Protein AF-R5YF12-F1 (afdb_monomer_lite)

Radius of gyration: 25.52 Å; chains: 1; bounding box: 56×47×80 Å

Sequence (443 aa):
MNNEETITTGADTLIKLTDNKDNSGLYTITHPKDTTLQIGADKDITEYRYRGASPKNYVSFNGETWRIIGVFPTDDGTGNIENRIKIIRNESIGGKYWDEKATNDWVKPATLNTELNTTYLNNLSPTAQSMIGNTKYYLGGYSKSTIQKDVMYQYERKINGSTYYYGSNPNNWVGKLGLMYASDYGYAASDECTQTLSNYKDTTCKNNNWLLKRKEEWLLPQNAGTSNYAFIVRSDGEVNSIYVKNTDVVRPVLYLTSSVEIIGGNGTSTEPYVLDMNSKDTSGASAPVLASNMIPVYYDDSKNVWKCADKDNKDIVTRWYHYDYKMWANAVTINYSDSSIKNRYFNSDGTLKIKPGEEVLMDDITTMWVWIPRFNTTTPSNYNGGTQTQPNAIDVTFVKQNEVALDAFTFGNKELSGFWYGKFEVRNKSKTKCNRCNICKTK

Foldseek 3Di:
DDPPPPDQAAQNVQVVCCVVCVQQQKHKDKDAQDCQFPPSVPGIWIWIARAWQFHLFWAQALNAIKGWGTWGQFDLVPRDTDTWTKIWGLDWPFWDFQAPVLFLQCVVPGPVNCCCQPVVLVPRDLQRNQQFTWTKFFAWAAQWQQAALVVRVRRSGGCDDLRTAADPRDGIDIGGKDAAALSSQRRRYDPVPPGGLQVCLPPNNQNTHNPQPLWWEFHRYANSVDGAWGWTQHSSGHIGIDGSRGTTTYIIMGITPSQKHFPFFRSHPVTRTYIDGDLDAPLLFDDDDDDLQKFWWDADPVVRFIWGADSVSNDPSRGQDHVVVPRWTKIFGFPCVDPVLVVVAADPVSHGPGDRPHTDDQVGTQFMKTKFFFWAFDDPDPCPAADPVGRDDTDIRHHHPPDDTDPVQDDPNDGHRTDIDTPDDDDDPPDDPPSGDPPPDPD

pLDDT: mean 88.23, std 15.12, range [25.5, 98.88]

Structure (mmCIF, N/CA/C/O backbone):
data_AF-R5YF12-F1
#
_entry.id   AF-R5YF12-F1
#
loop_
_atom_site.group_PDB
_atom_site.id
_atom_site.type_symbol
_atom_site.label_atom_id
_atom_site.label_alt_id
_atom_site.label_comp_id
_atom_site.label_asym_id
_atom_site.label_entity_id
_atom_site.label_seq_id
_atom_site.pdbx_PDB_ins_code
_atom_site.Cartn_x
_atom_site.Cartn_y
_atom_site.Cartn_z
_atom_site.occupancy
_atom_site.B_iso_or_equiv
_atom_site.auth_seq_id
_atom_site.auth_comp_id
_atom_site.auth_asym_id
_atom_site.auth_atom_id
_atom_site.pdbx_PDB_model_num
ATOM 1 N N . MET A 1 1 ? -24.832 -23.712 18.773 1.00 32.38 1 MET A N 1
ATOM 2 C CA . MET A 1 1 ? -23.957 -23.755 17.585 1.00 32.38 1 MET A CA 1
ATOM 3 C C . MET A 1 1 ? -23.392 -22.362 17.415 1.00 32.38 1 MET A C 1
ATOM 5 O O . MET A 1 1 ? -24.148 -21.462 17.079 1.00 32.38 1 MET A O 1
ATOM 9 N N . ASN A 1 2 ? -22.121 -22.166 17.763 1.00 31.09 2 ASN A N 1
ATOM 10 C CA . ASN A 1 2 ? -21.420 -20.923 17.461 1.00 31.09 2 ASN A CA 1
ATOM 11 C C . ASN A 1 2 ? -21.021 -21.006 15.988 1.00 31.09 2 ASN A C 1
ATOM 13 O O . ASN A 1 2 ? -20.101 -21.746 15.656 1.00 31.09 2 ASN A O 1
ATOM 17 N N . ASN A 1 3 ? -21.746 -20.312 15.113 1.00 33.12 3 ASN A N 1
ATOM 18 C CA . ASN A 1 3 ? -21.210 -19.997 13.796 1.00 33.12 3 ASN A CA 1
ATOM 19 C C . ASN A 1 3 ? -20.105 -18.966 14.035 1.00 33.12 3 ASN A C 1
ATOM 21 O O . ASN A 1 3 ? -20.401 -17.789 14.231 1.00 33.12 3 ASN A O 1
ATOM 25 N N . GLU A 1 4 ? -18.851 -19.413 14.106 1.00 40.62 4 GLU A N 1
ATOM 26 C CA . GLU A 1 4 ? -17.713 -18.514 13.930 1.00 40.62 4 GLU A CA 1
ATOM 27 C C . GLU A 1 4 ? -17.800 -17.970 12.503 1.00 40.62 4 GLU A C 1
ATOM 29 O O . GLU A 1 4 ? -17.511 -18.659 11.527 1.00 40.62 4 GLU A O 1
ATOM 34 N N . GLU A 1 5 ? -18.322 -16.753 12.386 1.00 42.88 5 GLU A N 1
ATOM 35 C CA . GLU A 1 5 ? -18.398 -16.013 11.136 1.00 42.88 5 GLU A CA 1
ATOM 36 C C . GLU A 1 5 ? -16.955 -15.779 10.665 1.00 42.88 5 GLU A C 1
ATOM 38 O O . GLU A 1 5 ? -16.198 -15.031 11.283 1.00 42.88 5 GLU A O 1
ATOM 43 N N . THR A 1 6 ? -16.524 -16.511 9.634 1.00 49.91 6 THR A N 1
ATOM 44 C CA . THR A 1 6 ? -15.168 -16.386 9.092 1.00 49.91 6 THR A CA 1
ATOM 45 C C . THR A 1 6 ? -15.059 -15.044 8.382 1.00 49.91 6 THR A C 1
ATOM 47 O O . THR A 1 6 ? -15.604 -14.855 7.293 1.00 49.91 6 THR A O 1
ATOM 50 N N . ILE A 1 7 ? -14.370 -14.102 9.017 1.00 59.19 7 ILE A N 1
ATOM 51 C CA . ILE A 1 7 ? -14.086 -12.790 8.446 1.00 59.19 7 ILE A CA 1
ATOM 52 C C . ILE A 1 7 ? -13.271 -12.978 7.171 1.00 59.19 7 ILE A C 1
ATOM 54 O O . ILE A 1 7 ? -12.224 -13.622 7.177 1.00 59.19 7 ILE A O 1
ATOM 58 N N . THR A 1 8 ? -13.778 -12.440 6.065 1.00 78.19 8 THR A N 1
ATOM 59 C CA . THR A 1 8 ? -13.116 -12.512 4.764 1.00 78.19 8 THR A CA 1
ATOM 60 C C . THR A 1 8 ? -12.447 -11.172 4.506 1.00 78.19 8 THR A C 1
ATOM 62 O O . THR A 1 8 ? -13.132 -10.180 4.272 1.00 78.19 8 THR A O 1
ATOM 65 N N . THR A 1 9 ? -11.113 -11.136 4.522 1.00 89.56 9 THR A N 1
ATOM 66 C CA . THR A 1 9 ? -10.383 -9.898 4.223 1.00 89.56 9 THR A CA 1
ATOM 67 C C . THR A 1 9 ? -10.580 -9.484 2.762 1.00 89.56 9 THR A C 1
ATOM 69 O O . THR A 1 9 ? -10.994 -10.268 1.895 1.00 89.56 9 THR A O 1
ATOM 72 N N . GLY A 1 10 ? -10.232 -8.240 2.440 1.00 92.12 10 GLY A N 1
ATOM 73 C CA . GLY A 1 10 ? -10.203 -7.771 1.060 1.00 92.12 10 GLY A CA 1
ATOM 74 C C . GLY A 1 10 ? -9.214 -8.583 0.223 1.00 92.12 10 GLY A C 1
ATOM 75 O O . GLY A 1 10 ? -9.502 -8.915 -0.926 1.00 92.12 10 GLY A O 1
ATOM 76 N N . ALA A 1 11 ? -8.067 -8.952 0.801 1.00 95.06 11 ALA A N 1
ATOM 77 C CA . ALA A 1 11 ? -7.088 -9.805 0.137 1.00 95.06 11 ALA A CA 1
ATOM 78 C C . ALA A 1 11 ? -7.691 -11.178 -0.208 1.00 95.06 11 ALA A C 1
ATOM 80 O O . ALA A 1 11 ? -7.608 -11.595 -1.363 1.00 95.06 11 ALA A O 1
ATOM 81 N N . ASP A 1 12 ? -8.373 -11.831 0.738 1.00 93.44 12 ASP A N 1
ATOM 82 C CA . ASP A 1 12 ? -9.033 -13.126 0.506 1.00 93.44 12 ASP A CA 1
ATOM 83 C C . ASP A 1 12 ? -10.131 -13.031 -0.556 1.00 93.44 12 ASP A C 1
ATOM 85 O O . ASP A 1 12 ? -10.290 -13.928 -1.386 1.00 93.44 12 ASP A O 1
ATOM 89 N N . THR A 1 13 ? -10.874 -11.921 -0.554 1.00 93.31 13 THR A N 1
ATOM 90 C CA . THR A 1 13 ? -11.890 -11.627 -1.570 1.00 93.31 13 THR A CA 1
ATOM 91 C C . THR A 1 13 ? -11.275 -11.580 -2.964 1.00 93.31 13 THR A C 1
ATOM 93 O O . THR A 1 13 ? -11.793 -12.214 -3.882 1.00 93.31 13 THR A O 1
ATOM 96 N N . LEU A 1 14 ? -10.150 -10.880 -3.130 1.00 96.12 14 LEU A N 1
ATOM 97 C CA . LEU A 1 14 ? -9.476 -10.783 -4.423 1.00 96.12 14 LEU A CA 1
ATOM 98 C C . LEU A 1 14 ? -8.844 -12.108 -4.854 1.00 96.12 14 LEU A C 1
ATOM 100 O O . LEU A 1 14 ? -8.972 -12.476 -6.016 1.00 96.12 14 LEU A O 1
ATOM 104 N N . ILE A 1 15 ? -8.200 -12.845 -3.947 1.00 94.75 15 ILE A N 1
ATOM 105 C CA . ILE A 1 15 ? -7.539 -14.123 -4.267 1.00 94.75 15 ILE A CA 1
ATOM 106 C C . ILE A 1 15 ? -8.524 -15.120 -4.895 1.00 94.75 15 ILE A C 1
ATOM 108 O O . ILE A 1 15 ? -8.183 -15.796 -5.867 1.00 94.75 15 ILE A O 1
ATOM 112 N N . LYS A 1 16 ? -9.777 -15.146 -4.426 1.00 91.06 16 LYS A N 1
ATOM 113 C CA . LYS A 1 16 ? -10.850 -15.986 -4.990 1.00 91.06 16 LYS A CA 1
ATOM 114 C C . LYS A 1 16 ? -11.219 -15.641 -6.443 1.00 91.06 16 LYS A C 1
ATOM 116 O O . LYS A 1 16 ? -11.833 -16.456 -7.121 1.00 91.06 16 LYS A O 1
ATOM 121 N N . LEU A 1 17 ? -10.860 -14.457 -6.950 1.00 89.06 17 LEU A N 1
ATOM 122 C CA . LEU A 1 17 ? -11.159 -14.034 -8.328 1.00 89.06 17 LEU A CA 1
ATOM 123 C C . LEU A 1 17 ? -10.176 -14.580 -9.371 1.00 89.06 17 LEU A C 1
ATOM 125 O O . LEU A 1 17 ? -10.385 -14.373 -10.570 1.00 89.06 17 LEU A O 1
ATOM 129 N N . THR A 1 18 ? -9.104 -15.241 -8.934 1.00 81.94 18 THR A N 1
ATOM 130 C CA . THR A 1 18 ? -8.040 -15.759 -9.809 1.00 81.94 18 THR A CA 1
ATOM 131 C C . THR A 1 18 ? -8.516 -16.903 -10.701 1.00 81.94 18 THR A C 1
ATOM 133 O O . THR A 1 18 ? -8.103 -16.992 -11.857 1.00 81.94 18 THR A O 1
ATOM 136 N N . ASP A 1 19 ? -9.485 -17.690 -10.228 1.00 78.81 19 ASP A N 1
ATOM 137 C CA . ASP A 1 19 ? -10.156 -18.734 -11.011 1.00 78.81 19 ASP A CA 1
ATOM 138 C C . ASP A 1 19 ? -11.015 -18.164 -12.158 1.00 78.81 19 ASP A C 1
ATOM 140 O O . ASP A 1 19 ? -11.427 -18.893 -13.057 1.00 78.81 19 ASP A O 1
ATOM 144 N N . ASN A 1 20 ? -11.269 -16.849 -12.162 1.00 80.75 20 ASN A N 1
ATOM 145 C CA . ASN A 1 20 ? -12.022 -16.138 -13.197 1.00 80.75 20 ASN A CA 1
ATOM 146 C C . ASN A 1 20 ? -11.188 -15.026 -13.858 1.00 80.75 20 ASN A C 1
ATOM 148 O O . ASN A 1 20 ? -11.696 -13.940 -14.162 1.00 80.75 20 ASN A O 1
ATOM 152 N N . LYS A 1 21 ? -9.888 -15.281 -14.049 1.00 77.62 21 LYS A N 1
ATOM 153 C CA . LYS A 1 21 ? -8.920 -14.307 -14.579 1.00 77.62 21 LYS A CA 1
ATOM 154 C C . LYS A 1 21 ? -9.334 -13.666 -15.909 1.00 77.62 21 LYS A C 1
ATOM 156 O O . LYS A 1 21 ? -9.065 -12.487 -16.102 1.00 77.62 21 LYS A O 1
ATOM 161 N N . ASP A 1 22 ? -10.029 -14.386 -16.790 1.00 81.75 22 ASP A N 1
ATOM 162 C CA . ASP A 1 22 ? -10.431 -13.863 -18.106 1.00 81.75 22 ASP A CA 1
ATOM 163 C C . ASP A 1 22 ? -11.522 -12.781 -17.992 1.00 81.75 22 ASP A C 1
ATOM 165 O O . ASP A 1 22 ? -11.676 -11.942 -18.875 1.00 81.75 22 ASP A O 1
ATOM 169 N N . ASN A 1 23 ? -12.253 -12.758 -16.873 1.00 86.94 23 ASN A N 1
ATOM 170 C CA . ASN A 1 23 ? -13.285 -11.765 -16.579 1.00 86.94 23 ASN A CA 1
ATOM 171 C C . ASN A 1 23 ? -12.815 -10.689 -15.585 1.00 86.94 23 ASN A C 1
ATOM 173 O O . ASN A 1 23 ? -13.222 -9.532 -15.691 1.00 86.94 23 ASN A O 1
ATOM 177 N N . SER A 1 24 ? -12.013 -11.059 -14.580 1.00 90.06 24 SER A N 1
ATOM 178 C CA . SER A 1 24 ? -11.503 -10.123 -13.565 1.00 90.06 24 SER A CA 1
ATOM 179 C C . SER A 1 24 ? -10.249 -9.379 -14.037 1.00 90.06 24 SER A C 1
ATOM 181 O O . SER A 1 24 ? -10.050 -8.210 -13.705 1.00 90.06 24 SER A O 1
ATOM 183 N N . GLY A 1 25 ? -9.408 -10.046 -14.826 1.00 93.75 25 GLY A N 1
ATOM 184 C CA . GLY A 1 25 ? -8.061 -9.612 -15.174 1.00 93.75 25 GLY A CA 1
ATOM 185 C C . GLY A 1 25 ? -7.024 -9.868 -14.076 1.00 93.75 25 GLY A C 1
ATOM 186 O O . GLY A 1 25 ? -5.928 -9.323 -14.180 1.00 93.75 25 GLY A O 1
ATOM 187 N N . LEU A 1 26 ? -7.342 -10.633 -13.021 1.00 96.31 26 LEU A N 1
ATOM 188 C CA . LEU A 1 26 ? -6.428 -10.950 -11.914 1.00 96.31 26 LEU A CA 1
ATOM 189 C C . LEU A 1 26 ? -5.741 -12.303 -12.136 1.00 96.31 26 LEU A C 1
ATOM 191 O O . LEU A 1 26 ? -6.403 -13.332 -12.230 1.00 96.31 26 LEU A O 1
ATOM 195 N N . TYR A 1 27 ? -4.411 -12.303 -12.183 1.00 95.88 27 TYR A N 1
ATOM 196 C CA . TYR A 1 27 ? -3.593 -13.474 -12.499 1.00 95.88 27 TYR A CA 1
ATOM 197 C C . TYR A 1 27 ? -2.748 -13.896 -11.303 1.00 95.88 27 TYR A C 1
ATOM 199 O O . TYR A 1 27 ? -2.154 -13.050 -10.634 1.00 95.88 27 TYR A O 1
ATOM 207 N N . THR A 1 28 ? -2.632 -15.205 -11.096 1.00 96.50 28 THR A N 1
ATOM 208 C CA . THR A 1 28 ? -1.718 -15.802 -10.115 1.00 96.50 28 THR A CA 1
ATOM 209 C C . THR A 1 28 ? -0.317 -15.935 -10.701 1.00 96.50 28 THR A C 1
ATOM 211 O O . THR A 1 28 ? -0.145 -16.351 -11.847 1.00 96.50 28 THR A O 1
ATOM 214 N N . ILE A 1 29 ? 0.691 -15.590 -9.907 1.00 94.94 29 ILE A N 1
ATOM 215 C CA . ILE A 1 29 ? 2.106 -15.695 -10.256 1.00 94.94 29 ILE A CA 1
ATOM 216 C C . ILE A 1 29 ? 2.817 -16.374 -9.100 1.00 94.94 29 ILE A C 1
ATOM 218 O O . ILE A 1 29 ? 2.672 -15.943 -7.959 1.00 94.94 29 ILE A O 1
ATOM 222 N N . THR A 1 30 ? 3.625 -17.385 -9.398 1.00 96.75 30 THR A N 1
ATOM 223 C CA . THR A 1 30 ? 4.477 -18.033 -8.402 1.00 96.75 30 THR A CA 1
ATOM 224 C C . THR A 1 30 ? 5.935 -17.774 -8.741 1.00 96.75 30 THR A C 1
ATOM 226 O O . THR A 1 30 ? 6.412 -18.113 -9.824 1.00 96.75 30 THR A O 1
ATOM 229 N N . HIS A 1 31 ? 6.638 -17.158 -7.800 1.00 96.19 31 HIS A N 1
ATOM 230 C CA . HIS A 1 31 ? 8.079 -16.986 -7.822 1.00 96.19 31 HIS A CA 1
ATOM 231 C C . HIS A 1 31 ? 8.715 -18.128 -7.029 1.00 96.19 31 HIS A C 1
ATOM 233 O O . HIS A 1 31 ? 8.413 -18.261 -5.839 1.00 96.19 31 HIS A O 1
ATOM 239 N N . PRO A 1 32 ? 9.582 -18.944 -7.654 1.00 97.12 32 PRO A N 1
ATOM 240 C CA . PRO A 1 32 ? 10.332 -19.958 -6.933 1.00 97.12 32 PRO A CA 1
ATOM 241 C C . PRO A 1 32 ? 11.172 -19.335 -5.821 1.00 97.12 32 PRO A C 1
ATOM 243 O O . PRO A 1 32 ? 11.669 -18.214 -5.966 1.00 97.12 32 PRO A O 1
ATOM 246 N N . LYS A 1 33 ? 11.373 -20.092 -4.745 1.00 97.12 33 LYS A N 1
ATOM 247 C CA . LYS A 1 33 ? 12.323 -19.764 -3.684 1.00 97.12 33 LYS A CA 1
ATOM 248 C C . LYS A 1 33 ? 13.684 -19.351 -4.263 1.00 97.12 33 LYS A C 1
ATOM 250 O O . LYS A 1 33 ? 14.307 -20.115 -5.000 1.00 97.12 33 LYS A O 1
ATOM 255 N N . ASP A 1 34 ? 14.192 -18.199 -3.835 1.00 96.56 34 ASP A N 1
ATOM 256 C CA . ASP A 1 34 ? 15.536 -17.711 -4.159 1.00 96.56 34 ASP A CA 1
ATOM 257 C C . ASP A 1 34 ? 16.176 -17.111 -2.901 1.00 96.56 34 ASP A C 1
ATOM 259 O O . ASP A 1 34 ? 15.805 -16.035 -2.430 1.00 96.56 34 ASP A O 1
ATOM 263 N N . THR A 1 35 ? 17.191 -17.801 -2.374 1.00 96.38 35 THR A N 1
ATOM 264 C CA . THR A 1 35 ? 17.905 -17.442 -1.136 1.00 96.38 35 THR A CA 1
ATOM 265 C C . THR A 1 35 ? 18.666 -16.118 -1.219 1.00 96.38 35 THR A C 1
ATOM 267 O O . THR A 1 35 ? 19.207 -15.659 -0.215 1.00 96.38 35 THR A O 1
ATOM 270 N N . THR A 1 36 ? 18.745 -15.502 -2.399 1.00 95.75 36 THR A N 1
ATOM 271 C CA . THR A 1 36 ? 19.399 -14.206 -2.611 1.00 95.75 36 THR A CA 1
ATOM 272 C C . THR A 1 36 ? 18.438 -13.013 -2.525 1.00 95.75 36 THR A C 1
ATOM 274 O O . THR A 1 36 ? 18.885 -11.866 -2.649 1.00 95.75 36 THR A O 1
ATOM 277 N N . LEU A 1 37 ? 17.138 -13.256 -2.315 1.00 96.25 37 LEU A N 1
ATOM 278 C CA . LEU A 1 37 ? 16.094 -12.233 -2.231 1.00 96.25 37 LEU A CA 1
ATOM 279 C C . LEU A 1 37 ? 15.719 -11.885 -0.787 1.00 96.25 37 LEU A C 1
ATOM 281 O O . LEU A 1 37 ? 15.757 -12.716 0.112 1.00 96.25 37 LEU A O 1
ATOM 285 N N . GLN A 1 38 ? 15.296 -10.642 -0.573 1.00 95.75 38 GLN A N 1
ATOM 286 C CA . GLN A 1 38 ? 14.813 -10.128 0.712 1.00 95.75 38 GLN A CA 1
ATOM 287 C C . GLN A 1 38 ? 13.456 -10.718 1.133 1.00 95.75 38 GLN A C 1
ATOM 289 O O . GLN A 1 38 ? 13.078 -10.610 2.296 1.00 95.75 38 GLN A O 1
ATOM 294 N N . ILE A 1 39 ? 12.723 -11.320 0.196 1.00 96.06 39 ILE A N 1
ATOM 295 C CA . ILE A 1 39 ? 11.473 -12.054 0.412 1.00 96.06 39 ILE A CA 1
ATOM 296 C C . ILE A 1 39 ? 11.457 -13.271 -0.516 1.00 96.06 39 ILE A C 1
ATOM 298 O O . ILE A 1 39 ? 11.969 -13.193 -1.632 1.00 96.06 39 ILE A O 1
ATOM 302 N N . GLY A 1 40 ? 10.904 -14.397 -0.055 1.00 95.06 40 GLY A N 1
ATOM 303 C CA . GLY A 1 40 ? 10.951 -15.664 -0.797 1.00 95.06 40 GLY A CA 1
ATOM 304 C C . GLY A 1 40 ? 12.289 -16.399 -0.699 1.00 95.06 40 GLY A C 1
ATOM 305 O O . GLY A 1 40 ? 12.616 -17.217 -1.554 1.00 95.06 40 GLY A O 1
ATOM 306 N N . ALA A 1 41 ? 13.080 -16.110 0.337 1.00 95.06 41 ALA A N 1
ATOM 307 C CA . ALA A 1 41 ? 14.371 -16.758 0.562 1.00 95.06 41 ALA A CA 1
ATOM 308 C C . ALA A 1 41 ? 14.248 -18.207 1.052 1.00 95.06 41 ALA A C 1
ATOM 310 O O . ALA A 1 41 ? 15.161 -19.007 0.859 1.00 95.06 41 ALA A O 1
ATOM 311 N N . ASP A 1 42 ? 13.141 -18.551 1.708 1.00 95.06 42 ASP A N 1
ATOM 312 C CA . ASP A 1 42 ? 12.902 -19.820 2.397 1.00 95.06 42 ASP A CA 1
ATOM 313 C C . ASP A 1 42 ? 11.853 -20.702 1.701 1.00 95.06 42 ASP A C 1
ATOM 315 O O . ASP A 1 42 ? 11.965 -21.931 1.781 1.00 95.06 42 ASP A O 1
ATOM 319 N N . LYS A 1 43 ? 10.911 -20.090 0.974 1.00 95.38 43 LYS A N 1
ATOM 320 C CA . LYS A 1 43 ? 9.789 -20.727 0.265 1.00 95.38 43 LYS A CA 1
ATOM 321 C C . LYS A 1 43 ? 9.374 -19.937 -0.979 1.00 95.38 43 LYS A C 1
ATOM 323 O O . LYS A 1 43 ? 9.730 -18.769 -1.124 1.00 95.38 43 LYS A O 1
ATOM 328 N N . ASP A 1 44 ? 8.586 -20.580 -1.833 1.00 97.31 44 ASP A N 1
ATOM 329 C CA . ASP A 1 44 ? 7.965 -19.934 -2.987 1.00 97.31 44 ASP A CA 1
ATOM 330 C C . ASP A 1 44 ? 7.030 -18.800 -2.544 1.00 97.31 44 ASP A C 1
ATOM 332 O O . ASP A 1 44 ? 6.358 -18.881 -1.511 1.00 97.31 44 ASP A O 1
ATOM 336 N N . ILE A 1 45 ? 6.968 -17.745 -3.351 1.00 96.81 45 ILE A N 1
ATOM 337 C CA . ILE A 1 45 ? 6.088 -16.596 -3.133 1.00 96.81 45 ILE A CA 1
ATOM 338 C C . ILE A 1 45 ? 5.012 -16.602 -4.205 1.00 96.81 45 ILE A C 1
ATOM 340 O O . ILE A 1 45 ? 5.311 -16.628 -5.395 1.00 96.81 45 ILE A O 1
ATOM 344 N N . THR A 1 46 ? 3.754 -16.560 -3.774 1.00 97.62 46 THR A N 1
ATOM 345 C CA . THR A 1 46 ? 2.611 -16.421 -4.678 1.00 97.62 46 THR A CA 1
ATOM 346 C C . THR A 1 46 ? 2.054 -15.010 -4.582 1.00 97.62 46 THR A C 1
ATOM 348 O O . THR A 1 46 ? 1.751 -14.533 -3.492 1.00 97.62 46 THR A O 1
ATOM 351 N N . GLU A 1 47 ? 1.922 -14.352 -5.726 1.00 97.56 47 GLU A N 1
ATOM 352 C CA . GLU A 1 47 ? 1.349 -13.019 -5.874 1.00 97.56 47 GLU A CA 1
ATOM 353 C C . GLU A 1 47 ? 0.154 -13.064 -6.821 1.00 97.56 47 GLU A C 1
ATOM 355 O O . GLU A 1 47 ? 0.050 -13.933 -7.689 1.00 97.56 47 GLU A O 1
ATOM 360 N N . TYR A 1 48 ? -0.721 -12.072 -6.697 1.00 98.00 48 TYR A N 1
ATOM 361 C CA . TYR A 1 48 ? -1.920 -11.961 -7.516 1.00 98.00 48 TYR A CA 1
ATOM 362 C C . TYR A 1 48 ? -1.944 -10.583 -8.149 1.00 98.00 48 TYR A C 1
ATOM 364 O O . TYR A 1 48 ? -2.086 -9.592 -7.440 1.00 98.00 48 TYR A O 1
ATOM 372 N N . ARG A 1 49 ? -1.762 -10.484 -9.466 1.00 97.88 49 ARG A N 1
ATOM 373 C CA . ARG A 1 49 ? -1.557 -9.202 -10.157 1.00 97.88 49 ARG A CA 1
ATOM 374 C C . ARG A 1 49 ? -2.607 -8.968 -11.227 1.00 97.88 49 ARG A C 1
ATOM 376 O O . ARG A 1 49 ? -2.906 -9.870 -12.006 1.00 97.88 49 ARG A O 1
ATOM 383 N N . TYR A 1 50 ? -3.137 -7.750 -11.291 1.00 98.06 50 TYR A N 1
ATOM 384 C CA . TYR A 1 50 ? -4.025 -7.353 -12.378 1.00 98.06 50 TYR A CA 1
ATOM 385 C C . TYR A 1 50 ? -3.231 -7.087 -13.658 1.00 98.06 50 TYR A C 1
ATOM 387 O O . TYR A 1 50 ? -2.214 -6.389 -13.621 1.00 98.06 50 TYR A O 1
ATOM 395 N N . ARG A 1 51 ? -3.705 -7.613 -14.791 1.00 96.19 51 ARG A N 1
ATOM 396 C CA . ARG A 1 51 ? -3.022 -7.551 -16.092 1.00 96.19 51 ARG A CA 1
ATOM 397 C C . ARG A 1 51 ? -3.970 -7.181 -17.232 1.00 96.19 51 ARG A C 1
ATOM 399 O O . ARG A 1 51 ? -5.185 -7.328 -17.114 1.00 96.19 51 ARG A O 1
ATOM 406 N N . GLY A 1 52 ? -3.401 -6.757 -18.357 1.00 95.62 52 GLY A N 1
ATOM 407 C CA . GLY A 1 52 ? -4.129 -6.512 -19.601 1.00 95.62 52 GLY A CA 1
ATOM 408 C C . GLY A 1 52 ? -4.625 -5.077 -19.757 1.00 95.62 52 GLY A C 1
ATOM 409 O O . GLY A 1 52 ? -4.302 -4.194 -18.964 1.00 95.62 52 GLY A O 1
ATOM 410 N N . ALA A 1 53 ? -5.411 -4.834 -20.809 1.00 93.38 53 ALA A N 1
ATOM 411 C CA . ALA A 1 53 ? -5.875 -3.494 -21.174 1.00 93.38 53 ALA A CA 1
ATOM 412 C C . ALA A 1 53 ? -6.926 -2.922 -20.204 1.00 93.38 53 ALA A C 1
ATOM 414 O O . ALA A 1 53 ? -6.914 -1.728 -19.902 1.00 93.38 53 ALA A O 1
ATOM 415 N N . SER A 1 54 ? -7.859 -3.760 -19.736 1.00 94.69 54 SER A N 1
ATOM 416 C CA . SER A 1 54 ? -9.034 -3.312 -18.974 1.00 94.69 54 SER A CA 1
ATOM 417 C C . SER A 1 54 ? -9.431 -4.280 -17.844 1.00 94.69 54 SER A C 1
ATOM 419 O O . SER A 1 54 ? -10.527 -4.840 -17.862 1.00 94.69 54 SER A O 1
ATOM 421 N N . PRO A 1 55 ? -8.550 -4.518 -16.855 1.00 97.06 55 PRO A N 1
ATOM 422 C CA . PRO A 1 55 ? -8.905 -5.314 -15.685 1.00 97.06 55 PRO A CA 1
ATOM 423 C C . PRO A 1 55 ? -9.936 -4.605 -14.793 1.00 97.06 55 PRO A C 1
ATOM 425 O O . PRO A 1 55 ? -10.003 -3.371 -14.741 1.00 97.06 55 PRO A O 1
ATOM 428 N N . LYS A 1 56 ? -10.687 -5.394 -14.017 1.00 97.44 56 LYS A N 1
ATOM 429 C CA . LYS A 1 56 ? -11.653 -4.922 -13.012 1.00 97.44 56 LYS A CA 1
ATOM 430 C C . LYS A 1 56 ? -10.963 -4.626 -11.682 1.00 97.44 56 LYS A C 1
ATOM 432 O O . LYS A 1 56 ? -11.142 -5.328 -10.692 1.00 97.44 56 LYS A O 1
ATOM 437 N N . ASN A 1 57 ? -10.136 -3.587 -11.674 1.00 98.31 57 ASN A N 1
ATOM 438 C CA . ASN A 1 57 ? -9.291 -3.232 -10.536 1.00 98.31 57 ASN A CA 1
ATOM 439 C C . ASN A 1 57 ? -9.473 -1.789 -10.049 1.00 98.31 57 ASN A C 1
ATOM 441 O O . ASN A 1 57 ? -8.544 -1.211 -9.489 1.00 98.31 57 ASN A O 1
ATOM 445 N N . TYR A 1 58 ? -10.628 -1.176 -10.283 1.00 98.56 58 TYR A N 1
ATOM 446 C CA . TYR A 1 58 ? -10.957 0.142 -9.744 1.00 98.56 58 TYR A CA 1
ATOM 447 C C . TYR A 1 58 ? -11.350 0.031 -8.272 1.00 98.56 58 TYR A C 1
ATOM 449 O O . TYR A 1 58 ? -12.060 -0.892 -7.884 1.00 98.56 58 TYR A O 1
ATOM 457 N N . VAL A 1 59 ? -10.902 0.981 -7.455 1.00 98.62 59 VAL A N 1
ATOM 458 C CA . VAL A 1 59 ? -11.209 1.036 -6.021 1.00 98.62 59 VAL A CA 1
ATOM 459 C C . VAL A 1 59 ? -11.403 2.483 -5.578 1.00 98.62 59 VAL A C 1
ATOM 461 O O . VAL A 1 59 ? -10.692 3.378 -6.041 1.00 98.62 59 VAL A O 1
ATOM 464 N N . SER A 1 60 ? -12.388 2.724 -4.715 1.00 94.88 60 SER A N 1
ATOM 465 C CA . SER A 1 60 ? -12.600 4.028 -4.088 1.00 94.88 60 SER A CA 1
ATOM 466 C C . SER A 1 60 ? -11.714 4.149 -2.853 1.00 94.88 60 SER A C 1
ATOM 468 O O . SER A 1 60 ? -11.796 3.324 -1.943 1.00 94.88 60 SER A O 1
ATOM 470 N N . PHE A 1 61 ? -10.853 5.163 -2.817 1.00 96.88 61 PHE A N 1
ATOM 471 C CA . PHE A 1 61 ? -9.964 5.413 -1.687 1.00 96.88 61 PHE A CA 1
ATOM 472 C C . PHE A 1 61 ? -9.746 6.915 -1.510 1.00 96.88 61 PHE A C 1
ATOM 474 O O . PHE A 1 61 ? -9.468 7.631 -2.469 1.00 96.88 61 PHE A O 1
ATOM 481 N N . ASN A 1 62 ? -9.881 7.401 -0.272 1.00 92.19 62 ASN A N 1
ATOM 482 C CA . ASN A 1 62 ? -9.782 8.827 0.060 1.00 92.19 62 ASN A CA 1
ATOM 483 C C . ASN A 1 62 ? -10.729 9.736 -0.761 1.00 92.19 62 ASN A C 1
ATOM 485 O O . ASN A 1 62 ? -10.368 10.852 -1.119 1.00 92.19 62 ASN A O 1
ATOM 489 N N . GLY A 1 63 ? -11.927 9.247 -1.103 1.00 88.06 63 GLY A N 1
ATOM 490 C CA . GLY A 1 63 ? -12.884 9.984 -1.941 1.00 88.06 63 GLY A CA 1
ATOM 491 C C . GLY A 1 63 ? -12.463 10.138 -3.409 1.00 88.06 63 GLY A C 1
ATOM 492 O O . GLY A 1 63 ? -13.107 10.871 -4.153 1.00 88.06 63 GLY A O 1
ATOM 493 N N . GLU A 1 64 ? -11.402 9.451 -3.837 1.00 95.50 64 GLU A N 1
ATOM 494 C CA . GLU A 1 64 ? -10.879 9.478 -5.200 1.00 95.50 64 GLU A CA 1
ATOM 495 C C . GLU A 1 64 ? -10.841 8.069 -5.808 1.00 95.50 64 GLU A C 1
ATOM 497 O O . GLU A 1 64 ? -10.891 7.049 -5.117 1.00 95.50 64 GLU A O 1
ATOM 502 N N . THR A 1 65 ? -10.690 8.001 -7.132 1.00 96.38 65 THR A N 1
ATOM 503 C CA . THR A 1 65 ? -10.455 6.736 -7.831 1.00 96.38 65 THR A CA 1
ATOM 504 C C . THR A 1 65 ? -8.991 6.318 -7.730 1.00 96.38 65 THR A C 1
ATOM 506 O O . THR A 1 65 ? -8.077 7.034 -8.146 1.00 96.38 65 THR A O 1
ATOM 509 N N . TRP A 1 66 ? -8.779 5.103 -7.243 1.00 98.69 66 TRP A N 1
ATOM 510 C CA . TRP A 1 66 ? -7.503 4.400 -7.218 1.00 98.69 66 TRP A CA 1
ATOM 511 C C . TRP A 1 66 ? -7.620 3.098 -8.014 1.00 98.69 66 TRP A C 1
ATOM 513 O O . TRP A 1 66 ? -8.704 2.701 -8.454 1.00 98.69 66 TRP A O 1
ATOM 523 N N . ARG A 1 67 ? -6.484 2.445 -8.253 1.00 98.62 67 ARG A N 1
ATOM 524 C CA . ARG A 1 67 ? -6.415 1.153 -8.933 1.00 98.62 67 ARG A CA 1
ATOM 525 C C . ARG A 1 67 ? -5.650 0.152 -8.082 1.00 98.62 67 ARG A C 1
ATOM 527 O O . ARG A 1 67 ? -4.621 0.491 -7.505 1.00 98.62 67 ARG A O 1
ATOM 534 N N . ILE A 1 68 ? -6.131 -1.082 -8.027 1.00 98.81 68 ILE A N 1
ATOM 535 C CA . ILE A 1 68 ? -5.453 -2.186 -7.349 1.00 98.81 68 ILE A CA 1
ATOM 536 C C . ILE A 1 68 ? -4.393 -2.755 -8.293 1.00 98.81 68 ILE A C 1
ATOM 538 O O . ILE A 1 68 ? -4.707 -3.165 -9.410 1.00 98.81 68 ILE A O 1
ATOM 542 N N . ILE A 1 69 ? -3.135 -2.786 -7.853 1.00 98.75 69 ILE A N 1
ATOM 543 C CA . ILE A 1 69 ? -2.056 -3.470 -8.580 1.00 98.75 69 ILE A CA 1
ATOM 544 C C . ILE A 1 69 ? -2.197 -4.981 -8.384 1.00 98.75 69 ILE A C 1
ATOM 546 O O . ILE A 1 69 ? -2.084 -5.752 -9.338 1.00 98.75 69 ILE A O 1
ATOM 550 N N . GLY A 1 70 ? -2.463 -5.402 -7.149 1.00 98.44 70 GLY A N 1
ATOM 551 C CA . GLY A 1 70 ? -2.539 -6.810 -6.800 1.00 98.44 70 GLY A CA 1
ATOM 552 C C . GLY A 1 70 ? -2.541 -7.074 -5.299 1.00 98.44 70 GLY A C 1
A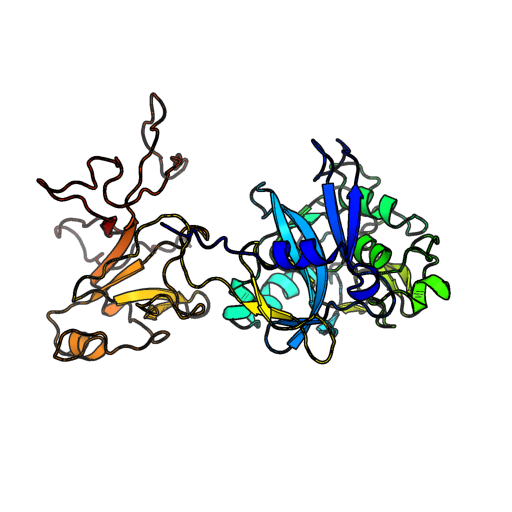TOM 553 O O . GLY A 1 70 ? -2.582 -6.139 -4.497 1.00 98.44 70 GLY A O 1
ATOM 554 N N . VAL A 1 71 ? -2.462 -8.355 -4.947 1.00 98.69 71 VAL A N 1
ATOM 555 C CA . VAL A 1 71 ? -2.256 -8.857 -3.587 1.00 98.69 71 VAL A CA 1
ATOM 556 C C . VAL A 1 71 ? -0.866 -9.477 -3.489 1.00 98.69 71 VAL A C 1
ATOM 558 O O . VAL A 1 71 ? -0.478 -10.286 -4.336 1.00 98.69 71 VAL A O 1
ATOM 561 N N . PHE A 1 72 ? -0.128 -9.085 -2.454 1.00 98.38 72 PHE A N 1
ATOM 562 C CA . PHE A 1 72 ? 1.288 -9.397 -2.285 1.00 98.38 72 PHE A CA 1
ATOM 563 C C . PHE A 1 72 ? 1.580 -9.900 -0.873 1.00 98.38 72 PHE A C 1
ATOM 565 O O . PHE A 1 72 ? 1.199 -9.212 0.081 1.00 98.38 72 PHE A O 1
ATOM 572 N N . PRO A 1 73 ? 2.327 -11.005 -0.710 1.00 97.75 73 PRO A N 1
ATOM 573 C CA . PRO A 1 73 ? 3.032 -11.283 0.533 1.00 97.75 73 PRO A CA 1
ATOM 574 C C . PRO A 1 73 ? 3.989 -10.127 0.819 1.00 97.75 73 PRO A C 1
ATOM 576 O O . PRO A 1 73 ? 4.845 -9.798 -0.001 1.00 97.75 73 PRO A O 1
ATOM 579 N N . THR A 1 74 ? 3.796 -9.467 1.953 1.00 97.25 74 THR A N 1
ATOM 580 C CA . THR A 1 74 ? 4.406 -8.171 2.246 1.00 97.25 74 THR A CA 1
ATOM 581 C C . THR A 1 74 ? 4.914 -8.148 3.678 1.00 97.25 74 THR A C 1
ATOM 583 O O . THR A 1 74 ? 4.184 -8.512 4.594 1.00 97.25 74 THR A O 1
ATOM 586 N N . ASP A 1 75 ? 6.151 -7.690 3.865 1.00 96.69 75 ASP A N 1
ATOM 587 C CA . ASP A 1 75 ? 6.713 -7.400 5.185 1.00 96.69 75 ASP A CA 1
ATOM 588 C C . ASP A 1 75 ? 6.163 -6.063 5.699 1.00 96.69 75 ASP A C 1
ATOM 590 O O . ASP A 1 75 ? 6.340 -5.019 5.060 1.00 96.69 75 ASP A O 1
ATOM 594 N N . ASP A 1 76 ? 5.503 -6.093 6.855 1.00 89.62 76 ASP A N 1
ATOM 595 C CA . ASP A 1 76 ? 4.892 -4.926 7.503 1.00 89.62 76 ASP A CA 1
ATOM 596 C C . ASP A 1 76 ? 5.892 -3.924 8.113 1.00 89.62 76 ASP A C 1
ATOM 598 O O . ASP A 1 76 ? 5.512 -2.937 8.749 1.00 89.62 76 ASP A O 1
ATOM 602 N N . GLY A 1 77 ? 7.186 -4.158 7.904 1.00 90.56 77 GLY A N 1
ATOM 603 C CA . GLY A 1 77 ? 8.280 -3.369 8.448 1.00 90.56 77 GLY A CA 1
ATOM 604 C C . GLY A 1 77 ? 8.830 -3.915 9.761 1.00 90.56 77 GLY A C 1
ATOM 605 O O . GLY A 1 77 ? 9.858 -3.420 10.222 1.00 90.56 77 GLY A O 1
ATOM 606 N N . THR A 1 78 ? 8.196 -4.936 10.343 1.00 85.12 78 THR A N 1
ATOM 607 C CA . THR A 1 78 ? 8.652 -5.613 11.566 1.00 85.12 78 THR A CA 1
ATOM 608 C C . THR A 1 78 ? 9.238 -7.001 11.298 1.00 85.12 78 THR A C 1
ATOM 610 O O . THR A 1 78 ? 9.756 -7.634 12.217 1.00 85.12 78 THR A O 1
ATOM 613 N N . GLY A 1 79 ? 9.210 -7.467 10.043 1.00 88.06 79 GLY A N 1
ATOM 614 C CA . GLY A 1 79 ? 9.582 -8.829 9.656 1.00 88.06 79 GLY 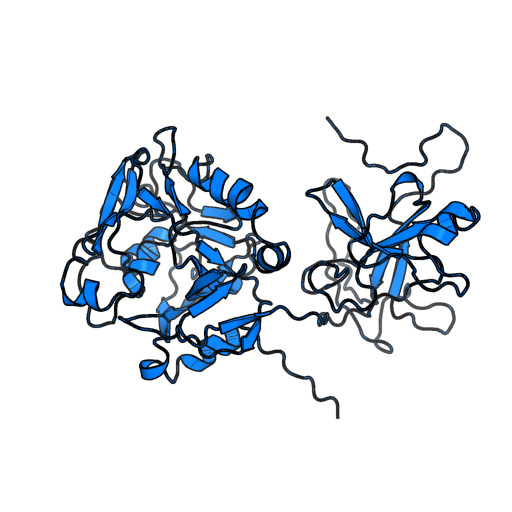A CA 1
ATOM 615 C C . GLY A 1 79 ? 8.398 -9.797 9.598 1.00 88.06 79 GLY A C 1
ATOM 616 O O . GLY A 1 79 ? 8.579 -10.946 9.195 1.00 88.06 79 GLY A O 1
ATOM 617 N N . ASN A 1 80 ? 7.193 -9.355 9.963 1.00 88.00 80 ASN A N 1
ATOM 618 C CA . ASN A 1 80 ? 5.974 -10.138 9.813 1.00 88.00 80 ASN A CA 1
ATOM 619 C C . ASN A 1 80 ? 5.460 -10.048 8.365 1.00 88.00 80 ASN A C 1
ATOM 621 O O . ASN A 1 80 ? 5.289 -8.955 7.824 1.00 88.00 80 ASN A O 1
ATOM 625 N N . ILE A 1 81 ? 5.242 -11.210 7.740 1.00 92.69 81 ILE A N 1
ATOM 626 C CA . ILE A 1 81 ? 4.800 -11.327 6.345 1.00 92.69 81 ILE A CA 1
ATOM 627 C C . ILE A 1 81 ? 3.308 -11.638 6.297 1.00 92.69 81 ILE A C 1
ATOM 629 O O . ILE A 1 81 ? 2.873 -12.683 6.778 1.00 92.69 81 ILE A O 1
ATOM 633 N N . GLU A 1 82 ? 2.546 -10.787 5.620 1.00 93.81 82 GLU A N 1
ATOM 634 C CA . GLU A 1 82 ? 1.106 -10.959 5.421 1.00 93.81 82 GLU A CA 1
ATOM 635 C C . GLU A 1 82 ? 0.668 -10.554 4.009 1.00 93.81 82 GLU A C 1
ATOM 637 O O . GLU A 1 82 ? 1.355 -9.804 3.313 1.00 93.81 82 GLU A O 1
ATOM 642 N N . ASN A 1 83 ? -0.483 -11.060 3.564 1.00 96.25 83 ASN A N 1
ATOM 643 C CA . ASN A 1 83 ? -1.048 -10.673 2.275 1.00 96.25 83 ASN A CA 1
ATOM 644 C C . ASN A 1 83 ? -1.654 -9.273 2.368 1.00 96.25 83 ASN A C 1
ATOM 646 O O . ASN A 1 83 ? -2.549 -9.026 3.175 1.00 96.25 83 ASN A O 1
ATOM 650 N N . ARG A 1 84 ? -1.195 -8.366 1.505 1.00 97.88 84 ARG A N 1
ATOM 651 C CA . ARG A 1 84 ? -1.686 -6.987 1.442 1.00 97.88 84 ARG A CA 1
ATOM 652 C C . ARG A 1 84 ? -2.103 -6.598 0.043 1.00 97.88 84 ARG A C 1
ATOM 654 O O . ARG A 1 84 ? -1.441 -6.940 -0.937 1.00 97.88 84 ARG A O 1
ATOM 661 N N . ILE A 1 85 ? -3.182 -5.826 -0.036 1.00 98.69 85 ILE A N 1
ATOM 662 C CA . ILE A 1 85 ? -3.611 -5.190 -1.277 1.00 98.69 85 ILE A CA 1
ATOM 663 C C . ILE A 1 85 ? -2.710 -3.980 -1.525 1.00 98.69 85 ILE A C 1
ATOM 665 O O . ILE A 1 85 ? -2.640 -3.064 -0.705 1.00 98.69 85 ILE A O 1
ATOM 669 N N . LYS A 1 86 ? -2.054 -3.947 -2.682 1.00 98.88 86 LYS A N 1
ATOM 670 C CA . LYS A 1 86 ? -1.295 -2.786 -3.147 1.00 98.88 86 LYS A CA 1
ATOM 671 C C . LYS A 1 86 ? -2.143 -1.956 -4.094 1.00 98.88 86 LYS A C 1
ATOM 673 O O . LYS A 1 86 ? -2.667 -2.485 -5.079 1.00 98.88 86 LYS A O 1
ATOM 678 N N . ILE A 1 87 ? -2.228 -0.655 -3.843 1.00 98.88 87 ILE A N 1
ATOM 679 C CA . ILE A 1 87 ? -2.994 0.279 -4.671 1.00 98.88 87 ILE A CA 1
ATOM 680 C C . ILE A 1 87 ? -2.125 1.432 -5.172 1.00 98.88 87 ILE A C 1
ATOM 682 O O . ILE A 1 87 ? -1.134 1.811 -4.549 1.00 98.88 87 ILE A O 1
ATOM 686 N N . ILE A 1 88 ? -2.516 1.990 -6.313 1.00 98.81 88 ILE A N 1
ATOM 687 C CA . ILE A 1 88 ? -1.916 3.165 -6.944 1.00 98.81 88 ILE A CA 1
ATOM 688 C C . ILE A 1 88 ? -3.001 4.196 -7.229 1.00 98.81 88 ILE A C 1
ATOM 690 O O . ILE A 1 88 ? -4.100 3.847 -7.675 1.00 98.81 88 ILE A O 1
ATOM 694 N N . ARG A 1 89 ? -2.709 5.475 -6.990 1.00 98.38 89 ARG A N 1
ATOM 695 C CA . ARG A 1 89 ? -3.640 6.551 -7.349 1.00 98.38 89 ARG A CA 1
ATOM 696 C C . ARG A 1 89 ? -3.899 6.514 -8.852 1.00 98.38 89 ARG A C 1
ATOM 698 O O . ARG A 1 89 ? -2.968 6.322 -9.627 1.00 98.38 89 ARG A O 1
ATOM 705 N N . ASN A 1 90 ? -5.147 6.674 -9.298 1.00 97.44 90 ASN A N 1
ATOM 706 C CA . ASN A 1 90 ? -5.431 6.589 -10.734 1.00 97.44 90 ASN A CA 1
ATOM 707 C C . ASN A 1 90 ? -4.828 7.779 -11.500 1.00 97.44 90 ASN A C 1
ATOM 709 O O . ASN A 1 90 ? -4.274 7.592 -12.583 1.00 97.44 90 ASN A O 1
ATOM 713 N N . GLU A 1 91 ? -4.898 8.977 -10.920 1.00 96.88 91 GLU A N 1
ATOM 714 C CA . GLU A 1 91 ? -4.382 10.212 -11.509 1.00 96.88 91 GLU A CA 1
ATOM 715 C C . GLU A 1 91 ? -3.100 10.696 -10.822 1.00 96.88 91 GLU A C 1
ATOM 717 O O . GLU A 1 91 ? -2.843 10.423 -9.646 1.00 96.88 91 GLU A O 1
ATOM 722 N N . SER A 1 92 ? -2.283 11.438 -11.569 1.00 97.31 92 SER A N 1
ATOM 723 C CA . SER A 1 92 ? -1.021 12.007 -11.084 1.00 97.31 92 SER A CA 1
ATOM 724 C C . SER A 1 92 ? -1.243 13.165 -10.102 1.00 97.31 92 SER A C 1
ATOM 726 O O . SER A 1 92 ? -2.221 13.907 -10.207 1.00 97.31 92 SER A O 1
ATOM 728 N N . ILE A 1 93 ? -0.312 13.334 -9.158 1.00 97.75 93 ILE A N 1
ATOM 729 C CA . ILE A 1 93 ? -0.237 14.484 -8.235 1.00 97.75 93 ILE A CA 1
ATOM 730 C C . ILE A 1 93 ? 0.649 15.623 -8.777 1.00 97.75 93 ILE A C 1
ATOM 732 O O . ILE A 1 93 ? 1.199 16.418 -8.017 1.00 97.75 93 ILE A O 1
ATOM 736 N N . GLY A 1 94 ? 0.810 15.692 -10.099 1.00 97.75 94 GLY A N 1
ATOM 737 C CA . GLY A 1 94 ? 1.677 16.648 -10.785 1.00 97.75 94 GLY A CA 1
ATOM 738 C C . GLY A 1 94 ? 3.094 16.131 -11.039 1.00 97.75 94 GLY A C 1
ATOM 739 O O . GLY A 1 94 ? 3.438 14.996 -10.696 1.00 97.75 94 GLY A O 1
ATOM 740 N N . GLY A 1 95 ? 3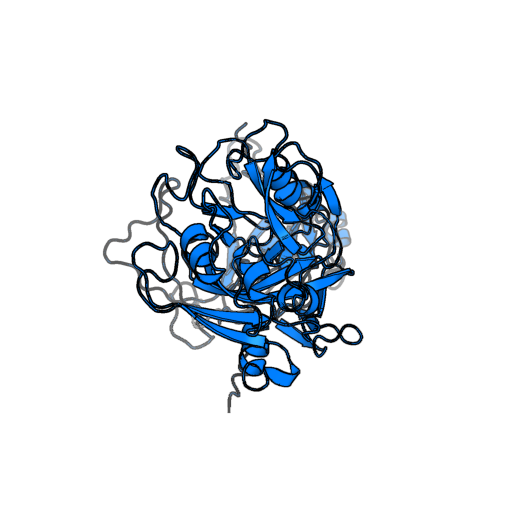.882 16.981 -11.701 1.00 97.81 95 GLY A N 1
ATOM 741 C CA . GLY A 1 95 ? 5.293 16.749 -11.986 1.00 97.81 95 GLY A CA 1
ATOM 742 C C . GLY A 1 95 ? 6.163 17.101 -10.783 1.00 97.81 95 GLY A C 1
ATOM 743 O O . GLY A 1 95 ? 5.988 18.166 -10.188 1.00 97.81 95 GLY A O 1
ATOM 744 N N . LYS A 1 96 ? 7.081 16.208 -10.415 1.00 98.00 96 LYS A N 1
ATOM 745 C CA . LYS A 1 96 ? 7.964 16.360 -9.251 1.00 98.00 96 LYS A CA 1
ATOM 746 C C . LYS A 1 96 ? 9.372 15.892 -9.580 1.00 98.00 96 LYS A C 1
ATOM 748 O O . LYS A 1 96 ? 9.558 15.039 -10.446 1.00 98.00 96 LYS A O 1
ATOM 753 N N . TYR A 1 97 ? 10.350 16.439 -8.867 1.00 97.38 97 TYR A N 1
ATOM 754 C CA . TYR A 1 97 ? 11.684 15.852 -8.812 1.00 97.38 97 TYR A CA 1
ATOM 755 C C . TYR A 1 97 ? 11.635 14.569 -7.996 1.00 97.38 97 TYR A C 1
ATOM 757 O O . TYR A 1 97 ? 10.890 14.494 -7.021 1.00 97.38 97 TYR A O 1
ATOM 765 N N . TRP A 1 98 ? 12.460 13.593 -8.356 1.00 97.50 98 TRP A N 1
ATOM 766 C CA . TRP A 1 98 ? 12.686 12.438 -7.497 1.00 97.50 98 TRP A CA 1
ATOM 767 C C . TRP A 1 98 ? 13.513 12.864 -6.270 1.00 97.50 98 TRP A C 1
ATOM 769 O O . TRP A 1 98 ? 13.111 12.624 -5.131 1.00 97.50 98 TRP A O 1
ATOM 779 N N . ASP A 1 99 ? 14.604 13.609 -6.494 1.00 97.56 99 ASP A N 1
ATOM 780 C CA . ASP A 1 99 ? 15.422 14.218 -5.437 1.00 97.56 99 ASP A CA 1
ATOM 781 C C . ASP A 1 99 ? 16.124 15.506 -5.906 1.00 97.56 99 ASP A C 1
ATOM 783 O O . ASP A 1 99 ? 16.827 15.527 -6.918 1.00 97.56 99 ASP A O 1
ATOM 787 N N . GLU A 1 100 ? 15.995 16.591 -5.140 1.00 96.06 100 GLU A N 1
ATOM 788 C CA . GLU A 1 100 ? 16.600 17.892 -5.467 1.00 96.06 100 GLU A CA 1
ATOM 789 C C . GLU A 1 100 ? 18.127 17.907 -5.317 1.00 96.06 100 GLU A C 1
ATOM 791 O O . GLU A 1 100 ? 18.807 18.713 -5.974 1.00 96.06 100 GLU A O 1
ATOM 796 N N . LYS A 1 101 ? 18.670 17.010 -4.479 1.00 95.50 101 LYS A N 1
ATOM 797 C CA . LYS A 1 101 ? 20.112 16.873 -4.211 1.00 95.50 101 LYS A CA 1
ATOM 798 C C . LYS A 1 101 ? 20.849 16.068 -5.282 1.00 95.50 101 LYS A C 1
ATOM 800 O O . LYS A 1 101 ? 22.052 15.860 -5.145 1.00 95.50 101 LYS A O 1
ATOM 805 N N . ALA A 1 102 ? 20.160 15.676 -6.357 1.00 95.50 102 ALA A N 1
ATOM 806 C CA . ALA A 1 102 ? 20.722 14.899 -7.457 1.00 95.50 102 ALA A CA 1
ATOM 807 C C . ALA A 1 102 ? 21.244 13.514 -7.038 1.00 95.50 102 ALA A C 1
ATOM 809 O O . ALA A 1 102 ? 22.208 13.025 -7.625 1.00 95.50 102 ALA A O 1
ATOM 810 N N . THR A 1 103 ? 20.624 12.883 -6.039 1.00 95.69 103 THR A N 1
ATOM 811 C CA . THR A 1 103 ? 20.970 11.524 -5.612 1.00 95.69 103 THR A CA 1
ATOM 812 C C . THR A 1 103 ? 19.823 10.558 -5.887 1.00 95.69 103 THR A C 1
ATOM 814 O O . THR A 1 103 ? 18.660 10.931 -5.811 1.00 95.69 103 THR A O 1
ATOM 817 N N . ASN A 1 104 ? 20.134 9.309 -6.217 1.00 95.44 104 ASN A N 1
ATOM 818 C CA . ASN A 1 104 ? 19.151 8.236 -6.369 1.00 95.44 104 ASN A CA 1
ATOM 819 C C . ASN A 1 104 ? 19.038 7.353 -5.115 1.00 95.44 104 ASN A C 1
ATOM 821 O O . ASN A 1 104 ? 18.646 6.189 -5.198 1.00 95.44 104 ASN A O 1
ATOM 825 N N . ASP A 1 105 ? 19.375 7.911 -3.951 1.00 95.69 105 ASP A N 1
ATOM 826 C CA . ASP A 1 105 ? 19.190 7.271 -2.652 1.00 95.69 105 ASP A CA 1
ATOM 827 C C . ASP A 1 105 ? 17.823 7.663 -2.073 1.00 95.69 105 ASP A C 1
ATOM 829 O O . ASP A 1 105 ? 17.604 8.796 -1.642 1.00 95.69 105 ASP A O 1
ATOM 833 N N . TRP A 1 106 ? 16.889 6.709 -2.052 1.00 96.81 106 TRP A N 1
ATOM 834 C CA . TRP A 1 106 ? 15.515 6.955 -1.605 1.00 96.81 106 TRP A CA 1
ATOM 835 C C . TRP A 1 106 ? 15.450 7.273 -0.105 1.00 96.81 106 TRP A C 1
ATOM 837 O O . TRP A 1 106 ? 14.582 8.029 0.339 1.00 96.81 106 TRP A O 1
ATOM 847 N N . VAL A 1 107 ? 16.372 6.709 0.683 1.00 92.69 107 VAL A N 1
ATOM 848 C CA . VAL A 1 107 ? 16.327 6.688 2.156 1.00 92.69 107 VAL A CA 1
ATOM 849 C C . VAL A 1 107 ? 17.040 7.884 2.769 1.00 92.69 107 VAL A C 1
ATOM 851 O O . VAL A 1 107 ? 16.725 8.274 3.893 1.00 92.69 107 VAL A O 1
ATOM 854 N N . LYS A 1 108 ? 17.971 8.505 2.038 1.00 87.31 108 LYS A N 1
ATOM 855 C CA . LYS A 1 108 ? 18.697 9.694 2.498 1.00 87.31 108 LYS A CA 1
ATOM 856 C C . LYS A 1 108 ? 17.911 10.992 2.278 1.00 87.31 108 LYS A C 1
ATOM 858 O O . LYS A 1 108 ? 18.363 11.914 1.596 1.00 87.31 108 LYS A O 1
ATOM 863 N N . PRO A 1 109 ? 16.766 11.098 2.954 1.00 80.25 109 PRO A N 1
ATOM 864 C CA . PRO A 1 109 ? 15.484 10.942 2.291 1.00 80.25 109 PRO A CA 1
ATOM 865 C C . PRO A 1 109 ? 15.429 11.791 1.021 1.00 80.25 109 PRO A C 1
ATOM 867 O O . PRO A 1 109 ? 15.623 13.010 1.068 1.00 80.25 109 PRO A O 1
ATOM 870 N N . ALA A 1 110 ? 15.146 11.133 -0.101 1.00 95.81 110 ALA A N 1
ATOM 871 C CA . ALA A 1 110 ? 14.844 11.819 -1.347 1.00 95.81 110 ALA A CA 1
ATOM 872 C C . ALA A 1 110 ? 13.724 12.851 -1.119 1.00 95.81 110 ALA A C 1
ATOM 874 O O . ALA A 1 110 ? 12.804 12.611 -0.320 1.00 95.81 110 ALA A O 1
ATOM 875 N N . THR A 1 111 ? 13.778 13.991 -1.817 1.00 97.56 111 THR A N 1
ATOM 876 C CA . THR A 1 111 ? 12.739 15.034 -1.710 1.00 97.56 111 THR A CA 1
ATOM 877 C C . THR A 1 111 ? 11.339 14.442 -1.896 1.00 97.56 111 THR A C 1
ATOM 879 O O . THR A 1 111 ? 10.443 14.715 -1.095 1.00 97.56 111 THR A O 1
ATOM 882 N N . LEU A 1 112 ? 11.165 13.559 -2.886 1.00 98.31 112 LEU A N 1
ATOM 883 C CA . LEU A 1 112 ? 9.878 12.931 -3.165 1.00 98.31 112 LEU A CA 1
ATOM 884 C C . LEU A 1 112 ? 9.425 11.962 -2.067 1.00 98.31 112 LEU A C 1
ATOM 886 O O . LEU A 1 112 ? 8.248 11.953 -1.713 1.00 98.31 112 LEU A O 1
ATOM 890 N N . ASN A 1 113 ? 10.345 11.176 -1.498 1.00 98.25 113 ASN A N 1
ATOM 891 C CA . ASN A 1 113 ? 10.029 10.285 -0.379 1.00 98.25 113 ASN A CA 1
ATOM 892 C C . ASN A 1 113 ? 9.478 11.085 0.811 1.00 98.25 113 ASN A C 1
ATOM 894 O O . ASN A 1 113 ? 8.427 10.751 1.366 1.00 98.25 113 ASN A O 1
ATOM 898 N N . THR A 1 114 ? 10.163 12.183 1.147 1.00 97.81 114 THR A N 1
ATOM 899 C CA . THR A 1 114 ? 9.744 13.090 2.220 1.00 97.81 114 THR A CA 1
ATOM 900 C C . THR A 1 114 ? 8.357 13.646 1.937 1.00 97.81 114 THR A C 1
ATOM 902 O O . THR A 1 114 ? 7.490 13.567 2.801 1.00 97.81 114 THR A O 1
ATOM 905 N N . GLU A 1 115 ? 8.111 14.162 0.732 1.00 98.06 115 GLU A N 1
ATOM 906 C CA . GLU A 1 115 ? 6.812 14.733 0.371 1.00 98.06 115 GLU A CA 1
ATOM 907 C C . GLU A 1 115 ? 5.673 13.703 0.477 1.00 98.06 115 GLU A C 1
ATOM 909 O O . GLU A 1 115 ? 4.631 13.995 1.072 1.00 98.06 115 GLU A O 1
ATOM 914 N N . LEU A 1 116 ? 5.878 12.486 -0.044 1.00 98.50 116 LEU A N 1
ATOM 915 C CA . LEU A 1 116 ? 4.875 11.420 -0.016 1.00 98.50 116 LEU A CA 1
ATOM 916 C C . LEU A 1 116 ? 4.536 10.988 1.416 1.00 98.50 116 LEU A C 1
ATOM 918 O O . LEU A 1 116 ? 3.361 10.868 1.758 1.00 98.50 116 LEU A O 1
ATOM 922 N N . ASN A 1 117 ? 5.547 10.781 2.261 1.00 97.56 117 ASN A N 1
ATOM 923 C CA . ASN A 1 117 ? 5.370 10.243 3.615 1.00 97.56 117 ASN A CA 1
ATOM 924 C C . ASN A 1 117 ? 5.144 11.313 4.689 1.00 97.56 117 ASN A C 1
ATOM 926 O O . ASN A 1 117 ? 4.977 10.970 5.857 1.00 97.56 117 ASN A O 1
ATOM 930 N N . THR A 1 118 ? 5.119 12.593 4.313 1.00 95.06 118 THR A N 1
ATOM 931 C CA . THR A 1 118 ? 4.778 13.697 5.216 1.00 95.06 118 THR A CA 1
ATOM 932 C C . THR A 1 118 ? 3.586 14.477 4.672 1.00 95.06 118 THR A C 1
ATOM 934 O O . THR A 1 118 ? 2.449 14.152 4.997 1.00 95.06 118 THR A O 1
ATOM 937 N N . THR A 1 119 ? 3.808 15.473 3.814 1.00 95.44 119 THR A N 1
ATOM 938 C CA . THR A 1 119 ? 2.780 16.384 3.304 1.00 95.44 119 THR A CA 1
ATOM 939 C C . THR A 1 119 ? 1.619 15.651 2.644 1.00 95.44 119 THR A C 1
ATOM 941 O O . THR A 1 119 ? 0.469 15.924 2.973 1.00 95.44 119 THR A O 1
ATOM 944 N N . TYR A 1 120 ? 1.893 14.713 1.735 1.00 97.88 120 TYR A N 1
ATOM 945 C CA . TYR A 1 120 ? 0.831 13.991 1.039 1.00 97.88 120 TYR A CA 1
ATOM 946 C C . TYR A 1 120 ? 0.055 13.071 1.990 1.00 97.88 120 TYR A C 1
ATOM 948 O O . TYR A 1 120 ? -1.169 13.161 2.047 1.00 97.88 120 TYR A O 1
ATOM 956 N N . LEU A 1 121 ? 0.754 12.240 2.776 1.00 96.06 121 LEU A N 1
ATOM 957 C CA . LEU A 1 121 ? 0.140 11.350 3.768 1.00 96.06 121 LEU A CA 1
ATOM 958 C C . LEU A 1 121 ? -0.755 12.110 4.760 1.00 96.06 121 LEU A C 1
ATOM 960 O O . LEU A 1 121 ? -1.889 11.697 4.992 1.00 96.06 121 LEU A O 1
ATOM 964 N N . ASN A 1 122 ? -0.269 13.228 5.306 1.00 88.75 122 ASN A N 1
ATOM 965 C CA . ASN A 1 122 ? -0.989 14.025 6.303 1.00 88.75 122 ASN A CA 1
ATOM 966 C C . ASN A 1 122 ? -2.240 14.712 5.734 1.00 88.75 122 ASN A C 1
ATOM 968 O O . ASN A 1 122 ? -3.144 15.053 6.492 1.00 88.75 122 ASN A O 1
ATOM 972 N N . ASN A 1 123 ? -2.301 14.899 4.413 1.00 91.62 123 ASN A N 1
ATOM 973 C CA . ASN A 1 123 ? -3.457 15.471 3.723 1.00 91.62 123 ASN A CA 1
ATOM 974 C C . ASN A 1 123 ? -4.523 14.424 3.353 1.00 91.62 123 ASN A C 1
ATOM 976 O O . ASN A 1 123 ? -5.603 14.797 2.893 1.00 91.62 123 ASN A O 1
ATOM 980 N N . LEU A 1 124 ? -4.254 13.126 3.534 1.00 89.44 124 LEU A N 1
ATOM 981 C CA . LEU A 1 124 ? -5.278 12.093 3.378 1.00 89.44 124 LEU A CA 1
ATOM 982 C C . LEU A 1 124 ? -6.290 12.172 4.529 1.00 89.44 124 LEU A C 1
ATOM 984 O O . LEU A 1 124 ? -5.953 12.560 5.648 1.00 89.44 124 LEU A O 1
ATOM 988 N N . SER A 1 125 ? -7.532 11.761 4.282 1.00 83.19 125 SER A N 1
ATOM 989 C CA . SER A 1 125 ? -8.541 11.641 5.339 1.00 83.19 125 SER A CA 1
ATOM 990 C C . SER A 1 125 ? -8.083 10.666 6.438 1.00 83.19 125 SER A C 1
ATOM 992 O O . SER A 1 125 ? -7.412 9.677 6.129 1.00 83.19 125 SER A O 1
ATOM 994 N N . PRO A 1 126 ? -8.472 10.874 7.712 1.00 76.75 126 PRO A N 1
ATOM 995 C CA . PRO A 1 126 ? -8.128 9.953 8.799 1.00 76.75 126 PRO A CA 1
ATOM 996 C C . PRO A 1 126 ? -8.525 8.496 8.513 1.00 76.75 126 PRO A C 1
ATOM 998 O O . PRO A 1 126 ? -7.754 7.580 8.793 1.00 76.75 126 PRO A O 1
ATOM 1001 N N . THR A 1 127 ? -9.682 8.279 7.875 1.00 78.06 127 THR A N 1
ATOM 1002 C CA . THR A 1 127 ? -10.128 6.953 7.423 1.00 78.06 127 THR A CA 1
ATOM 1003 C C . THR A 1 127 ? -9.122 6.325 6.464 1.00 78.06 127 THR A C 1
ATOM 1005 O O . THR A 1 127 ? -8.653 5.217 6.715 1.00 78.06 127 THR A O 1
ATOM 1008 N N . ALA A 1 128 ? -8.721 7.046 5.412 1.00 87.75 128 ALA A N 1
ATOM 1009 C CA . ALA A 1 128 ? -7.720 6.565 4.465 1.00 87.75 128 ALA A CA 1
ATOM 1010 C C . ALA A 1 128 ? -6.377 6.296 5.157 1.00 87.75 128 ALA A C 1
ATOM 1012 O O . ALA A 1 128 ? -5.795 5.239 4.949 1.00 87.75 128 ALA A O 1
ATOM 1013 N N . GLN A 1 129 ? -5.910 7.197 6.029 1.00 87.19 129 GLN A N 1
ATOM 1014 C CA . GLN A 1 129 ? -4.661 7.009 6.775 1.00 87.19 129 GLN A CA 1
ATOM 1015 C C . GLN A 1 129 ? -4.668 5.740 7.637 1.00 87.19 129 GLN A C 1
ATOM 1017 O O . GLN A 1 129 ? -3.641 5.064 7.729 1.00 87.19 129 GLN A O 1
ATOM 1022 N N . SER A 1 130 ? -5.814 5.407 8.241 1.00 81.88 130 SER A N 1
ATOM 1023 C CA . SER A 1 130 ? -5.968 4.218 9.088 1.00 81.88 130 SER A CA 1
ATOM 1024 C C . SER A 1 130 ? -5.894 2.898 8.315 1.00 81.88 130 SER A C 1
ATOM 1026 O O . SER A 1 130 ? -5.518 1.884 8.892 1.00 81.88 130 SER A O 1
ATOM 1028 N N . MET A 1 131 ? -6.191 2.925 7.013 1.00 92.75 131 MET A N 1
ATOM 1029 C CA . MET A 1 131 ? -6.097 1.770 6.118 1.00 92.75 131 MET A CA 1
ATOM 1030 C C . MET A 1 131 ? -4.679 1.545 5.576 1.00 92.75 131 MET A C 1
ATOM 1032 O O . MET A 1 131 ? -4.432 0.522 4.946 1.00 92.75 131 MET A O 1
ATOM 1036 N N . ILE A 1 132 ? -3.740 2.481 5.778 1.00 95.44 132 ILE A N 1
ATOM 1037 C CA . ILE A 1 132 ? -2.383 2.404 5.215 1.00 95.44 132 ILE A CA 1
ATOM 1038 C C . ILE A 1 132 ? -1.417 1.781 6.224 1.00 95.44 132 ILE A C 1
ATOM 1040 O O . ILE A 1 132 ? -1.128 2.366 7.275 1.00 95.44 132 ILE A O 1
ATOM 1044 N N . GLY A 1 133 ? -0.843 0.635 5.855 1.00 88.19 133 GLY A N 1
ATOM 1045 C CA . GLY A 1 133 ? 0.165 -0.056 6.654 1.00 88.19 133 GLY A CA 1
ATOM 1046 C C . GLY A 1 133 ? 1.588 0.443 6.389 1.00 88.19 133 GLY A C 1
ATOM 1047 O O . GLY A 1 133 ? 1.953 0.747 5.253 1.00 88.19 133 GLY A O 1
ATOM 1048 N N . ASN A 1 134 ? 2.430 0.461 7.429 1.00 94.19 134 ASN A N 1
ATOM 1049 C CA . ASN A 1 134 ? 3.884 0.501 7.229 1.00 94.19 134 ASN A CA 1
ATOM 1050 C C . ASN A 1 134 ? 4.314 -0.736 6.449 1.00 94.19 134 ASN A C 1
ATOM 1052 O O . ASN A 1 134 ? 3.814 -1.820 6.715 1.00 94.19 134 ASN A O 1
ATOM 1056 N N . THR A 1 135 ? 5.208 -0.578 5.482 1.00 97.06 135 THR A N 1
ATOM 1057 C CA . THR A 1 135 ? 5.618 -1.652 4.580 1.00 97.06 135 THR A CA 1
ATOM 1058 C C . THR A 1 135 ? 7.099 -1.534 4.270 1.00 97.06 135 THR A C 1
ATOM 1060 O O . THR A 1 135 ? 7.597 -0.431 4.037 1.00 97.06 135 THR A O 1
ATOM 1063 N N . LYS A 1 136 ? 7.801 -2.668 4.216 1.00 98.12 136 LYS A N 1
ATOM 1064 C CA . LYS A 1 136 ? 9.149 -2.736 3.654 1.00 98.12 136 LYS A CA 1
ATOM 1065 C C . LYS A 1 136 ? 9.077 -2.664 2.128 1.00 98.12 136 LYS A C 1
ATOM 1067 O O . LYS A 1 136 ? 8.671 -3.609 1.457 1.00 98.12 136 LYS A O 1
ATOM 1072 N N . TYR A 1 137 ? 9.512 -1.540 1.579 1.00 98.38 137 TYR A N 1
ATOM 1073 C CA . TYR A 1 137 ? 9.780 -1.375 0.159 1.00 98.38 137 TYR A CA 1
ATOM 1074 C C . TYR A 1 137 ? 11.206 -1.825 -0.148 1.00 98.38 137 TYR A C 1
ATOM 1076 O O . TYR A 1 137 ? 12.159 -1.413 0.512 1.00 98.38 137 TYR A O 1
ATOM 1084 N N . TYR A 1 138 ? 11.364 -2.633 -1.187 1.00 97.81 138 TYR A N 1
ATOM 1085 C CA . TYR A 1 138 ? 12.661 -3.002 -1.744 1.00 97.81 138 TYR A CA 1
ATOM 1086 C C . TYR A 1 138 ? 13.168 -1.893 -2.668 1.00 97.81 138 TYR A C 1
ATOM 1088 O O . TYR A 1 138 ? 12.376 -1.299 -3.397 1.00 97.81 138 TYR A O 1
ATOM 1096 N N . LEU A 1 139 ? 14.462 -1.590 -2.613 1.00 96.62 139 LEU A N 1
ATOM 1097 C CA . LEU A 1 139 ? 15.072 -0.437 -3.290 1.00 96.62 139 LEU A CA 1
ATOM 1098 C C . LEU A 1 139 ? 16.122 -0.841 -4.327 1.00 96.62 139 LEU A C 1
ATOM 1100 O O . LEU A 1 139 ? 16.922 -0.011 -4.760 1.00 96.62 139 LEU A O 1
ATOM 1104 N N . GLY A 1 140 ? 16.152 -2.119 -4.705 1.00 95.06 140 GLY A N 1
ATOM 1105 C CA . GLY A 1 140 ? 17.035 -2.591 -5.760 1.00 95.06 140 GLY A CA 1
ATOM 1106 C C . GLY A 1 140 ? 16.603 -2.093 -7.128 1.00 95.06 140 GLY A C 1
ATOM 1107 O O . GLY A 1 140 ? 15.477 -1.639 -7.336 1.00 95.06 140 GLY A O 1
ATOM 1108 N N . GLY A 1 141 ? 17.513 -2.220 -8.075 1.00 93.94 141 GLY A N 1
ATOM 1109 C CA . GLY A 1 141 ? 17.267 -1.971 -9.481 1.00 93.94 141 GLY A CA 1
ATOM 1110 C C . GLY A 1 141 ? 18.341 -2.642 -10.319 1.00 93.94 141 GLY A C 1
ATOM 1111 O O . GLY A 1 141 ? 18.864 -3.698 -9.970 1.00 93.94 141 GLY A O 1
ATOM 1112 N N . TYR A 1 142 ? 18.686 -2.026 -11.440 1.00 95.75 142 TYR A N 1
ATOM 1113 C CA . TYR A 1 142 ? 19.764 -2.493 -12.304 1.00 95.75 142 TYR A CA 1
ATOM 1114 C C . TYR A 1 142 ? 20.354 -1.318 -13.080 1.00 95.75 142 TYR A C 1
ATOM 1116 O O . TYR A 1 142 ? 19.844 -0.201 -13.017 1.00 95.75 142 TYR A O 1
ATOM 1124 N N . SER A 1 143 ? 21.434 -1.545 -13.823 1.00 94.12 143 SER A N 1
ATOM 1125 C CA . SER A 1 143 ? 22.033 -0.495 -14.658 1.00 94.12 143 SER A CA 1
ATOM 1126 C C . SER A 1 143 ? 21.279 -0.253 -15.973 1.00 94.12 143 SER A C 1
ATOM 1128 O O . SER A 1 143 ? 21.507 0.762 -16.631 1.00 94.12 143 SER A O 1
ATOM 1130 N N . LYS A 1 144 ? 20.393 -1.179 -16.375 1.00 93.94 144 LYS A N 1
ATOM 1131 C CA . LYS A 1 144 ? 19.685 -1.168 -17.669 1.00 93.94 144 LYS A CA 1
ATOM 1132 C C . LYS A 1 144 ? 18.240 -1.662 -17.539 1.00 93.94 144 LYS A C 1
ATOM 1134 O O . LYS A 1 144 ? 17.941 -2.486 -16.683 1.00 93.94 144 LYS A O 1
ATOM 1139 N N . SER A 1 145 ? 17.363 -1.226 -18.444 1.00 93.75 145 SER A N 1
ATOM 1140 C CA . SER A 1 145 ? 15.984 -1.732 -18.594 1.00 93.75 145 SER A CA 1
ATOM 1141 C C . SER A 1 145 ? 15.817 -2.771 -19.713 1.00 93.75 145 SER A C 1
ATOM 1143 O O . SER A 1 145 ? 14.711 -3.258 -19.944 1.00 93.75 145 SER A O 1
ATOM 1145 N N . THR A 1 146 ? 16.891 -3.153 -20.411 1.00 97.19 146 THR A N 1
ATOM 1146 C CA . THR A 1 146 ? 16.892 -4.212 -21.442 1.00 97.19 146 THR A CA 1
ATOM 1147 C C . THR A 1 146 ? 16.859 -5.607 -20.807 1.00 97.19 146 THR A C 1
ATOM 1149 O O . THR A 1 146 ? 17.695 -6.458 -21.104 1.00 97.19 146 THR A O 1
ATOM 1152 N N . ILE A 1 147 ? 15.933 -5.812 -19.874 1.00 97.25 147 ILE A N 1
ATOM 1153 C CA . ILE A 1 147 ? 15.717 -7.044 -19.115 1.00 97.25 147 ILE A CA 1
ATOM 1154 C C . ILE A 1 147 ? 14.221 -7.357 -19.059 1.00 97.25 147 ILE A C 1
ATOM 1156 O O . ILE A 1 147 ? 13.379 -6.488 -19.307 1.00 97.25 147 ILE A O 1
ATOM 1160 N N . GLN A 1 148 ? 13.892 -8.609 -18.761 1.00 97.75 148 GLN A N 1
ATOM 1161 C CA . GLN A 1 148 ? 12.510 -9.045 -18.587 1.00 97.75 148 GLN A CA 1
ATOM 1162 C C . GLN A 1 148 ? 11.943 -8.594 -17.233 1.00 97.75 148 GLN A C 1
ATOM 1164 O O . GLN A 1 148 ? 12.681 -8.299 -16.289 1.00 97.75 148 GLN A O 1
ATOM 1169 N N . LYS A 1 149 ? 10.611 -8.526 -17.150 1.00 97.06 149 LYS A N 1
ATOM 1170 C CA . LYS A 1 149 ? 9.873 -8.059 -15.964 1.00 97.06 149 LYS A CA 1
ATOM 1171 C C . LYS A 1 149 ? 10.130 -8.903 -14.709 1.00 97.06 149 LYS A C 1
ATOM 1173 O O . LYS A 1 149 ? 10.250 -8.355 -13.617 1.00 97.06 149 LYS A O 1
ATOM 1178 N N . ASP A 1 150 ? 10.256 -10.216 -14.866 1.00 96.50 150 ASP A N 1
ATOM 1179 C CA . ASP A 1 150 ? 10.556 -11.187 -13.810 1.00 96.50 150 ASP A CA 1
ATOM 1180 C C . ASP A 1 150 ? 12.008 -11.087 -13.326 1.00 96.50 150 ASP A C 1
ATOM 1182 O O . ASP A 1 150 ? 12.272 -11.177 -12.128 1.00 96.50 150 ASP A O 1
ATOM 1186 N N . VAL A 1 151 ? 12.944 -10.802 -14.234 1.00 97.31 151 VAL A N 1
ATOM 1187 C CA . VAL A 1 151 ? 14.343 -10.528 -13.880 1.00 97.31 151 VAL A CA 1
ATOM 1188 C C . VAL A 1 151 ? 14.446 -9.225 -13.083 1.00 97.31 151 VAL A C 1
ATOM 1190 O O . VAL A 1 151 ? 15.083 -9.191 -12.032 1.00 97.31 151 VAL A O 1
ATOM 1193 N N . MET A 1 152 ? 13.766 -8.162 -13.529 1.00 98.00 152 MET A N 1
ATOM 1194 C CA . MET A 1 152 ? 13.712 -6.898 -12.786 1.00 98.00 152 MET A CA 1
ATOM 1195 C C . MET A 1 152 ? 13.080 -7.082 -11.400 1.00 98.00 152 MET A C 1
ATOM 1197 O O . MET A 1 152 ? 13.613 -6.572 -10.419 1.00 98.00 152 MET A O 1
ATOM 1201 N N . TYR A 1 153 ? 11.997 -7.861 -11.296 1.00 97.81 153 TYR A N 1
ATOM 1202 C CA . TYR A 1 153 ? 11.360 -8.192 -10.017 1.00 97.81 153 TYR A CA 1
ATOM 1203 C C . TYR A 1 153 ? 12.355 -8.777 -9.002 1.00 97.81 153 TYR A C 1
ATOM 1205 O O . TYR A 1 153 ? 12.360 -8.371 -7.836 1.00 97.81 153 TYR A O 1
ATOM 1213 N N . GLN A 1 154 ? 13.213 -9.704 -9.443 1.00 97.12 154 GLN A N 1
ATOM 1214 C CA . GLN A 1 154 ? 14.253 -10.283 -8.592 1.00 97.12 154 GLN A CA 1
ATOM 1215 C C . GLN A 1 154 ? 15.292 -9.231 -8.189 1.00 97.12 154 GLN A C 1
ATOM 1217 O O . GLN A 1 154 ? 15.677 -9.160 -7.026 1.00 97.12 154 GLN A O 1
ATOM 1222 N N . TYR A 1 155 ? 15.741 -8.399 -9.130 1.00 97.62 155 TYR A N 1
ATOM 1223 C CA . TYR A 1 155 ? 16.769 -7.382 -8.885 1.00 97.62 155 TYR A CA 1
ATOM 1224 C C . TYR A 1 155 ? 16.319 -6.292 -7.912 1.00 97.62 155 TYR A C 1
ATOM 1226 O O . TYR A 1 155 ? 17.085 -5.910 -7.029 1.00 97.62 155 TYR A O 1
ATOM 1234 N N . GLU A 1 156 ? 15.055 -5.874 -7.990 1.00 97.75 156 GLU A N 1
ATOM 1235 C CA . GLU A 1 156 ? 14.432 -4.973 -7.014 1.00 97.75 156 GLU A CA 1
ATOM 1236 C C . GLU A 1 156 ? 14.574 -5.489 -5.573 1.00 97.75 156 GLU A C 1
ATOM 1238 O O . GLU A 1 156 ? 14.677 -4.691 -4.642 1.00 97.75 156 GLU A O 1
ATOM 1243 N N . ARG A 1 157 ? 14.629 -6.817 -5.398 1.00 97.38 157 ARG A N 1
ATOM 1244 C CA . ARG A 1 157 ? 14.551 -7.543 -4.123 1.00 97.38 157 ARG A CA 1
ATOM 1245 C C . ARG A 1 157 ? 15.853 -8.205 -3.680 1.00 97.38 157 ARG A C 1
ATOM 1247 O O . ARG A 1 157 ? 15.813 -8.939 -2.699 1.00 97.38 157 ARG A O 1
ATOM 1254 N N . LYS A 1 158 ? 16.998 -8.000 -4.337 1.00 96.31 158 LYS A N 1
ATOM 1255 C CA . LYS A 1 158 ? 18.259 -8.645 -3.908 1.00 96.31 158 LYS A CA 1
ATOM 1256 C C . LYS A 1 158 ? 18.658 -8.225 -2.483 1.00 96.31 158 LYS A C 1
ATOM 1258 O O . LYS A 1 158 ? 18.228 -7.199 -1.968 1.00 96.31 158 LYS A O 1
ATOM 1263 N N . ILE A 1 159 ? 19.439 -9.044 -1.783 1.00 92.50 159 ILE A N 1
ATOM 1264 C CA . ILE A 1 159 ? 19.903 -8.702 -0.423 1.00 92.50 159 ILE A CA 1
ATOM 1265 C C . ILE A 1 159 ? 21.145 -7.805 -0.480 1.00 92.50 159 ILE A C 1
ATOM 1267 O O . ILE A 1 159 ? 21.331 -6.944 0.375 1.00 92.50 159 ILE A O 1
ATOM 1271 N N . ASN A 1 160 ? 22.021 -7.991 -1.463 1.00 82.56 160 ASN A N 1
ATOM 1272 C CA . ASN A 1 160 ? 23.268 -7.241 -1.584 1.00 82.56 160 ASN A CA 1
ATOM 1273 C C . ASN A 1 160 ? 23.807 -7.282 -3.024 1.00 82.56 160 ASN A C 1
ATOM 1275 O O . ASN A 1 160 ? 23.248 -7.956 -3.890 1.00 82.56 160 ASN A O 1
ATOM 1279 N N . GLY A 1 161 ? 24.903 -6.557 -3.257 1.00 77.69 161 GLY A N 1
ATOM 1280 C CA . GLY A 1 161 ? 25.648 -6.548 -4.516 1.00 77.69 161 GLY A CA 1
ATOM 1281 C C . GLY A 1 161 ? 25.535 -5.218 -5.258 1.00 77.69 161 GLY A C 1
ATOM 1282 O O . GLY A 1 161 ? 24.440 -4.763 -5.578 1.00 77.69 161 GLY A O 1
ATOM 1283 N N . SER A 1 162 ? 26.680 -4.619 -5.599 1.00 79.88 162 SER A N 1
ATOM 1284 C CA . SER A 1 162 ? 26.776 -3.337 -6.327 1.00 79.88 162 SER A CA 1
ATOM 1285 C C . SER A 1 162 ? 26.186 -3.369 -7.743 1.00 79.88 162 SER A C 1
ATOM 1287 O O . SER A 1 162 ? 26.088 -2.351 -8.417 1.00 79.88 162 SER A O 1
ATOM 1289 N N . THR A 1 163 ? 25.779 -4.545 -8.213 1.00 89.81 163 THR A N 1
ATOM 1290 C CA . THR A 1 163 ? 25.034 -4.732 -9.459 1.00 89.81 163 THR A CA 1
ATOM 1291 C C . THR A 1 163 ? 23.591 -4.223 -9.371 1.00 89.81 163 THR A C 1
ATOM 1293 O O . THR A 1 163 ? 23.019 -3.854 -10.397 1.00 89.81 163 THR A O 1
ATOM 1296 N N . TYR A 1 164 ? 23.010 -4.199 -8.167 1.00 93.19 164 TYR A N 1
ATOM 1297 C CA . TYR A 1 164 ? 21.588 -3.906 -7.938 1.00 93.19 164 TYR A CA 1
ATOM 1298 C C . TYR A 1 164 ? 21.356 -2.617 -7.143 1.00 93.19 164 TYR A C 1
ATOM 1300 O O . TYR A 1 164 ? 20.235 -2.114 -7.099 1.00 93.19 164 TYR A O 1
ATOM 1308 N N . TYR A 1 165 ? 22.422 -2.067 -6.560 1.00 91.75 165 TYR A N 1
ATOM 1309 C CA . TYR A 1 165 ? 22.424 -0.845 -5.760 1.00 91.75 165 TYR A CA 1
ATOM 1310 C C . TYR A 1 165 ? 23.594 0.024 -6.186 1.00 91.75 165 TYR A C 1
ATOM 1312 O O . TYR A 1 165 ? 24.694 -0.491 -6.398 1.00 91.75 165 TYR A O 1
ATOM 1320 N N . TYR A 1 166 ? 23.385 1.335 -6.265 1.00 91.06 166 TYR A N 1
ATOM 1321 C CA . TYR A 1 166 ? 24.505 2.232 -6.484 1.00 91.06 166 TYR A CA 1
ATOM 1322 C C . TYR A 1 166 ? 25.315 2.395 -5.192 1.00 91.06 166 TYR A C 1
ATOM 1324 O O . TYR A 1 166 ? 24.799 2.851 -4.172 1.00 91.06 166 TYR A O 1
ATOM 1332 N N . GLY A 1 167 ? 26.603 2.047 -5.235 1.00 89.38 167 GLY A N 1
ATOM 1333 C CA . GLY A 1 167 ? 27.523 2.231 -4.112 1.00 89.38 167 GLY A CA 1
ATOM 1334 C C . GLY A 1 167 ? 27.025 1.567 -2.824 1.00 89.38 167 GLY A C 1
ATOM 1335 O O . GLY A 1 167 ? 26.924 0.345 -2.750 1.00 89.38 167 GLY A O 1
ATOM 1336 N N . SER A 1 168 ? 26.740 2.383 -1.808 1.00 89.31 168 SER A N 1
ATOM 1337 C CA . SER A 1 168 ? 26.244 1.955 -0.495 1.00 89.31 168 SER A CA 1
ATOM 1338 C C . SER A 1 168 ? 24.771 2.302 -0.261 1.00 89.31 168 SER A C 1
ATOM 1340 O O . SER A 1 168 ? 24.346 2.363 0.894 1.00 89.31 168 SER A O 1
ATOM 1342 N N . ASN A 1 169 ? 24.009 2.597 -1.319 1.00 93.56 169 ASN A N 1
ATOM 1343 C CA . ASN A 1 169 ? 22.589 2.903 -1.186 1.00 93.56 169 ASN A CA 1
ATOM 1344 C C . ASN A 1 169 ? 21.853 1.722 -0.520 1.00 93.56 169 ASN A C 1
ATOM 1346 O O . ASN A 1 169 ? 22.166 0.563 -0.819 1.00 93.56 169 ASN A O 1
ATOM 1350 N N . PRO A 1 170 ? 20.870 1.978 0.363 1.00 93.94 170 PRO A N 1
ATOM 1351 C CA . PRO A 1 170 ? 20.148 0.911 1.047 1.00 93.94 170 PRO A CA 1
ATOM 1352 C C . PRO A 1 170 ? 19.391 -0.012 0.090 1.00 93.94 170 PRO A C 1
ATOM 1354 O O . PRO A 1 170 ? 18.929 0.401 -0.974 1.00 93.94 170 PRO A O 1
ATOM 1357 N N . ASN A 1 171 ? 19.213 -1.266 0.507 1.00 94.56 171 ASN A N 1
ATOM 1358 C CA . ASN A 1 171 ? 18.476 -2.275 -0.256 1.00 94.56 171 ASN A CA 1
ATOM 1359 C C . ASN A 1 171 ? 16.967 -2.298 0.041 1.00 94.56 171 ASN A C 1
ATOM 1361 O O . ASN A 1 171 ? 16.202 -2.878 -0.735 1.00 94.56 171 ASN A O 1
ATOM 1365 N N . ASN A 1 172 ? 16.536 -1.671 1.138 1.00 96.31 172 ASN A N 1
ATOM 1366 C CA . ASN A 1 172 ? 15.141 -1.519 1.526 1.00 96.31 172 ASN A CA 1
ATOM 1367 C C . ASN A 1 172 ? 14.909 -0.282 2.391 1.00 96.31 172 ASN A C 1
ATOM 1369 O O . ASN A 1 172 ? 15.846 0.331 2.904 1.00 96.31 172 ASN A O 1
ATOM 1373 N N . TRP A 1 173 ? 13.634 0.046 2.557 1.00 97.06 173 TRP A N 1
ATOM 1374 C CA . TRP A 1 173 ? 13.150 1.092 3.439 1.00 97.06 173 TRP A CA 1
ATOM 1375 C C . TRP A 1 173 ? 11.740 0.767 3.926 1.00 97.06 173 TRP A C 1
ATOM 1377 O O . TRP A 1 173 ? 10.925 0.249 3.166 1.00 97.06 173 TRP A O 1
ATOM 1387 N N . VAL A 1 174 ? 11.450 1.084 5.187 1.00 97.50 174 VAL A N 1
ATOM 1388 C CA . VAL A 1 174 ? 10.116 0.920 5.771 1.00 97.50 174 VAL A CA 1
ATOM 1389 C C . VAL A 1 174 ? 9.393 2.262 5.776 1.00 97.50 174 VAL A C 1
ATOM 1391 O O . VAL A 1 174 ? 9.880 3.230 6.359 1.00 97.50 174 VAL A O 1
ATOM 1394 N N . GLY A 1 175 ? 8.210 2.301 5.168 1.00 96.75 175 GLY A N 1
ATOM 1395 C CA . GLY A 1 175 ? 7.327 3.464 5.202 1.00 96.75 175 GLY A CA 1
ATOM 1396 C C . GLY A 1 175 ? 5.941 3.168 4.647 1.00 96.75 175 GLY A C 1
ATOM 1397 O O . GLY A 1 175 ? 5.589 2.010 4.428 1.00 96.75 175 GLY A O 1
ATOM 1398 N N . LYS A 1 176 ? 5.129 4.207 4.446 1.00 97.75 176 LYS A N 1
ATOM 1399 C CA . LYS A 1 176 ? 3.714 4.056 4.070 1.00 97.75 176 LYS A CA 1
ATOM 1400 C C . LYS A 1 176 ? 3.491 4.211 2.571 1.00 97.75 176 LYS A C 1
ATOM 1402 O O . LYS A 1 176 ? 2.833 3.373 1.955 1.00 97.75 176 LYS A O 1
ATOM 1407 N N . LEU A 1 177 ? 4.071 5.252 1.977 1.00 98.38 177 LEU A N 1
ATOM 1408 C CA . LEU A 1 177 ? 3.922 5.556 0.557 1.00 98.38 177 LEU A CA 1
ATOM 1409 C C . LEU A 1 177 ? 5.241 5.436 -0.199 1.00 98.38 177 LEU A C 1
ATOM 1411 O O . LEU A 1 177 ? 6.292 5.862 0.272 1.00 98.38 177 LEU A O 1
ATOM 1415 N N . GLY A 1 178 ? 5.153 4.914 -1.413 1.00 98.12 178 GLY A N 1
ATOM 1416 C CA . GLY A 1 178 ? 6.245 4.851 -2.370 1.00 98.12 178 GLY A CA 1
ATOM 1417 C C . GLY A 1 178 ? 5.745 5.091 -3.789 1.00 98.12 178 GLY A C 1
ATOM 1418 O O . GLY A 1 178 ? 4.722 5.743 -4.015 1.00 98.12 178 GLY A O 1
ATOM 1419 N N . LEU A 1 179 ? 6.479 4.533 -4.744 1.00 98.62 179 LEU A N 1
ATOM 1420 C CA . LEU A 1 179 ? 6.152 4.549 -6.167 1.00 98.62 179 LEU A CA 1
ATOM 1421 C C . LEU A 1 179 ? 5.946 3.120 -6.670 1.00 98.62 179 LEU A C 1
ATOM 1423 O O . LEU A 1 179 ? 6.268 2.149 -5.978 1.00 98.62 179 LEU A O 1
ATOM 1427 N N . MET A 1 180 ? 5.411 2.980 -7.882 1.00 98.12 180 MET A N 1
ATOM 1428 C CA . MET A 1 180 ? 5.297 1.663 -8.504 1.00 98.12 180 MET A CA 1
ATOM 1429 C C . MET A 1 180 ? 6.681 1.118 -8.872 1.00 98.12 180 MET A C 1
ATOM 1431 O O . MET A 1 180 ? 7.612 1.866 -9.186 1.00 98.12 180 MET A O 1
ATOM 1435 N N . TYR A 1 181 ? 6.811 -0.202 -8.831 1.00 98.75 181 TYR A N 1
ATOM 1436 C CA . TYR A 1 181 ? 7.997 -0.898 -9.305 1.00 98.75 181 TYR A CA 1
ATOM 1437 C C . TYR A 1 181 ? 8.035 -0.962 -10.830 1.00 98.75 181 TYR A C 1
ATOM 1439 O O . TYR A 1 181 ? 6.999 -0.945 -11.498 1.00 98.75 181 TYR A O 1
ATOM 1447 N N . ALA A 1 182 ? 9.236 -1.124 -11.386 1.00 98.50 182 ALA A N 1
ATOM 1448 C CA . ALA A 1 182 ? 9.377 -1.427 -12.805 1.00 98.50 182 ALA A CA 1
ATOM 1449 C C . ALA A 1 182 ? 8.737 -2.790 -13.119 1.00 98.50 182 ALA A C 1
ATOM 1451 O O . ALA A 1 182 ? 8.099 -2.953 -14.160 1.00 98.50 182 ALA A O 1
ATOM 1452 N N . SER A 1 183 ? 8.834 -3.745 -12.188 1.00 98.31 183 SER A N 1
ATOM 1453 C CA . SER A 1 183 ? 8.127 -5.023 -12.286 1.00 98.31 183 SER A CA 1
ATOM 1454 C C . SER A 1 183 ? 6.603 -4.891 -12.178 1.00 98.31 183 SER A C 1
ATOM 1456 O O . SER A 1 183 ? 5.902 -5.606 -12.892 1.00 98.31 183 SER A O 1
ATOM 1458 N N . ASP A 1 184 ? 6.067 -3.963 -11.372 1.00 98.69 184 ASP A N 1
ATOM 1459 C CA . ASP A 1 184 ? 4.617 -3.707 -11.321 1.00 98.69 184 ASP A CA 1
ATOM 1460 C C . ASP A 1 184 ? 4.100 -3.273 -12.696 1.00 98.69 184 ASP A C 1
ATOM 1462 O O . ASP A 1 184 ? 3.122 -3.832 -13.191 1.00 98.69 184 ASP A O 1
ATOM 1466 N N . TYR A 1 185 ? 4.798 -2.328 -13.336 1.00 98.56 185 TYR A N 1
ATOM 1467 C CA . TYR A 1 185 ? 4.492 -1.893 -14.699 1.00 98.56 185 TYR A CA 1
ATOM 1468 C C . TYR A 1 185 ? 4.656 -3.023 -15.721 1.00 98.56 185 TYR A C 1
ATOM 1470 O O . TYR A 1 185 ? 3.800 -3.200 -16.589 1.00 98.56 185 TYR A O 1
ATOM 1478 N N . GLY A 1 186 ? 5.720 -3.820 -15.596 1.00 98.12 186 GLY A N 1
ATOM 1479 C CA . GLY A 1 186 ? 5.963 -4.985 -16.441 1.00 98.12 186 GLY A CA 1
ATOM 1480 C C . GLY A 1 186 ? 4.817 -5.997 -16.393 1.00 98.12 186 GLY A C 1
ATOM 1481 O O . GLY A 1 186 ? 4.308 -6.421 -17.427 1.00 98.12 186 GLY A O 1
ATOM 1482 N N . TYR A 1 187 ? 4.383 -6.369 -15.188 1.00 98.06 187 TYR A N 1
ATOM 1483 C CA . TYR A 1 187 ? 3.306 -7.338 -14.985 1.00 98.06 187 TYR A CA 1
ATOM 1484 C C . TYR A 1 187 ? 1.911 -6.804 -15.293 1.00 98.06 187 TYR A C 1
ATOM 1486 O O . TYR A 1 187 ? 1.012 -7.615 -15.470 1.00 98.06 187 TYR A O 1
ATOM 1494 N N . ALA A 1 188 ? 1.711 -5.488 -15.369 1.00 98.00 188 ALA A N 1
ATOM 1495 C CA . ALA A 1 188 ? 0.430 -4.919 -15.776 1.00 98.00 188 ALA A CA 1
ATOM 1496 C C . ALA A 1 188 ? 0.106 -5.176 -17.257 1.00 98.00 188 ALA A C 1
ATOM 1498 O O . ALA A 1 188 ? -1.069 -5.159 -17.632 1.00 98.00 188 ALA A O 1
ATOM 1499 N N . ALA A 1 189 ? 1.120 -5.444 -18.089 1.00 97.12 189 ALA A N 1
ATOM 1500 C CA . ALA A 1 189 ? 0.918 -5.933 -19.447 1.00 97.12 189 ALA A CA 1
ATOM 1501 C C . ALA A 1 189 ? 0.371 -7.372 -19.447 1.00 97.12 189 ALA A C 1
ATOM 1503 O O . ALA A 1 189 ? 0.651 -8.159 -18.541 1.00 97.12 189 ALA A O 1
ATOM 1504 N N . SER A 1 190 ? -0.401 -7.728 -20.472 1.00 93.06 190 SER A N 1
ATOM 1505 C CA . SER A 1 190 ? -0.862 -9.105 -20.674 1.00 93.06 190 SER A CA 1
ATOM 1506 C C . SER A 1 190 ? 0.282 -10.066 -21.045 1.00 93.06 190 SER A C 1
ATOM 1508 O O . SER A 1 190 ? 1.398 -9.640 -21.361 1.00 93.06 190 SER A O 1
ATOM 1510 N N . ASP A 1 191 ? 0.016 -11.375 -21.006 1.00 91.19 191 ASP A N 1
ATOM 1511 C CA . ASP A 1 191 ? 1.029 -12.409 -21.276 1.00 91.19 191 ASP A CA 1
ATOM 1512 C C . ASP A 1 191 ? 1.503 -12.437 -22.739 1.00 91.19 191 ASP A C 1
ATOM 1514 O O . ASP A 1 191 ? 2.590 -12.939 -23.025 1.00 91.19 191 ASP A O 1
ATOM 1518 N N . GLU A 1 192 ? 0.762 -11.818 -23.662 1.00 92.56 192 GLU A N 1
ATOM 1519 C CA . GLU A 1 192 ? 1.195 -11.608 -25.047 1.00 92.56 192 GLU A CA 1
ATOM 1520 C C . GLU A 1 192 ? 2.397 -10.651 -25.150 1.00 92.56 192 GLU A C 1
ATOM 1522 O O . GLU A 1 192 ? 3.114 -10.658 -26.153 1.00 92.56 192 GLU A O 1
ATOM 1527 N N . CYS A 1 193 ? 2.657 -9.833 -24.121 1.00 96.00 193 CYS A N 1
ATOM 1528 C CA . CYS A 1 193 ? 3.848 -8.994 -24.058 1.00 96.00 193 CYS A CA 1
ATOM 1529 C C . CYS A 1 193 ? 5.069 -9.791 -23.569 1.00 96.00 193 CYS A C 1
ATOM 1531 O O . CYS A 1 193 ? 5.294 -9.987 -22.368 1.00 96.00 193 CYS A O 1
ATOM 1533 N N . THR A 1 194 ? 5.907 -10.190 -24.525 1.00 95.69 194 THR A N 1
ATOM 1534 C CA . THR A 1 194 ? 7.146 -10.961 -24.302 1.00 95.69 194 THR A CA 1
ATOM 1535 C C . THR A 1 194 ? 8.425 -10.119 -24.400 1.00 95.69 194 THR A C 1
ATOM 1537 O O . THR A 1 194 ? 9.536 -10.641 -24.295 1.00 95.69 194 THR A O 1
ATOM 1540 N N . GLN A 1 195 ? 8.287 -8.807 -24.603 1.00 97.81 195 GLN A N 1
ATOM 1541 C CA . GLN A 1 195 ? 9.406 -7.882 -24.783 1.00 97.81 195 GLN A CA 1
ATOM 1542 C C . GLN A 1 195 ? 10.167 -7.621 -23.475 1.00 97.81 195 GLN A C 1
ATOM 1544 O O . GLN A 1 195 ? 9.645 -7.822 -22.382 1.00 97.81 195 GLN A O 1
ATOM 1549 N N . THR A 1 196 ? 11.396 -7.108 -23.574 1.00 98.19 196 THR A N 1
ATOM 1550 C CA . THR A 1 196 ? 12.097 -6.507 -22.425 1.00 98.19 196 THR A CA 1
ATOM 1551 C C . THR A 1 196 ? 11.457 -5.175 -22.044 1.00 98.19 196 THR A C 1
ATOM 1553 O O . THR A 1 196 ? 10.896 -4.508 -22.908 1.00 98.19 196 THR A O 1
ATOM 1556 N N . LEU A 1 197 ? 11.597 -4.729 -20.791 1.00 98.44 197 LEU A N 1
ATOM 1557 C CA . LEU A 1 197 ? 10.969 -3.494 -20.287 1.00 98.44 197 LEU A CA 1
ATOM 1558 C C . LEU A 1 197 ? 11.296 -2.244 -21.140 1.00 98.44 197 LEU A C 1
ATOM 1560 O O . LEU A 1 197 ? 10.432 -1.400 -21.372 1.00 98.44 197 LEU A O 1
ATOM 1564 N N . SER A 1 198 ? 12.512 -2.152 -21.687 1.00 97.75 198 SER A N 1
ATOM 1565 C CA . SER A 1 198 ? 12.925 -1.088 -22.623 1.00 97.75 198 SER A CA 1
ATOM 1566 C C . SER A 1 198 ? 12.188 -1.085 -23.974 1.00 97.75 198 SER A C 1
ATOM 1568 O O . SER A 1 198 ? 12.257 -0.122 -24.728 1.00 97.75 198 SER A O 1
ATOM 1570 N N . ASN A 1 199 ? 11.517 -2.180 -24.323 1.00 98.12 199 ASN A N 1
ATOM 1571 C CA . ASN A 1 199 ? 10.826 -2.374 -25.596 1.00 98.12 199 ASN A CA 1
ATOM 1572 C C . ASN A 1 199 ? 9.299 -2.416 -25.425 1.00 98.12 199 ASN A C 1
ATOM 1574 O O . ASN A 1 199 ? 8.586 -2.774 -26.356 1.00 98.12 199 ASN A O 1
ATOM 1578 N N . TYR A 1 200 ? 8.771 -1.990 -24.270 1.00 97.69 200 TYR A N 1
ATOM 1579 C CA . TYR A 1 200 ? 7.323 -1.956 -24.007 1.00 97.69 200 TYR A CA 1
ATOM 1580 C C . TYR A 1 200 ? 6.561 -0.916 -24.841 1.00 97.69 200 TYR A C 1
ATOM 1582 O O . TYR A 1 200 ? 5.334 -0.942 -24.860 1.00 97.69 200 TYR A O 1
ATOM 1590 N N . LYS A 1 201 ? 7.265 -0.063 -25.599 1.00 96.94 201 LYS A N 1
ATOM 1591 C CA . LYS A 1 201 ? 6.680 0.751 -26.681 1.00 96.94 201 LYS A CA 1
ATOM 1592 C C . LYS A 1 201 ? 6.133 -0.069 -27.853 1.00 96.94 201 LYS A C 1
ATOM 1594 O O . LYS A 1 201 ? 5.428 0.476 -28.717 1.00 96.94 201 LYS A O 1
ATOM 1599 N N . ASP A 1 202 ? 6.460 -1.362 -27.887 1.00 97.44 202 ASP A N 1
ATOM 1600 C CA . ASP A 1 202 ? 5.789 -2.347 -28.721 1.00 97.44 202 ASP A CA 1
ATOM 1601 C C . ASP A 1 202 ? 4.264 -2.217 -28.605 1.00 97.44 202 ASP A C 1
ATOM 1603 O O . ASP A 1 202 ? 3.706 -1.959 -27.537 1.00 97.44 202 ASP A O 1
ATOM 1607 N N . THR A 1 203 ? 3.582 -2.369 -29.737 1.00 95.94 203 THR A N 1
ATOM 1608 C CA . THR A 1 203 ? 2.146 -2.102 -29.830 1.00 95.94 203 THR A CA 1
ATOM 1609 C C . THR A 1 203 ? 1.321 -3.073 -28.992 1.00 95.94 203 THR A C 1
ATOM 1611 O O . THR A 1 203 ? 0.349 -2.645 -28.372 1.00 95.94 203 THR A O 1
ATOM 1614 N N . THR A 1 204 ? 1.724 -4.342 -28.916 1.00 95.94 204 THR A N 1
ATOM 1615 C CA . THR A 1 204 ? 1.037 -5.355 -28.108 1.00 95.94 204 THR A CA 1
ATOM 1616 C C . THR A 1 204 ? 1.210 -5.058 -26.626 1.00 95.94 204 THR A C 1
ATOM 1618 O O . THR A 1 204 ? 0.227 -5.054 -25.887 1.00 95.94 204 THR A O 1
ATOM 1621 N N . CYS A 1 205 ? 2.434 -4.734 -26.203 1.00 96.50 205 CYS A N 1
ATOM 1622 C CA . CYS A 1 205 ? 2.735 -4.390 -24.816 1.00 96.50 205 CYS A CA 1
ATOM 1623 C C . CYS A 1 205 ? 1.989 -3.135 -24.348 1.00 96.50 205 CYS A C 1
ATOM 1625 O O . CYS A 1 205 ? 1.288 -3.184 -23.338 1.00 96.50 205 CYS A O 1
ATOM 1627 N N . LYS A 1 206 ? 2.087 -2.019 -25.083 1.00 93.81 206 LYS A N 1
ATOM 1628 C CA . LYS A 1 206 ? 1.501 -0.742 -24.643 1.00 93.81 206 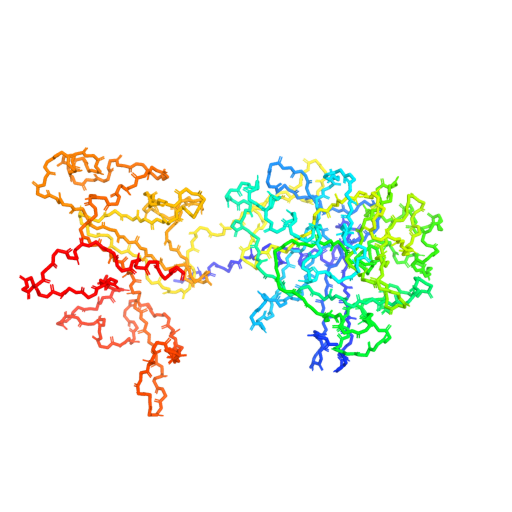LYS A CA 1
ATOM 1629 C C . LYS A 1 206 ? -0.025 -0.725 -24.676 1.00 93.81 206 LYS A C 1
ATOM 1631 O O . LYS A 1 206 ? -0.640 -0.101 -23.816 1.00 93.81 206 LYS A O 1
ATOM 1636 N N . ASN A 1 207 ? -0.648 -1.394 -25.651 1.00 94.25 207 ASN A N 1
ATOM 1637 C CA . ASN A 1 207 ? -2.110 -1.411 -25.764 1.00 94.25 207 ASN A CA 1
ATOM 1638 C C . ASN A 1 207 ? -2.759 -2.330 -24.723 1.00 94.25 207 ASN A C 1
ATOM 1640 O O . ASN A 1 207 ? -3.912 -2.110 -24.363 1.00 94.25 207 ASN A O 1
ATOM 1644 N N . ASN A 1 208 ? -2.018 -3.321 -24.218 1.00 94.69 208 ASN A N 1
ATOM 1645 C CA . ASN A 1 208 ? -2.497 -4.270 -23.217 1.00 94.69 208 ASN A CA 1
ATOM 1646 C C . ASN A 1 208 ? -1.908 -4.029 -21.822 1.00 94.69 208 ASN A C 1
ATOM 1648 O O . ASN A 1 208 ? -1.813 -4.970 -21.041 1.00 94.69 208 ASN A O 1
ATOM 1652 N N . ASN A 1 209 ? -1.521 -2.792 -21.496 1.00 97.44 209 ASN A N 1
ATOM 1653 C CA . ASN A 1 209 ? -0.990 -2.429 -20.183 1.00 97.44 209 ASN A CA 1
ATOM 1654 C C . ASN A 1 209 ? -1.834 -1.326 -19.530 1.00 97.44 209 ASN A C 1
ATOM 1656 O O . ASN A 1 209 ? -1.718 -0.148 -19.869 1.00 97.44 209 ASN A O 1
ATOM 1660 N N . TRP A 1 210 ? -2.665 -1.700 -18.556 1.00 97.31 210 TRP A N 1
ATOM 1661 C CA . TRP A 1 210 ? -3.565 -0.772 -17.864 1.00 97.31 210 TRP A CA 1
ATOM 1662 C C . TRP A 1 210 ? -2.856 0.290 -17.005 1.00 97.31 210 TRP A C 1
ATOM 1664 O O . TRP A 1 210 ? -3.489 1.280 -16.625 1.00 97.31 210 TRP A O 1
ATOM 1674 N N . LEU A 1 211 ? -1.570 0.106 -16.674 1.00 97.50 211 LEU A N 1
ATOM 1675 C CA . LEU A 1 211 ? -0.797 1.081 -15.899 1.00 97.50 211 LEU A CA 1
ATOM 1676 C C . LEU A 1 211 ? -0.229 2.216 -16.756 1.00 97.50 211 LEU A C 1
ATOM 1678 O O . LEU A 1 211 ? 0.138 3.246 -16.188 1.00 97.50 211 LEU A O 1
ATOM 1682 N N . LEU A 1 212 ? -0.187 2.083 -18.085 1.00 96.50 212 LEU A N 1
ATOM 1683 C CA . LEU A 1 212 ? 0.337 3.124 -18.968 1.00 96.50 212 LEU A CA 1
ATOM 1684 C C . LEU A 1 212 ? -0.576 4.364 -18.991 1.00 96.50 212 LEU A C 1
ATOM 1686 O O . LEU A 1 212 ? -1.730 4.301 -19.412 1.00 96.50 212 LEU A O 1
ATOM 1690 N N . LYS A 1 213 ? -0.036 5.529 -18.603 1.00 91.94 213 LYS A N 1
ATOM 1691 C CA . LYS A 1 213 ? -0.750 6.826 -18.592 1.00 91.94 213 LYS A CA 1
ATOM 1692 C C . LYS A 1 213 ? -0.312 7.815 -19.681 1.00 91.94 213 LYS A C 1
ATOM 1694 O O . LYS A 1 213 ? -0.781 8.951 -19.689 1.00 91.94 213 LYS A O 1
ATOM 1699 N N . ARG A 1 214 ? 0.553 7.390 -20.614 1.00 89.50 214 ARG A N 1
ATOM 1700 C CA . ARG A 1 214 ? 1.112 8.214 -21.711 1.00 89.50 214 ARG A CA 1
ATOM 1701 C C . ARG A 1 214 ? 1.766 9.524 -21.245 1.00 89.50 214 ARG A C 1
ATOM 1703 O O . ARG A 1 214 ? 1.680 10.547 -21.919 1.00 89.50 214 ARG A O 1
ATOM 1710 N N . LYS A 1 215 ? 2.413 9.480 -20.084 1.00 93.00 215 LYS A N 1
ATOM 1711 C CA . LYS A 1 215 ? 3.246 10.543 -19.513 1.00 93.00 215 LYS A CA 1
ATOM 1712 C C . LYS A 1 215 ? 4.482 9.900 -18.900 1.00 93.00 215 LYS A C 1
ATOM 1714 O O . LYS A 1 215 ? 4.404 8.749 -18.477 1.00 93.00 215 LYS A O 1
ATOM 1719 N N . GLU A 1 216 ? 5.578 10.639 -18.854 1.00 97.06 216 GLU A N 1
ATOM 1720 C CA . GLU A 1 216 ? 6.792 10.240 -18.155 1.00 97.06 216 GLU A CA 1
ATOM 1721 C C . GLU A 1 216 ? 6.505 10.160 -16.654 1.00 97.06 216 GLU A C 1
ATOM 1723 O O . GLU A 1 216 ? 6.144 11.162 -16.037 1.00 97.06 216 GLU A O 1
ATOM 1728 N N . GLU A 1 217 ? 6.609 8.964 -16.080 1.00 98.25 217 GLU A N 1
ATOM 1729 C CA . GLU A 1 217 ? 6.215 8.677 -14.701 1.00 98.25 217 GLU A CA 1
ATOM 1730 C C . GLU A 1 217 ? 7.354 8.033 -13.915 1.00 98.25 217 GLU A C 1
ATOM 1732 O O . GLU A 1 217 ? 7.954 7.058 -14.374 1.00 98.25 217 GLU A O 1
ATOM 1737 N N . TRP A 1 218 ? 7.608 8.543 -12.708 1.00 98.56 218 TRP A N 1
ATOM 1738 C CA . TRP A 1 218 ? 8.622 7.996 -11.811 1.00 98.56 218 TRP A CA 1
ATOM 1739 C C . TRP A 1 218 ? 8.305 6.577 -11.335 1.00 98.56 218 TRP A C 1
ATOM 1741 O O . TRP A 1 218 ? 7.190 6.265 -10.915 1.00 98.56 218 TRP A O 1
ATOM 1751 N N . LEU A 1 219 ? 9.340 5.739 -11.324 1.00 98.62 219 LEU A N 1
ATOM 1752 C CA . LEU A 1 219 ? 9.353 4.422 -10.699 1.00 98.62 219 LEU A CA 1
ATOM 1753 C C . LEU A 1 219 ? 10.218 4.454 -9.432 1.00 98.62 219 LEU A C 1
ATOM 1755 O O . LEU A 1 219 ? 11.101 5.299 -9.277 1.00 98.62 219 LEU A O 1
ATOM 1759 N N . LEU A 1 220 ? 9.976 3.513 -8.518 1.00 98.38 220 LEU A N 1
ATOM 1760 C CA . LEU A 1 220 ? 10.758 3.412 -7.282 1.00 98.38 220 LEU A CA 1
ATOM 1761 C C . LEU A 1 220 ? 12.232 3.001 -7.492 1.00 98.38 220 LEU A C 1
ATOM 1763 O O . LEU A 1 220 ? 13.085 3.562 -6.803 1.00 98.38 220 LEU A O 1
ATOM 1767 N N . PRO A 1 221 ? 12.566 2.043 -8.385 1.00 97.06 221 PRO A N 1
ATOM 1768 C CA . PRO A 1 221 ? 13.931 1.540 -8.511 1.00 97.06 221 PRO A CA 1
ATOM 1769 C C . PRO A 1 221 ? 14.953 2.621 -8.879 1.00 97.06 221 PRO A C 1
ATOM 1771 O O . PRO A 1 221 ? 14.746 3.434 -9.786 1.00 97.06 221 PRO A O 1
ATOM 1774 N N . GLN A 1 222 ? 16.108 2.562 -8.220 1.00 95.38 222 GLN A N 1
ATOM 1775 C CA . GLN A 1 222 ? 17.300 3.328 -8.584 1.00 95.38 222 GLN A CA 1
ATOM 1776 C C . GLN A 1 222 ? 18.013 2.696 -9.790 1.00 95.38 222 GLN A C 1
ATOM 1778 O O . GLN A 1 222 ? 17.969 1.479 -9.981 1.00 95.38 222 GLN A O 1
ATOM 1783 N N . ASN A 1 223 ? 18.734 3.494 -10.583 1.00 96.44 223 ASN A N 1
ATOM 1784 C CA . ASN A 1 223 ? 19.722 2.945 -11.511 1.00 96.44 223 ASN A CA 1
ATOM 1785 C C . ASN A 1 223 ? 20.995 2.567 -10.737 1.00 96.44 223 ASN A C 1
ATOM 1787 O O . ASN A 1 223 ? 21.650 3.428 -10.160 1.00 96.44 223 ASN A O 1
ATOM 1791 N N . ALA A 1 224 ? 21.379 1.292 -10.756 1.00 95.81 224 ALA A N 1
ATOM 1792 C CA . ALA A 1 224 ? 22.537 0.812 -9.997 1.00 95.81 224 ALA A CA 1
ATOM 1793 C C . ALA A 1 224 ? 23.900 1.255 -10.577 1.00 95.81 224 ALA A C 1
ATOM 1795 O O . ALA A 1 224 ? 24.918 1.188 -9.895 1.00 95.81 224 ALA A O 1
ATOM 1796 N N . GLY A 1 225 ? 23.942 1.697 -11.837 1.00 95.19 225 GLY A N 1
ATOM 1797 C CA . GLY A 1 225 ? 25.167 2.091 -12.539 1.00 95.19 225 GLY A CA 1
ATOM 1798 C C . GLY A 1 225 ? 25.587 3.551 -12.346 1.00 95.19 225 GLY A C 1
ATOM 1799 O O . GLY A 1 225 ? 26.687 3.913 -12.753 1.00 95.19 225 GLY A O 1
ATOM 1800 N N . THR A 1 226 ? 24.742 4.398 -11.753 1.00 95.31 226 THR A N 1
ATOM 1801 C CA . THR A 1 226 ? 25.042 5.822 -11.521 1.00 95.31 226 THR A CA 1
ATOM 1802 C C . THR A 1 226 ? 24.366 6.333 -10.251 1.00 95.31 226 THR A C 1
ATOM 1804 O O . THR A 1 226 ? 23.368 5.767 -9.827 1.00 95.31 226 THR A O 1
ATOM 1807 N N . SER A 1 227 ? 24.878 7.407 -9.646 1.00 94.69 227 SER A N 1
ATOM 1808 C CA . SER A 1 227 ? 24.404 7.944 -8.357 1.00 94.69 227 SER A CA 1
ATOM 1809 C C . SER A 1 227 ? 23.142 8.794 -8.432 1.00 94.69 227 SER A C 1
ATOM 1811 O O . SER A 1 227 ? 22.653 9.253 -7.405 1.00 94.69 227 SER A O 1
ATOM 1813 N N . ASN A 1 228 ? 22.675 9.116 -9.634 1.00 96.69 228 ASN A N 1
ATOM 1814 C CA . ASN A 1 228 ? 21.783 10.252 -9.853 1.00 96.69 228 ASN A CA 1
ATOM 1815 C C . ASN A 1 228 ? 20.651 9.963 -10.843 1.00 96.69 228 ASN A C 1
ATOM 1817 O O . ASN A 1 228 ? 20.022 10.902 -11.331 1.00 96.69 228 ASN A O 1
ATOM 1821 N N . TYR A 1 229 ? 20.420 8.693 -11.199 1.00 97.94 229 TYR A N 1
ATOM 1822 C CA . TYR A 1 229 ? 19.334 8.299 -12.102 1.00 97.94 229 TYR A CA 1
ATOM 1823 C C . TYR A 1 229 ? 18.378 7.340 -11.394 1.00 97.94 229 TYR A C 1
ATOM 1825 O O . TYR A 1 229 ? 18.813 6.416 -10.700 1.00 97.94 229 TYR A O 1
ATOM 1833 N N . ALA A 1 230 ? 17.084 7.536 -11.625 1.00 97.94 230 ALA A N 1
ATOM 1834 C CA . ALA A 1 230 ? 16.010 6.639 -11.209 1.00 97.94 230 ALA A CA 1
ATOM 1835 C C . ALA A 1 230 ? 15.222 6.177 -12.439 1.00 97.94 230 ALA A C 1
ATOM 1837 O O . ALA A 1 230 ? 15.287 6.803 -13.503 1.00 97.94 230 ALA A O 1
ATOM 1838 N N . PHE A 1 231 ? 14.525 5.049 -12.317 1.00 98.50 231 PHE A N 1
ATOM 1839 C CA . PHE A 1 231 ? 13.732 4.510 -13.415 1.00 98.50 231 PHE A CA 1
ATOM 1840 C C . PHE A 1 231 ? 12.432 5.300 -13.630 1.00 98.50 231 PHE A C 1
ATOM 1842 O O . PHE A 1 231 ? 11.857 5.856 -12.697 1.00 98.50 231 PHE A O 1
ATOM 1849 N N . ILE A 1 232 ? 11.964 5.313 -14.876 1.00 98.44 232 ILE A N 1
ATOM 1850 C CA . ILE A 1 232 ? 10.688 5.878 -15.312 1.00 98.44 232 ILE A CA 1
ATOM 1851 C C . ILE A 1 232 ? 9.990 4.955 -16.307 1.00 98.44 232 ILE A C 1
ATOM 1853 O O . ILE A 1 232 ? 10.638 4.157 -16.990 1.00 98.44 232 ILE A O 1
ATOM 1857 N N . VAL A 1 233 ? 8.682 5.140 -16.453 1.00 98.44 233 VAL A N 1
ATOM 1858 C CA . VAL A 1 233 ? 7.938 4.750 -17.656 1.00 98.44 233 VAL A CA 1
ATOM 1859 C C . VAL A 1 233 ? 7.825 5.978 -18.549 1.00 98.44 233 VAL A C 1
ATOM 1861 O O . VAL A 1 233 ? 7.356 7.017 -18.097 1.00 98.44 233 VAL A O 1
ATOM 1864 N N . ARG A 1 234 ? 8.255 5.884 -19.806 1.00 97.81 234 ARG A N 1
ATOM 1865 C CA . ARG A 1 234 ? 8.093 6.947 -20.805 1.00 97.81 234 ARG A CA 1
ATOM 1866 C C . ARG A 1 234 ? 6.673 6.980 -21.356 1.00 97.81 234 ARG A C 1
ATOM 1868 O O . ARG A 1 234 ? 5.943 5.991 -21.310 1.00 97.81 234 ARG A O 1
ATOM 1875 N N . SER A 1 235 ? 6.294 8.113 -21.940 1.00 96.06 235 SER A N 1
ATOM 1876 C CA . SER A 1 235 ? 4.970 8.307 -22.541 1.00 96.06 235 SER A CA 1
ATOM 1877 C C . SER A 1 235 ? 4.622 7.303 -23.654 1.00 96.06 235 SER A C 1
ATOM 1879 O O . SER A 1 235 ? 3.444 7.004 -23.858 1.00 96.06 235 SER A O 1
ATOM 1881 N N . ASP A 1 236 ? 5.617 6.735 -24.337 1.00 96.06 236 ASP A N 1
ATOM 1882 C CA . ASP A 1 236 ? 5.444 5.689 -25.353 1.00 96.06 236 ASP A CA 1
ATOM 1883 C C . ASP A 1 236 ? 5.355 4.262 -24.780 1.00 96.06 236 ASP A C 1
ATOM 1885 O O . ASP A 1 236 ? 5.018 3.335 -25.517 1.00 96.06 236 ASP A O 1
ATOM 1889 N N . GLY A 1 237 ? 5.598 4.096 -23.478 1.00 97.19 237 GLY A N 1
ATOM 1890 C CA . GLY A 1 237 ? 5.539 2.835 -22.746 1.00 97.19 237 GLY A CA 1
ATOM 1891 C C . GLY A 1 237 ? 6.895 2.193 -22.453 1.00 97.19 237 GLY A C 1
ATOM 1892 O O . GLY A 1 237 ? 6.929 1.199 -21.729 1.00 97.19 237 GLY A O 1
ATOM 1893 N N . GLU A 1 238 ? 8.004 2.730 -22.966 1.00 97.56 238 GLU A N 1
ATOM 1894 C CA . GLU A 1 238 ? 9.355 2.243 -22.667 1.00 97.56 238 GLU A CA 1
ATOM 1895 C C . GLU A 1 238 ? 9.743 2.498 -21.201 1.00 97.56 238 GLU A C 1
ATOM 1897 O O . GLU A 1 238 ? 9.608 3.611 -20.696 1.00 97.56 238 GLU A O 1
ATOM 1902 N N . VAL A 1 239 ? 10.313 1.494 -20.527 1.00 98.50 239 VAL A N 1
ATOM 1903 C CA . VAL A 1 239 ? 11.006 1.719 -19.250 1.00 98.50 239 VAL A CA 1
ATOM 1904 C C . VAL A 1 239 ? 12.436 2.171 -19.519 1.00 98.50 239 VAL A C 1
ATOM 1906 O O . VAL A 1 239 ? 13.182 1.517 -20.251 1.00 98.50 239 VAL A O 1
ATOM 1909 N N . ASN A 1 240 ? 12.851 3.257 -18.879 1.00 97.69 240 ASN A N 1
ATOM 1910 C CA . ASN A 1 240 ? 14.204 3.804 -18.978 1.00 97.69 240 ASN A CA 1
ATOM 1911 C C . ASN A 1 240 ? 14.621 4.392 -17.621 1.00 97.69 240 ASN A C 1
ATOM 1913 O O . ASN A 1 240 ? 13.834 4.378 -16.684 1.00 97.69 240 ASN A O 1
ATOM 1917 N N . SER A 1 241 ? 15.838 4.908 -17.490 1.00 97.62 241 SER A N 1
ATOM 1918 C CA . SER A 1 241 ? 16.268 5.679 -16.326 1.00 97.62 241 SER A CA 1
ATOM 1919 C C . SER A 1 241 ? 16.743 7.059 -16.743 1.00 97.62 241 SER A C 1
ATOM 1921 O O . SER A 1 241 ? 17.449 7.190 -17.744 1.00 97.62 241 SER A O 1
ATOM 1923 N N . ILE A 1 242 ? 16.388 8.073 -15.965 1.00 97.88 242 ILE A N 1
ATOM 1924 C CA . ILE A 1 242 ? 16.722 9.470 -16.242 1.00 97.88 242 ILE A CA 1
ATOM 1925 C C . ILE A 1 242 ? 17.189 10.175 -14.970 1.00 97.88 242 ILE A C 1
ATOM 1927 O O . ILE A 1 242 ? 17.063 9.647 -13.865 1.00 97.88 242 ILE A O 1
ATOM 1931 N N . TYR A 1 243 ? 17.749 11.368 -15.145 1.00 98.06 243 TYR A N 1
ATOM 1932 C CA . TYR A 1 243 ? 18.295 12.176 -14.064 1.00 98.06 243 TYR A CA 1
ATOM 1933 C C . TYR A 1 243 ? 17.221 12.564 -13.036 1.00 98.06 243 TYR A C 1
ATOM 1935 O O . TYR A 1 243 ? 16.188 13.114 -13.401 1.00 98.06 243 TYR A O 1
ATOM 1943 N N . VAL A 1 244 ? 17.480 12.332 -11.746 1.00 98.06 244 VAL A N 1
ATOM 1944 C CA . VAL A 1 244 ? 16.506 12.500 -10.640 1.00 98.06 244 VAL A CA 1
ATOM 1945 C C . VAL A 1 244 ? 16.009 13.937 -10.415 1.00 98.06 244 VAL A C 1
ATOM 1947 O O . VAL A 1 244 ? 15.013 14.135 -9.718 1.00 98.06 244 VAL A O 1
ATOM 1950 N N . LYS A 1 245 ? 16.677 14.941 -11.005 1.00 97.38 245 LYS A N 1
ATOM 1951 C CA . LYS A 1 245 ? 16.216 16.343 -11.016 1.00 97.38 245 LYS A CA 1
ATOM 1952 C C . LYS A 1 245 ? 15.353 16.689 -12.229 1.00 97.38 245 LYS A C 1
ATOM 1954 O O . LYS A 1 245 ? 15.049 17.862 -12.427 1.00 97.38 245 LYS A O 1
ATOM 1959 N N . ASN A 1 246 ? 14.971 15.719 -13.049 1.00 97.31 246 ASN A N 1
ATOM 1960 C CA . ASN A 1 246 ? 13.915 15.940 -14.024 1.00 97.31 246 ASN A CA 1
ATOM 1961 C C . ASN A 1 246 ? 12.562 16.034 -13.312 1.00 97.31 246 ASN A C 1
ATOM 1963 O O . ASN A 1 246 ? 12.398 15.580 -12.180 1.00 97.31 246 ASN A O 1
ATOM 1967 N N . THR A 1 247 ? 11.610 16.701 -13.954 1.00 97.12 247 THR A N 1
ATOM 1968 C CA . THR A 1 247 ? 10.255 16.848 -13.433 1.00 97.12 247 THR A CA 1
ATOM 1969 C C . THR A 1 247 ? 9.343 15.900 -14.189 1.00 97.12 247 THR A C 1
ATOM 1971 O O . THR A 1 247 ? 8.984 16.176 -15.329 1.00 97.12 247 THR A O 1
ATOM 1974 N N . ASP A 1 248 ? 8.933 14.824 -13.529 1.00 97.81 248 ASP A N 1
ATOM 1975 C CA . ASP A 1 248 ? 8.105 13.776 -14.125 1.00 97.81 248 ASP A CA 1
ATOM 1976 C C . ASP A 1 248 ? 6.915 13.472 -13.219 1.00 97.81 248 ASP A C 1
ATOM 1978 O O . ASP A 1 248 ? 6.894 13.837 -12.035 1.00 97.81 248 ASP A O 1
ATOM 1982 N N . VAL A 1 249 ? 5.864 12.880 -13.785 1.00 98.06 249 VAL A N 1
ATOM 1983 C CA . VAL A 1 249 ? 4.621 12.702 -13.042 1.00 98.06 249 VAL A CA 1
ATOM 1984 C C . VAL A 1 249 ? 4.774 11.664 -11.940 1.00 98.06 249 VAL A C 1
ATOM 1986 O O . VAL A 1 249 ? 5.499 10.680 -12.066 1.00 98.06 249 VAL A O 1
ATOM 1989 N N . VAL A 1 250 ? 4.041 11.880 -10.851 1.00 98.56 250 VAL A N 1
ATOM 1990 C CA . VAL A 1 250 ? 4.006 10.960 -9.713 1.00 98.56 250 VAL A CA 1
ATOM 1991 C C . VAL A 1 250 ? 2.593 10.444 -9.503 1.00 98.56 250 VAL A C 1
ATOM 1993 O O . VAL A 1 250 ? 1.653 11.239 -9.408 1.00 98.56 250 VAL A O 1
ATOM 1996 N N . ARG A 1 251 ? 2.441 9.123 -9.371 1.00 98.31 251 ARG A N 1
ATOM 1997 C CA . ARG A 1 251 ? 1.257 8.496 -8.774 1.00 98.31 251 ARG A CA 1
ATOM 1998 C C . ARG A 1 251 ? 1.668 7.777 -7.488 1.00 98.31 251 ARG A C 1
ATOM 2000 O O . ARG A 1 251 ? 2.462 6.839 -7.546 1.00 98.31 251 ARG A O 1
ATOM 2007 N N . PRO A 1 252 ? 1.150 8.211 -6.329 1.00 98.69 252 PRO A N 1
ATOM 2008 C CA . PRO A 1 252 ? 1.431 7.553 -5.063 1.00 98.69 252 PRO A CA 1
ATOM 2009 C C . PRO A 1 252 ? 0.987 6.090 -5.073 1.00 98.69 252 PRO A C 1
ATOM 2011 O O . PRO A 1 252 ? -0.106 5.764 -5.547 1.00 98.69 252 PRO A O 1
ATOM 2014 N N . VAL A 1 253 ? 1.836 5.233 -4.514 1.00 98.81 253 VAL A N 1
ATOM 2015 C CA . VAL A 1 253 ? 1.585 3.807 -4.301 1.00 98.81 253 VAL A CA 1
ATOM 2016 C C . VAL A 1 253 ? 1.653 3.507 -2.816 1.00 98.81 253 VAL A C 1
ATOM 2018 O O . VAL A 1 253 ? 2.514 4.036 -2.116 1.00 98.81 253 VAL A O 1
ATOM 2021 N N . LEU A 1 254 ? 0.750 2.656 -2.338 1.00 98.75 254 LEU A N 1
ATOM 2022 C CA . LEU A 1 254 ? 0.716 2.224 -0.946 1.00 98.75 254 LEU A CA 1
ATOM 2023 C C . LEU A 1 254 ? 0.184 0.799 -0.815 1.00 98.75 254 LEU A C 1
ATOM 2025 O O . LEU A 1 254 ? -0.443 0.266 -1.736 1.00 98.75 254 LEU A O 1
ATOM 2029 N N . TYR A 1 255 ? 0.416 0.206 0.351 1.00 98.75 255 TYR A N 1
ATOM 2030 C CA . TYR A 1 255 ? -0.177 -1.066 0.743 1.00 98.75 255 TYR A CA 1
ATOM 2031 C C . TYR A 1 255 ? -1.217 -0.827 1.830 1.00 98.75 255 TYR A C 1
ATOM 2033 O O . TYR A 1 255 ? -0.972 -0.121 2.814 1.00 98.75 255 TYR A O 1
ATOM 2041 N N . LEU A 1 256 ? -2.382 -1.427 1.630 1.00 98.00 256 LEU A N 1
ATOM 2042 C CA . LEU A 1 256 ? -3.434 -1.473 2.627 1.00 98.00 256 LEU A CA 1
ATOM 2043 C C . LEU A 1 256 ? -3.039 -2.458 3.734 1.00 98.00 256 LEU A C 1
ATOM 2045 O O . LEU A 1 256 ? -2.340 -3.440 3.467 1.00 98.00 256 LEU A O 1
ATOM 2049 N N . THR A 1 257 ? -3.459 -2.204 4.973 1.00 93.31 257 THR A N 1
ATOM 2050 C CA . THR A 1 257 ? -3.308 -3.181 6.061 1.00 93.31 257 THR A CA 1
ATOM 2051 C C . THR A 1 257 ? -4.033 -4.481 5.699 1.00 93.31 257 THR A C 1
ATOM 2053 O O . THR A 1 257 ? -5.024 -4.460 4.965 1.00 93.31 257 THR A O 1
ATOM 2056 N N . SER A 1 258 ? -3.562 -5.624 6.209 1.00 90.12 258 SER A N 1
ATOM 2057 C CA . SER A 1 258 ? -4.187 -6.939 5.956 1.00 90.12 258 SER A CA 1
ATOM 2058 C C . SER A 1 258 ? -5.652 -7.018 6.397 1.00 90.12 258 SER A C 1
ATOM 2060 O O . SER A 1 258 ? -6.412 -7.844 5.903 1.00 90.12 258 SER A O 1
ATOM 2062 N N . SER A 1 259 ? -6.058 -6.119 7.289 1.00 80.81 259 SER A N 1
ATOM 2063 C CA . SER A 1 259 ? -7.405 -5.993 7.825 1.00 80.81 259 SER A CA 1
ATOM 2064 C C . SER A 1 259 ? -8.424 -5.268 6.956 1.00 80.81 259 SER A C 1
ATOM 2066 O O . SER A 1 259 ? -9.607 -5.261 7.298 1.00 80.81 259 SER A O 1
ATOM 2068 N N . VAL A 1 260 ? -7.992 -4.610 5.881 1.00 90.50 260 VAL A N 1
ATOM 2069 C CA . VAL A 1 260 ? -8.933 -3.930 4.992 1.00 90.50 260 VAL A CA 1
ATOM 2070 C C . VAL A 1 260 ? -9.818 -4.963 4.305 1.00 90.50 260 VAL A C 1
ATOM 2072 O O . VAL A 1 260 ? -9.337 -5.963 3.771 1.00 90.50 260 VAL A O 1
ATOM 2075 N N . GLU A 1 261 ? -11.115 -4.690 4.283 1.00 89.69 261 GLU A N 1
ATOM 2076 C CA . GLU A 1 261 ? -12.142 -5.484 3.625 1.00 89.69 261 GLU A CA 1
ATOM 2077 C C . GLU A 1 261 ? -12.601 -4.838 2.319 1.00 89.69 261 GLU A C 1
ATOM 2079 O O . GLU A 1 261 ? -12.503 -3.625 2.130 1.00 89.69 261 GLU A O 1
ATOM 2084 N N . ILE A 1 262 ? -13.138 -5.663 1.421 1.00 92.44 262 ILE A N 1
ATOM 2085 C CA . ILE A 1 262 ? -13.916 -5.204 0.270 1.00 92.44 262 ILE A CA 1
ATOM 2086 C C . ILE A 1 262 ? -15.376 -5.519 0.579 1.00 92.44 262 ILE A C 1
ATOM 2088 O O . ILE A 1 262 ? -15.781 -6.677 0.547 1.00 92.44 262 ILE A O 1
ATOM 2092 N N . ILE A 1 263 ? -16.161 -4.484 0.868 1.00 86.69 263 ILE A N 1
ATOM 2093 C CA . ILE A 1 263 ? -17.562 -4.621 1.301 1.00 86.69 263 ILE A CA 1
ATOM 2094 C C . ILE A 1 263 ? -18.567 -4.433 0.158 1.00 86.69 263 ILE A C 1
ATOM 2096 O O . ILE A 1 263 ? -19.775 -4.573 0.344 1.00 86.69 263 ILE A O 1
ATOM 2100 N N . GLY A 1 264 ? -18.087 -4.090 -1.036 1.00 85.12 264 GLY A N 1
ATOM 2101 C CA . GLY A 1 264 ? -18.933 -3.874 -2.201 1.00 85.12 264 GLY A CA 1
ATOM 2102 C C . GLY A 1 264 ? -18.148 -3.515 -3.457 1.00 85.12 264 GLY A C 1
ATOM 2103 O O . GLY A 1 264 ? -16.924 -3.370 -3.431 1.00 85.12 264 GLY A O 1
ATOM 2104 N N . GLY A 1 265 ? -18.882 -3.348 -4.557 1.00 91.00 265 GLY A N 1
ATOM 2105 C CA . GLY A 1 265 ? -18.322 -3.111 -5.887 1.00 91.00 265 GLY A CA 1
ATOM 2106 C C . GLY A 1 265 ? -17.777 -4.379 -6.546 1.00 91.00 265 GLY A C 1
ATOM 2107 O O . GLY A 1 265 ? -17.550 -5.400 -5.900 1.00 91.00 265 GLY A O 1
ATOM 2108 N N . ASN A 1 266 ? -17.570 -4.316 -7.859 1.00 90.81 266 ASN A N 1
ATOM 2109 C CA . ASN A 1 266 ? -17.026 -5.423 -8.657 1.00 90.81 266 ASN A CA 1
ATOM 2110 C C . ASN A 1 266 ? -15.717 -5.052 -9.368 1.00 90.81 266 ASN A C 1
ATOM 2112 O O . ASN A 1 266 ? -15.262 -5.773 -10.258 1.00 90.81 266 ASN A O 1
ATOM 2116 N N . GLY A 1 267 ? -15.140 -3.905 -9.007 1.00 95.12 267 GLY A N 1
ATOM 2117 C CA . GLY A 1 267 ? -13.872 -3.428 -9.534 1.00 95.12 267 GLY A CA 1
ATOM 2118 C C . GLY A 1 267 ? -13.955 -2.804 -10.922 1.00 95.12 267 GLY A C 1
ATOM 2119 O O . GLY A 1 267 ? -12.914 -2.457 -11.473 1.00 95.12 267 GLY A O 1
ATOM 2120 N N . THR A 1 268 ? -15.139 -2.641 -11.517 1.00 96.25 268 THR A N 1
ATOM 2121 C CA . THR A 1 268 ? -15.293 -1.874 -12.766 1.00 96.25 268 THR A CA 1
ATOM 2122 C C . THR A 1 268 ? -15.187 -0.370 -12.504 1.00 96.25 268 THR A C 1
ATOM 2124 O O . THR A 1 268 ? -15.318 0.089 -11.374 1.00 96.25 268 THR A O 1
ATOM 2127 N N . SER A 1 269 ? -14.965 0.434 -13.545 1.00 95.06 269 SER A N 1
ATOM 2128 C CA . SER A 1 269 ? -14.922 1.897 -13.400 1.00 95.06 269 SER A CA 1
ATOM 2129 C C . SER A 1 269 ? -16.251 2.504 -12.936 1.00 95.06 269 SER A C 1
ATOM 2131 O O . SER A 1 269 ? -16.242 3.567 -12.321 1.00 95.06 269 SER A O 1
ATOM 2133 N N . THR A 1 270 ? -17.376 1.845 -13.225 1.00 95.12 270 THR A N 1
ATOM 2134 C CA . THR A 1 270 ? -18.726 2.265 -12.820 1.00 95.12 270 THR A CA 1
ATOM 2135 C C . THR A 1 270 ? -19.124 1.736 -11.447 1.00 95.12 270 THR A C 1
ATOM 2137 O O . THR A 1 270 ? -19.909 2.381 -10.761 1.00 95.12 270 THR A O 1
ATOM 2140 N N . GLU A 1 271 ? -18.560 0.602 -11.025 1.00 93.75 271 GLU A N 1
ATOM 2141 C CA . GLU A 1 271 ? -18.763 0.017 -9.695 1.00 93.75 271 GLU A CA 1
ATOM 2142 C C . GLU A 1 271 ? -17.411 -0.364 -9.057 1.00 93.75 271 GLU A C 1
ATOM 2144 O O . GLU A 1 271 ? -17.101 -1.556 -8.905 1.00 93.75 271 GLU A O 1
ATOM 2149 N N . PRO A 1 272 ? -16.574 0.634 -8.696 1.00 96.50 272 PRO A N 1
ATOM 2150 C CA . PRO A 1 272 ? -15.285 0.386 -8.058 1.00 96.50 272 PRO A CA 1
ATOM 2151 C C . PRO A 1 272 ? -15.453 -0.387 -6.753 1.00 96.50 272 PRO A C 1
ATOM 2153 O O . PRO A 1 272 ? -16.466 -0.236 -6.070 1.00 96.50 272 PRO A O 1
ATOM 2156 N N . TYR A 1 273 ? -14.438 -1.160 -6.365 1.00 97.25 273 TYR A N 1
ATOM 2157 C CA . TYR A 1 273 ? -14.412 -1.771 -5.041 1.00 97.25 273 TYR A CA 1
ATOM 2158 C C . TYR A 1 273 ? -14.539 -0.706 -3.949 1.00 97.25 273 TYR A C 1
ATOM 2160 O O . TYR A 1 273 ? -13.899 0.351 -4.009 1.00 97.25 273 TYR A O 1
ATOM 2168 N N . VAL A 1 274 ? -15.360 -1.008 -2.951 1.00 90.81 274 VAL A N 1
ATOM 2169 C CA . VAL A 1 274 ? -15.565 -0.183 -1.763 1.00 90.81 274 VAL A CA 1
ATOM 2170 C C . VAL A 1 274 ? -14.809 -0.829 -0.616 1.00 90.81 274 VAL A C 1
ATOM 2172 O O . VAL A 1 274 ? -15.062 -1.986 -0.279 1.00 90.81 274 VAL A O 1
ATOM 2175 N N . LEU A 1 275 ? -13.860 -0.081 -0.059 1.00 92.56 275 LEU A N 1
ATOM 2176 C CA . LEU A 1 275 ? -13.040 -0.528 1.057 1.00 92.56 275 LEU A CA 1
ATOM 2177 C C . LEU A 1 275 ? -13.683 -0.141 2.381 1.00 92.56 275 LEU A C 1
ATOM 2179 O O . LEU A 1 275 ? -14.201 0.968 2.517 1.00 92.56 275 LEU A O 1
ATOM 2183 N N . ASP A 1 276 ? -13.563 -1.027 3.356 1.00 84.38 276 ASP A N 1
ATOM 2184 C CA . ASP A 1 276 ? -13.852 -0.736 4.756 1.00 84.38 276 ASP A CA 1
ATOM 2185 C C . ASP A 1 276 ? -12.808 -1.418 5.644 1.00 84.38 276 ASP A C 1
ATOM 2187 O O . ASP A 1 276 ? -11.952 -2.158 5.159 1.00 84.38 276 ASP A O 1
ATOM 2191 N N . MET A 1 277 ? -12.833 -1.168 6.946 1.00 74.88 277 MET A N 1
ATOM 2192 C CA . MET A 1 277 ? -12.110 -2.010 7.894 1.00 74.88 277 MET A CA 1
ATOM 2193 C C . MET A 1 277 ? -13.068 -2.482 8.963 1.00 74.88 277 MET A C 1
ATOM 2195 O O . MET A 1 277 ? -13.869 -1.692 9.460 1.00 74.88 277 MET A O 1
ATOM 2199 N N . ASN A 1 278 ? -12.916 -3.735 9.387 1.00 63.06 278 ASN A N 1
ATOM 2200 C CA . ASN A 1 278 ? -13.711 -4.254 10.486 1.00 63.06 278 ASN A CA 1
ATOM 2201 C C . ASN A 1 278 ? -13.658 -3.322 11.698 1.00 63.06 278 ASN A C 1
ATOM 2203 O O . ASN A 1 278 ? -12.595 -3.025 12.255 1.00 63.06 278 ASN A O 1
ATOM 2207 N N . SER A 1 279 ? -14.838 -2.856 12.099 1.00 56.62 279 SER A N 1
ATOM 2208 C CA . SER A 1 279 ? -15.032 -2.090 13.327 1.00 56.62 279 SER A CA 1
ATOM 2209 C C . SER A 1 279 ? -15.025 -2.996 14.564 1.00 56.62 279 SER A C 1
ATOM 2211 O O . SER A 1 279 ? -14.861 -2.518 15.685 1.00 56.62 279 SER A O 1
ATOM 2213 N N . LYS A 1 280 ? -15.214 -4.310 14.379 1.00 61.66 280 LYS A N 1
ATOM 2214 C CA . LYS A 1 280 ? -15.237 -5.300 15.458 1.00 61.66 280 LYS A CA 1
ATOM 2215 C C . LYS A 1 280 ? -13.834 -5.830 15.731 1.00 61.66 280 LYS A C 1
ATOM 2217 O O . LYS A 1 280 ? -13.203 -6.388 14.844 1.00 61.66 280 LYS A O 1
ATOM 2222 N N . ASP A 1 281 ? -13.404 -5.703 16.981 1.00 68.75 281 ASP A N 1
ATOM 2223 C CA . ASP A 1 281 ? -12.210 -6.373 17.484 1.00 68.75 281 ASP A CA 1
ATOM 2224 C C . ASP A 1 281 ? -12.427 -7.892 17.528 1.00 68.75 281 ASP A C 1
ATOM 2226 O O . ASP A 1 281 ? -13.406 -8.373 18.104 1.00 68.75 281 ASP A O 1
ATOM 2230 N N . THR A 1 282 ? -11.517 -8.640 16.906 1.00 71.38 282 THR A N 1
ATOM 2231 C CA . THR A 1 282 ? -11.620 -10.099 16.720 1.00 71.38 282 THR A CA 1
ATOM 2232 C C . THR A 1 282 ? -10.525 -10.882 17.422 1.00 71.38 282 THR A C 1
ATOM 2234 O O . THR A 1 282 ? -10.504 -12.108 17.371 1.00 71.38 282 THR A O 1
ATOM 2237 N N . SER A 1 283 ? -9.682 -10.178 18.169 1.00 77.88 283 SER A N 1
ATOM 2238 C CA . SER A 1 283 ? -8.515 -10.704 18.878 1.00 77.88 283 SER A CA 1
ATOM 2239 C C . SER A 1 283 ? -8.831 -11.714 19.983 1.00 77.88 283 SER A C 1
ATOM 2241 O O . SER A 1 283 ? -7.927 -12.235 20.634 1.00 77.88 283 SER A O 1
ATOM 2243 N N . GLY A 1 284 ? -10.116 -11.934 20.268 1.00 80.94 284 GLY A N 1
ATOM 2244 C CA . GLY A 1 284 ? -10.583 -12.632 21.459 1.00 80.94 284 GLY A CA 1
ATOM 2245 C C . GLY A 1 284 ? -10.485 -11.790 22.735 1.00 80.94 284 GLY A C 1
ATOM 2246 O O . GLY A 1 284 ? -10.931 -12.249 23.787 1.00 80.94 284 GLY A O 1
ATOM 2247 N N . ALA A 1 285 ? -9.951 -10.564 22.668 1.00 87.56 285 ALA A N 1
ATOM 2248 C CA . ALA A 1 285 ? -9.947 -9.647 23.795 1.00 87.56 285 ALA A CA 1
ATOM 2249 C C . ALA A 1 285 ? -11.375 -9.270 24.193 1.00 87.56 285 ALA A C 1
ATOM 2251 O O . ALA A 1 285 ? -12.256 -9.007 23.376 1.00 87.56 285 ALA A O 1
ATOM 2252 N N . SER A 1 286 ? -11.603 -9.215 25.500 1.00 89.12 286 SER A N 1
ATOM 2253 C CA . SER A 1 286 ? -12.864 -8.704 26.020 1.00 89.12 286 SER A CA 1
ATOM 2254 C C . SER A 1 286 ? -12.965 -7.194 25.818 1.00 89.12 286 SER A C 1
ATOM 2256 O O . SER A 1 286 ? -12.031 -6.454 26.144 1.00 89.12 286 SER A O 1
ATOM 2258 N N . ALA A 1 287 ? -14.134 -6.739 25.363 1.00 90.25 287 ALA A N 1
ATOM 2259 C CA . ALA A 1 287 ? -14.423 -5.323 25.175 1.00 90.25 287 ALA A CA 1
ATOM 2260 C C . ALA A 1 287 ? -14.256 -4.517 26.486 1.00 90.25 287 ALA A C 1
ATOM 2262 O O . ALA A 1 287 ? -14.607 -5.017 27.564 1.00 90.25 287 ALA A O 1
ATOM 2263 N N . PRO A 1 288 ? -13.762 -3.266 26.420 1.00 92.94 288 PRO A N 1
ATOM 2264 C CA . PRO A 1 288 ? -13.633 -2.401 27.586 1.00 92.94 288 PRO A CA 1
ATOM 2265 C C . PRO A 1 288 ? -14.982 -2.063 28.218 1.00 92.94 288 PRO A C 1
ATOM 2267 O O . PRO A 1 288 ? -15.929 -1.678 27.533 1.00 92.94 288 PRO A O 1
ATOM 2270 N N . VAL A 1 289 ? -15.048 -2.127 29.549 1.00 91.94 289 VAL A N 1
ATOM 2271 C CA . VAL A 1 289 ? -16.249 -1.766 30.316 1.00 91.94 289 VAL A CA 1
ATOM 2272 C C . VAL A 1 289 ? -16.015 -0.436 31.027 1.00 91.94 289 VAL A C 1
ATOM 2274 O O . VAL A 1 289 ? -15.249 -0.370 31.987 1.00 91.94 289 VAL A O 1
ATOM 2277 N N . LEU A 1 290 ? -16.650 0.641 30.559 1.00 92.50 290 LEU A N 1
ATOM 2278 C CA . LEU A 1 290 ? -16.506 1.975 31.156 1.00 92.50 290 LEU A CA 1
ATOM 2279 C C . LEU A 1 290 ? -17.185 2.065 32.528 1.00 92.50 290 LEU A C 1
ATOM 2281 O O . LEU A 1 290 ? -18.324 1.633 32.701 1.00 92.50 290 LEU A O 1
ATOM 2285 N N . ALA A 1 291 ? -16.512 2.709 33.483 1.00 89.31 291 ALA A N 1
ATOM 2286 C CA . ALA A 1 291 ? -17.160 3.197 34.697 1.00 89.31 291 ALA A CA 1
ATOM 2287 C C . ALA A 1 291 ? -17.943 4.494 34.412 1.00 89.31 291 ALA A C 1
ATOM 2289 O O . ALA A 1 291 ? -17.653 5.216 33.459 1.00 89.31 291 ALA A O 1
ATOM 2290 N N . SER A 1 292 ? -18.911 4.833 35.268 1.00 83.44 292 SER A N 1
ATOM 2291 C CA . SER A 1 292 ? -19.848 5.953 35.059 1.00 83.44 292 SER A CA 1
ATOM 2292 C C . SER A 1 292 ? -19.205 7.344 34.950 1.00 83.44 292 SER A C 1
ATOM 2294 O O . SER A 1 292 ? -19.860 8.282 34.518 1.00 83.44 292 SER A O 1
ATOM 2296 N N . ASN A 1 293 ? -17.948 7.509 35.365 1.00 86.56 293 ASN A N 1
ATOM 2297 C CA . ASN A 1 293 ? -17.196 8.767 35.298 1.00 86.56 293 ASN A CA 1
ATOM 2298 C C . ASN A 1 293 ? -16.036 8.731 34.287 1.00 86.56 293 ASN A C 1
ATOM 2300 O O . ASN A 1 293 ? -15.174 9.614 34.320 1.00 86.56 293 ASN A O 1
ATOM 2304 N N . MET A 1 294 ? -15.983 7.706 33.434 1.00 94.25 294 MET A N 1
ATOM 2305 C CA . MET A 1 294 ? -14.948 7.548 32.420 1.00 94.25 294 MET A CA 1
ATOM 2306 C C . MET A 1 294 ? -15.410 8.068 31.061 1.00 94.25 294 MET A C 1
ATOM 2308 O O . MET A 1 294 ? -16.548 7.860 30.648 1.00 94.25 294 MET A O 1
ATOM 2312 N N . ILE A 1 295 ? -14.485 8.708 30.352 1.00 97.25 295 ILE A N 1
ATOM 2313 C CA . ILE A 1 295 ? -14.643 9.147 28.968 1.00 97.25 295 ILE A CA 1
ATOM 2314 C C . ILE A 1 295 ? -13.671 8.311 28.128 1.00 97.25 295 ILE A C 1
ATOM 2316 O O . ILE A 1 295 ? -12.470 8.353 28.414 1.00 97.25 295 ILE A O 1
ATOM 2320 N N . PRO A 1 296 ? -14.140 7.534 27.137 1.00 97.31 296 PRO A N 1
ATOM 2321 C CA . PRO A 1 296 ? -13.254 6.831 26.221 1.00 97.31 296 PRO A CA 1
ATOM 2322 C C . PRO A 1 296 ? -12.533 7.863 25.350 1.00 97.31 296 PRO A C 1
ATOM 2324 O O . PRO A 1 296 ? -13.150 8.832 24.902 1.00 97.31 296 PRO A O 1
ATOM 2327 N N . VAL A 1 297 ? -11.230 7.692 25.128 1.00 96.56 297 VAL A N 1
ATOM 2328 C CA . VAL A 1 297 ? -10.434 8.686 24.397 1.00 96.56 297 VAL A CA 1
ATOM 2329 C C . VAL A 1 297 ? -9.476 8.071 23.390 1.00 96.56 297 VAL A C 1
ATOM 2331 O O . VAL A 1 297 ? -8.937 6.983 23.595 1.00 96.56 297 VAL A O 1
ATOM 2334 N N . TYR A 1 298 ? -9.200 8.840 22.342 1.00 92.00 298 TYR A N 1
ATOM 2335 C CA . TYR A 1 298 ? -8.056 8.655 21.456 1.00 92.00 298 TYR A CA 1
ATOM 2336 C C . TYR A 1 298 ? -7.244 9.954 21.383 1.00 92.00 298 TYR A C 1
ATOM 2338 O O . TYR A 1 298 ? -7.729 11.031 21.747 1.00 92.00 298 TYR A O 1
ATOM 2346 N N . TYR A 1 299 ? -5.986 9.846 20.964 1.00 87.56 299 TYR A N 1
ATOM 2347 C CA . TYR A 1 299 ? -5.098 10.994 20.823 1.00 87.56 299 TYR A CA 1
ATOM 2348 C C . TYR A 1 299 ? -5.054 11.447 19.362 1.00 87.56 299 TYR A C 1
ATOM 2350 O O . TYR A 1 299 ? -4.867 10.627 18.467 1.00 87.56 299 TYR A O 1
ATOM 2358 N N . ASP A 1 300 ? -5.250 12.742 19.121 1.00 80.94 300 ASP A N 1
ATOM 2359 C CA . ASP A 1 300 ? -5.105 13.358 17.804 1.00 80.94 300 ASP A CA 1
ATOM 2360 C C . ASP A 1 300 ? -3.717 13.998 17.708 1.00 80.94 300 ASP A C 1
ATOM 2362 O O . ASP A 1 300 ? -3.512 15.124 18.171 1.00 80.94 300 ASP A O 1
ATOM 2366 N N . ASP A 1 301 ? -2.768 13.278 17.103 1.00 77.50 301 ASP A N 1
ATOM 2367 C CA . ASP A 1 301 ? -1.378 13.721 16.932 1.00 77.50 301 ASP A CA 1
ATOM 2368 C C . ASP A 1 301 ? -1.266 15.025 16.129 1.00 77.50 301 ASP A C 1
ATOM 2370 O O . ASP A 1 301 ? -0.383 15.843 16.385 1.00 77.50 301 ASP A O 1
ATOM 2374 N N . SER A 1 302 ? -2.179 15.260 15.179 1.00 72.94 302 SER A N 1
ATOM 2375 C CA . SER A 1 302 ? -2.134 16.442 14.308 1.00 72.94 302 SER A CA 1
ATOM 2376 C C . SER A 1 302 ? -2.428 17.736 15.067 1.00 72.94 302 SER A C 1
ATOM 2378 O O . SER A 1 302 ? -1.891 18.798 14.748 1.00 72.94 302 SER A O 1
ATOM 2380 N N . LYS A 1 303 ? -3.277 17.640 16.094 1.00 79.31 303 LYS A N 1
ATOM 2381 C CA . LYS A 1 303 ? -3.687 18.762 16.945 1.00 79.31 303 LYS A CA 1
ATOM 2382 C C . LYS A 1 303 ? -3.044 18.725 18.325 1.00 79.31 303 LYS A C 1
ATOM 2384 O O . LYS A 1 303 ? -3.134 19.713 19.048 1.00 79.31 303 LYS A O 1
ATOM 2389 N N . ASN A 1 304 ? -2.377 17.625 18.675 1.00 83.75 304 ASN A N 1
ATOM 2390 C CA . ASN A 1 304 ? -1.757 17.387 19.973 1.00 83.75 304 ASN A CA 1
ATOM 2391 C C . ASN A 1 304 ? -2.785 17.477 21.129 1.00 83.75 304 ASN A C 1
ATOM 2393 O O . ASN A 1 304 ? -2.510 18.074 22.173 1.00 83.75 304 ASN A O 1
ATOM 2397 N N . VAL A 1 305 ? -3.975 16.887 20.944 1.00 89.62 305 VAL A N 1
ATOM 2398 C CA . VAL A 1 305 ? -5.095 16.911 21.913 1.00 89.62 305 VAL A CA 1
ATOM 2399 C C . VAL A 1 305 ? -5.726 15.531 22.113 1.00 89.62 305 VAL A C 1
ATOM 2401 O O . VAL A 1 305 ? -5.677 14.677 21.229 1.00 89.62 305 VAL A O 1
ATOM 2404 N N . TRP A 1 306 ? -6.360 15.318 23.269 1.00 93.81 306 TRP A N 1
ATOM 2405 C CA . TRP A 1 306 ? -7.218 14.153 23.507 1.00 93.81 306 TRP A CA 1
ATOM 2406 C C . TRP A 1 306 ? -8.626 14.427 22.992 1.00 93.81 306 TRP A C 1
ATOM 2408 O O . TRP A 1 306 ? -9.154 15.521 23.181 1.00 93.81 306 TRP A O 1
ATOM 2418 N N . LYS A 1 307 ? -9.254 13.431 22.373 1.00 95.94 307 LYS A N 1
ATOM 2419 C CA . LYS A 1 307 ? -10.630 13.521 21.882 1.00 95.94 307 LYS A CA 1
ATOM 2420 C C . LYS A 1 307 ? -11.485 12.394 22.421 1.00 95.94 307 LYS A C 1
ATOM 2422 O O . LYS A 1 307 ? -10.991 11.292 22.646 1.00 95.94 307 LYS A O 1
ATOM 2427 N N . CYS A 1 308 ? -12.771 12.681 22.599 1.00 97.06 308 CYS A N 1
ATOM 2428 C CA . CYS A 1 308 ? -13.769 11.678 22.929 1.00 97.06 308 CYS A CA 1
ATOM 2429 C C . CYS A 1 308 ? -13.847 10.651 21.798 1.00 97.06 308 CYS A C 1
ATOM 2431 O O . CYS A 1 308 ? -13.951 11.009 20.622 1.00 97.06 308 CYS A O 1
ATOM 2433 N N . ALA A 1 309 ? -13.781 9.381 22.159 1.00 95.12 309 ALA A N 1
ATOM 2434 C CA . ALA A 1 309 ? -13.941 8.277 21.237 1.00 95.12 309 ALA A CA 1
ATOM 2435 C C . ALA A 1 309 ? -15.403 7.834 21.119 1.00 95.12 309 ALA A C 1
ATOM 2437 O O . ALA A 1 309 ? -16.223 8.083 22.006 1.00 95.12 309 ALA A O 1
ATOM 2438 N N . ASP A 1 310 ? -15.724 7.116 20.046 1.00 91.94 310 ASP A N 1
ATOM 2439 C CA . ASP A 1 310 ? -16.983 6.392 19.951 1.00 91.94 310 ASP A CA 1
ATOM 2440 C C . ASP A 1 310 ? -16.993 5.236 20.952 1.00 91.94 310 ASP A C 1
ATOM 2442 O O . ASP A 1 310 ? -16.342 4.208 20.758 1.00 91.94 310 ASP A O 1
ATOM 2446 N N . LYS A 1 311 ? -17.769 5.403 22.027 1.00 90.75 311 LYS A N 1
ATOM 2447 C CA . LYS A 1 311 ? -17.920 4.409 23.095 1.00 90.75 311 LYS A CA 1
ATOM 2448 C C . LYS A 1 311 ? -18.353 3.036 22.566 1.00 90.75 311 LYS A C 1
ATOM 2450 O O . LYS A 1 311 ? -17.949 2.028 23.138 1.00 90.75 311 LYS A O 1
ATOM 2455 N N . ASP A 1 312 ? -19.142 2.996 21.489 1.00 88.38 312 ASP A N 1
ATOM 2456 C CA . ASP A 1 312 ? -19.637 1.751 20.899 1.00 88.38 312 ASP A CA 1
ATOM 2457 C C . ASP A 1 312 ? -18.581 1.098 19.988 1.00 88.38 312 ASP A C 1
ATOM 2459 O O . ASP A 1 312 ? -18.764 -0.042 19.563 1.00 88.38 312 ASP A O 1
ATOM 2463 N N . ASN A 1 313 ? -17.480 1.809 19.709 1.00 87.25 313 ASN A N 1
ATOM 2464 C CA . ASN A 1 313 ? -16.372 1.393 18.852 1.00 87.25 313 ASN A CA 1
ATOM 2465 C C . ASN A 1 313 ? -16.819 1.010 17.429 1.00 87.25 313 ASN A C 1
ATOM 2467 O O . ASN A 1 313 ? -16.228 0.136 16.800 1.00 87.25 313 ASN A O 1
ATOM 2471 N N . LYS A 1 314 ? -17.889 1.642 16.933 1.00 80.38 314 LYS A N 1
ATOM 2472 C CA . LYS A 1 314 ? -18.459 1.421 15.598 1.00 80.38 314 LYS A CA 1
ATOM 2473 C C . LYS A 1 314 ? -17.844 2.363 14.571 1.00 80.38 314 LYS A C 1
ATOM 2475 O O . LYS A 1 314 ? -17.610 1.949 13.441 1.00 80.38 314 LYS A O 1
ATOM 2480 N N . ASP A 1 315 ? -17.589 3.613 14.950 1.00 76.75 315 ASP A N 1
ATOM 2481 C CA . ASP A 1 315 ? -16.941 4.591 14.081 1.00 76.75 315 ASP A CA 1
ATOM 2482 C C . ASP A 1 315 ? -15.430 4.374 14.058 1.00 76.75 315 ASP A C 1
ATOM 2484 O O . ASP A 1 315 ? -14.722 4.613 15.031 1.00 76.75 315 ASP A O 1
ATOM 2488 N N . ILE A 1 316 ? -14.936 3.976 12.893 1.00 70.62 316 ILE A N 1
ATOM 2489 C CA . ILE A 1 316 ? -13.535 3.717 12.593 1.00 70.62 316 ILE A CA 1
ATOM 2490 C C . ILE A 1 316 ? -12.597 4.895 12.907 1.00 70.62 316 ILE A C 1
ATOM 2492 O O . ILE A 1 316 ? -11.454 4.664 13.320 1.00 70.62 316 ILE A O 1
ATOM 2496 N N . VAL A 1 317 ? -13.070 6.134 12.717 1.00 77.25 317 VAL A N 1
ATOM 2497 C CA . VAL A 1 317 ? -12.286 7.372 12.865 1.00 77.25 317 VAL A CA 1
ATOM 2498 C C . VAL A 1 317 ? -12.110 7.733 14.331 1.00 77.25 317 VAL A C 1
ATOM 2500 O O . VAL A 1 317 ? -11.068 8.250 14.726 1.00 77.25 317 VAL A O 1
ATOM 2503 N N . THR A 1 318 ? -13.136 7.467 15.133 1.00 86.75 318 THR A N 1
ATOM 2504 C CA . THR A 1 318 ? -13.164 7.799 16.557 1.00 86.75 318 THR A CA 1
ATOM 2505 C C . THR A 1 318 ? -13.103 6.566 17.449 1.00 86.75 318 THR A C 1
ATOM 2507 O O . THR A 1 318 ? -13.291 6.681 18.657 1.00 86.75 318 THR A O 1
ATOM 2510 N N . ARG A 1 319 ? -12.807 5.389 16.890 1.00 87.44 319 ARG A N 1
ATOM 2511 C CA . ARG A 1 319 ? -12.643 4.143 17.638 1.00 87.44 319 ARG A CA 1
ATOM 2512 C C . ARG A 1 319 ? -11.508 4.270 18.652 1.00 87.44 319 ARG A C 1
ATOM 2514 O O . ARG A 1 319 ? -10.556 5.026 18.466 1.00 87.44 319 ARG A O 1
ATOM 2521 N N . TRP A 1 320 ? -11.577 3.473 19.706 1.00 90.38 320 TRP A N 1
ATOM 2522 C CA . TRP A 1 320 ? -10.647 3.557 20.830 1.00 90.38 320 TRP A CA 1
ATOM 2523 C C . TRP A 1 320 ? -9.958 2.248 21.165 1.00 90.38 320 TRP A C 1
ATOM 2525 O O . TRP A 1 320 ? -8.982 2.285 21.907 1.00 90.38 320 TRP A O 1
ATOM 2535 N N . TYR A 1 321 ? -10.393 1.115 20.610 1.00 90.00 321 TYR A N 1
ATOM 2536 C CA . TYR A 1 321 ? -9.685 -0.153 20.766 1.00 90.00 321 TYR A CA 1
ATOM 2537 C C . TYR A 1 321 ? -9.821 -1.058 19.542 1.00 90.00 321 TYR A C 1
ATOM 2539 O O . TYR A 1 321 ? -10.839 -1.046 18.851 1.00 90.00 321 TYR A O 1
ATOM 2547 N N . HIS A 1 322 ? -8.767 -1.831 19.286 1.00 86.06 322 HIS A N 1
ATOM 2548 C CA . HIS A 1 322 ? -8.724 -2.958 18.358 1.00 86.06 322 HIS A CA 1
ATOM 2549 C C . HIS A 1 322 ? -7.414 -3.719 18.600 1.00 86.06 322 HIS A C 1
ATOM 2551 O O . HIS A 1 322 ? -6.338 -3.292 18.168 1.00 86.06 322 HIS A O 1
ATOM 2557 N N . TYR A 1 323 ? -7.465 -4.828 19.328 1.00 84.06 323 TYR A N 1
ATOM 2558 C CA . TYR A 1 323 ? -6.256 -5.454 19.864 1.00 84.06 323 TYR A CA 1
ATOM 2559 C C . TYR A 1 323 ? -5.482 -6.247 18.806 1.00 84.06 323 TYR A C 1
ATOM 2561 O O . TYR A 1 323 ? -4.252 -6.309 18.886 1.00 84.06 323 TYR A O 1
ATOM 2569 N N . ASP A 1 324 ? -6.152 -6.726 17.752 1.00 73.25 324 ASP A N 1
ATOM 2570 C CA . ASP A 1 324 ? -5.457 -7.255 16.565 1.00 73.25 324 ASP A CA 1
ATOM 2571 C C . ASP A 1 324 ? -4.573 -6.186 15.910 1.00 73.25 324 ASP A C 1
ATOM 2573 O O . ASP A 1 324 ? -3.456 -6.474 15.487 1.00 73.25 324 ASP A O 1
ATOM 2577 N N . TYR A 1 325 ? -5.009 -4.920 15.934 1.00 69.69 325 TYR A N 1
ATOM 2578 C CA . TYR A 1 325 ? -4.259 -3.775 15.398 1.00 69.69 325 TYR A CA 1
ATOM 2579 C C . TYR A 1 325 ? -3.370 -3.108 16.450 1.00 69.69 325 TYR A C 1
ATOM 2581 O O . TYR A 1 325 ? -2.890 -1.996 16.245 1.00 69.69 325 TYR A O 1
ATOM 2589 N N . LYS A 1 326 ? -3.160 -3.764 17.599 1.00 77.75 326 LYS A N 1
ATOM 2590 C CA . LYS A 1 326 ? -2.355 -3.252 18.721 1.00 77.75 326 LYS A CA 1
ATOM 2591 C C . LYS A 1 326 ? -2.842 -1.892 19.247 1.00 77.75 326 LYS A C 1
ATOM 2593 O O . LYS A 1 326 ? -2.082 -1.146 19.863 1.00 77.75 326 LYS A O 1
ATOM 2598 N N . MET A 1 327 ? -4.125 -1.589 19.054 1.00 83.75 327 MET A N 1
ATOM 2599 C CA . MET A 1 327 ? -4.788 -0.394 19.567 1.00 83.75 327 MET A CA 1
ATOM 2600 C C . MET A 1 327 ? -5.429 -0.709 20.918 1.00 83.75 327 MET A C 1
ATOM 2602 O O . MET A 1 327 ? -6.478 -1.349 20.995 1.00 83.75 327 MET A O 1
ATOM 2606 N N . TRP A 1 328 ? -4.794 -0.250 21.992 1.00 89.75 328 TRP A N 1
ATOM 2607 C CA . TRP A 1 328 ? -5.270 -0.465 23.359 1.00 89.75 328 TRP A CA 1
ATOM 2608 C C . TRP A 1 328 ? -6.324 0.566 23.754 1.00 89.75 328 TRP A C 1
ATOM 2610 O O . TRP A 1 328 ? -6.120 1.759 23.525 1.00 89.75 328 TRP A O 1
ATOM 2620 N N . ALA A 1 329 ? -7.393 0.124 24.422 1.00 94.56 329 ALA A N 1
ATOM 2621 C CA . ALA A 1 329 ? -8.431 1.032 24.899 1.00 94.56 329 ALA A CA 1
ATOM 2622 C C . ALA A 1 329 ? -7.914 1.989 25.966 1.00 94.56 329 ALA A C 1
ATOM 2624 O O . ALA A 1 329 ? -7.337 1.565 26.970 1.00 94.56 329 ALA A O 1
ATOM 2625 N N . ASN A 1 330 ? -8.182 3.279 25.773 1.00 95.56 330 ASN A N 1
ATOM 2626 C CA . ASN A 1 330 ? -7.835 4.323 26.724 1.00 95.56 330 ASN A CA 1
ATOM 2627 C C . ASN A 1 330 ? -9.081 5.062 27.186 1.00 95.56 330 ASN A C 1
ATOM 2629 O O . ASN A 1 330 ? -9.964 5.382 26.392 1.00 95.56 330 ASN A O 1
ATOM 2633 N N . ALA A 1 331 ? -9.124 5.374 28.472 1.00 97.00 331 ALA A N 1
ATOM 2634 C CA . ALA A 1 331 ? -10.165 6.204 29.045 1.00 97.00 331 ALA A CA 1
ATOM 2635 C C . ALA A 1 331 ? -9.561 7.203 30.024 1.00 97.00 331 ALA A C 1
ATOM 2637 O O . ALA A 1 331 ? -8.474 6.998 30.568 1.00 97.00 331 ALA A O 1
ATOM 2638 N N . VAL A 1 332 ? -10.278 8.288 30.272 1.00 95.81 332 VAL A N 1
ATOM 2639 C CA . VAL A 1 332 ? -9.899 9.289 31.266 1.00 95.81 332 VAL A CA 1
ATOM 2640 C C . VAL A 1 332 ? -11.026 9.506 32.249 1.00 95.81 332 VAL A C 1
ATOM 2642 O O . VAL A 1 332 ? -12.200 9.415 31.899 1.00 95.81 332 VAL A O 1
ATOM 2645 N N . THR A 1 333 ? -10.666 9.815 33.486 1.00 94.31 333 THR A N 1
ATOM 2646 C CA . THR A 1 333 ? -11.600 10.391 34.451 1.00 94.31 333 THR A CA 1
ATOM 2647 C C . THR A 1 333 ? -11.334 11.878 34.568 1.00 94.31 333 THR A C 1
ATOM 2649 O O . THR A 1 333 ? -10.194 12.329 34.454 1.00 94.31 333 THR A O 1
ATOM 2652 N N . ILE A 1 334 ? -12.391 12.636 34.825 1.00 91.56 334 ILE A N 1
ATOM 2653 C CA . ILE A 1 334 ? -12.339 14.082 35.054 1.00 91.56 334 ILE A CA 1
ATOM 2654 C C . ILE A 1 334 ? -12.494 14.416 36.541 1.00 91.56 334 ILE A C 1
ATOM 2656 O O . ILE A 1 334 ? -12.792 13.539 37.361 1.00 91.56 334 ILE A O 1
ATOM 2660 N N . ASN A 1 335 ? -12.327 15.686 36.913 1.00 84.81 335 ASN A N 1
ATOM 2661 C CA . ASN A 1 335 ? -12.708 16.162 38.243 1.00 84.81 335 ASN A CA 1
ATOM 2662 C C . ASN A 1 335 ? -14.238 16.213 38.378 1.00 84.81 335 ASN A C 1
ATOM 2664 O O . ASN A 1 335 ? -14.871 17.247 38.186 1.00 84.81 335 ASN A O 1
ATOM 2668 N N . TYR A 1 336 ? -14.826 15.069 38.718 1.00 84.19 336 TYR A N 1
ATOM 2669 C CA . TYR A 1 336 ? -16.275 14.890 38.798 1.00 84.19 336 TYR A CA 1
ATOM 2670 C C . TYR A 1 336 ? -16.942 15.700 39.929 1.00 84.19 336 TYR A C 1
ATOM 2672 O O . TYR A 1 336 ? -18.162 15.858 39.930 1.00 84.19 336 TYR A O 1
ATOM 2680 N N . SER A 1 337 ? -16.158 16.221 40.883 1.00 86.88 337 SER A N 1
ATOM 2681 C CA . SER A 1 337 ? -16.640 17.083 41.972 1.00 86.88 337 SER A CA 1
ATOM 2682 C C . SER A 1 337 ? -16.907 18.523 41.521 1.00 86.88 337 SER A C 1
ATOM 2684 O O . SER A 1 337 ? -17.661 19.240 42.176 1.00 86.88 337 SER A O 1
ATOM 2686 N N . ASP A 1 338 ? -16.302 18.957 40.413 1.00 92.56 338 ASP A N 1
ATOM 2687 C CA . ASP A 1 338 ? -16.569 20.263 39.819 1.00 92.56 338 ASP A CA 1
ATOM 2688 C C . ASP A 1 338 ? -17.779 20.159 38.883 1.00 92.56 338 ASP A C 1
ATOM 2690 O O . ASP A 1 338 ? -17.739 19.500 37.842 1.00 92.56 338 ASP A O 1
ATOM 2694 N N . SER A 1 339 ? -18.876 20.823 39.252 1.00 92.94 339 SER A N 1
ATOM 2695 C CA . SER A 1 339 ? -20.125 20.768 38.483 1.00 92.94 339 SER A CA 1
ATOM 2696 C C . SER A 1 339 ? -19.985 21.369 37.081 1.00 92.94 339 SER A C 1
ATOM 2698 O O . SER A 1 339 ? -20.670 20.921 36.163 1.00 92.94 339 SER A O 1
ATOM 2700 N N . SER A 1 340 ? -19.094 22.347 36.884 1.00 93.69 340 SER A N 1
ATOM 2701 C CA . SER A 1 340 ? -18.857 22.949 35.568 1.00 93.69 340 SER A CA 1
ATOM 2702 C C . SER A 1 340 ? -18.138 21.976 34.631 1.00 93.69 340 SER A C 1
ATOM 2704 O O . SER A 1 340 ? -18.543 21.825 33.476 1.00 93.69 340 SER A O 1
ATOM 2706 N N . ILE A 1 341 ? -17.142 21.249 35.151 1.00 93.94 341 ILE A N 1
ATOM 2707 C CA . ILE A 1 341 ? -16.412 20.215 34.411 1.00 93.94 341 ILE A CA 1
ATOM 2708 C C . ILE A 1 341 ? -17.340 19.030 34.140 1.00 93.94 341 ILE A C 1
ATOM 2710 O O . ILE A 1 341 ? -17.475 18.603 32.996 1.00 93.94 341 ILE A O 1
ATOM 2714 N N . LYS A 1 342 ? -18.061 18.535 35.153 1.00 94.19 342 LYS A N 1
ATOM 2715 C CA . LYS A 1 342 ? -19.023 17.436 34.989 1.00 94.19 342 LYS A CA 1
ATOM 2716 C C . LYS A 1 342 ? -20.048 17.730 33.887 1.00 94.19 342 LYS A C 1
ATOM 2718 O O . LYS A 1 342 ? -20.218 16.910 32.990 1.00 94.19 342 LYS A O 1
ATOM 2723 N N . ASN A 1 343 ? -20.676 18.909 33.907 1.00 95.06 343 ASN A N 1
ATOM 2724 C CA . ASN A 1 343 ? -21.726 19.290 32.951 1.00 95.06 343 ASN A CA 1
ATOM 2725 C C . ASN A 1 343 ? -21.214 19.542 31.517 1.00 95.06 343 ASN A C 1
ATOM 2727 O O . ASN A 1 343 ? -22.023 19.651 30.584 1.00 95.06 343 ASN A O 1
ATOM 2731 N N . ARG A 1 344 ? -19.891 19.658 31.330 1.00 95.38 344 ARG A N 1
ATOM 2732 C CA . ARG A 1 344 ? -19.249 19.708 30.008 1.00 95.38 344 ARG A CA 1
ATOM 2733 C C . ARG A 1 344 ? -19.280 18.336 29.335 1.00 95.38 344 ARG A C 1
ATOM 2735 O O . ARG A 1 344 ? -19.582 18.264 28.150 1.00 95.38 344 ARG A O 1
ATOM 2742 N N . TYR A 1 345 ? -19.031 17.269 30.095 1.00 96.31 345 TYR A N 1
ATOM 2743 C CA . TYR A 1 345 ? -18.816 15.925 29.547 1.00 96.31 345 TYR A CA 1
ATOM 2744 C C . TYR A 1 345 ? -19.963 14.943 29.780 1.00 96.31 345 TYR A C 1
ATOM 2746 O O . TYR A 1 345 ? -20.105 14.004 28.999 1.00 96.31 345 TYR A O 1
ATOM 2754 N N . PHE A 1 346 ? -20.792 15.151 30.805 1.00 95.69 346 PHE A N 1
ATOM 2755 C CA . PHE A 1 346 ? -21.866 14.237 31.193 1.00 95.69 346 PHE A CA 1
ATOM 2756 C C . PHE A 1 346 ? -23.218 14.948 31.301 1.00 95.69 346 PHE A C 1
ATOM 2758 O O . PHE A 1 346 ? -23.306 16.123 31.666 1.00 95.69 346 PHE A O 1
ATOM 2765 N N . ASN A 1 347 ? -24.281 14.209 30.992 1.00 94.06 347 ASN A N 1
ATOM 2766 C CA . ASN A 1 347 ? -25.661 14.589 31.264 1.00 94.06 347 ASN A CA 1
ATOM 2767 C C . ASN A 1 347 ? -25.990 14.396 32.755 1.00 94.06 347 ASN A C 1
ATOM 2769 O O . ASN A 1 347 ? -25.230 13.790 33.517 1.00 94.06 347 ASN A O 1
ATOM 2773 N N . SER A 1 348 ? -27.145 14.904 33.189 1.00 90.31 348 SER A N 1
ATOM 2774 C CA . SER A 1 348 ? -27.610 14.770 34.578 1.00 90.31 348 SER A CA 1
ATOM 2775 C C . SER A 1 348 ? -27.819 13.314 35.011 1.00 90.31 348 SER A C 1
ATOM 2777 O O . SER A 1 348 ? -27.651 13.012 36.191 1.00 90.31 348 SER A O 1
ATOM 2779 N N . ASP A 1 349 ? -28.124 12.421 34.068 1.00 90.44 349 ASP A N 1
ATOM 2780 C CA . ASP A 1 349 ? -28.275 10.975 34.272 1.00 90.44 349 ASP A CA 1
ATOM 2781 C C . ASP A 1 349 ? -26.939 10.202 34.279 1.00 90.44 349 ASP A C 1
ATOM 2783 O O . ASP A 1 349 ? -26.927 8.985 34.454 1.00 90.44 349 ASP A O 1
ATOM 2787 N N . GLY A 1 350 ? -25.805 10.894 34.113 1.00 87.69 350 GLY A N 1
ATOM 2788 C CA . GLY A 1 350 ? -24.471 10.292 34.081 1.00 87.69 350 GLY A CA 1
ATOM 2789 C C . GLY A 1 350 ? -24.071 9.695 32.730 1.00 87.69 350 GLY A C 1
ATOM 2790 O O . GLY A 1 350 ? -22.991 9.119 32.625 1.00 87.69 350 GLY A O 1
ATOM 2791 N N . THR A 1 351 ? -24.890 9.834 31.685 1.00 91.88 351 THR A N 1
ATOM 2792 C CA . THR A 1 351 ? -24.499 9.449 30.321 1.00 91.88 351 THR A CA 1
ATOM 2793 C C . THR A 1 351 ? -23.542 10.471 29.704 1.00 91.88 351 THR A C 1
ATOM 2795 O O . THR A 1 351 ? -23.549 11.647 30.073 1.00 91.88 351 THR A O 1
ATOM 2798 N N . LEU A 1 352 ? -22.701 10.039 28.758 1.00 94.00 352 LEU A N 1
ATOM 2799 C CA . LEU A 1 352 ? -21.797 10.939 28.034 1.00 94.00 352 LEU A CA 1
ATOM 2800 C C . LEU A 1 352 ? -22.597 11.967 27.222 1.00 94.00 352 LEU A C 1
ATOM 2802 O O . LEU A 1 352 ? -23.463 11.614 26.423 1.00 94.00 352 LEU A O 1
ATOM 2806 N N . LYS A 1 353 ? -22.271 13.240 27.432 1.00 95.81 353 LYS A N 1
ATOM 2807 C CA . LYS A 1 353 ? -22.783 14.393 26.685 1.00 95.81 353 LYS A CA 1
ATOM 2808 C C . LYS A 1 353 ? -21.839 14.807 25.557 1.00 95.81 353 LYS A C 1
ATOM 2810 O O . LYS A 1 353 ? -22.309 15.231 24.504 1.00 95.81 353 LYS A O 1
ATOM 2815 N N . ILE A 1 354 ? -20.530 14.703 25.796 1.00 96.44 354 ILE A N 1
ATOM 2816 C CA . ILE A 1 354 ? -19.495 14.972 24.793 1.00 96.44 354 ILE A CA 1
ATOM 2817 C C . ILE A 1 354 ? -19.620 13.985 23.626 1.00 96.44 354 ILE A C 1
ATOM 2819 O O . ILE A 1 354 ? -19.806 12.784 23.838 1.00 96.44 354 ILE A O 1
ATOM 2823 N N . LYS A 1 355 ? -19.530 14.485 22.394 1.00 95.38 355 LYS A N 1
ATOM 2824 C CA . LYS A 1 355 ? -19.681 13.671 21.181 1.00 95.38 355 LYS A CA 1
ATOM 2825 C C . LYS A 1 355 ? -18.337 13.102 20.717 1.00 95.38 355 LYS A C 1
ATOM 2827 O O . LYS A 1 355 ? -17.303 13.733 20.950 1.00 95.38 355 LYS A O 1
ATOM 2832 N N . PRO A 1 356 ? -18.326 11.952 20.018 1.00 93.94 356 PRO A N 1
ATOM 2833 C CA . PRO A 1 356 ? -17.108 11.438 19.401 1.00 93.94 356 PRO A CA 1
ATOM 2834 C C . PRO A 1 356 ? -16.426 12.496 18.519 1.00 93.94 356 PRO A C 1
ATOM 2836 O O . PRO A 1 356 ? -17.079 13.197 17.747 1.00 93.94 356 PRO A O 1
ATOM 2839 N N . GLY A 1 357 ? -15.108 12.637 18.663 1.00 91.56 357 GLY A N 1
ATOM 2840 C CA . GLY A 1 357 ? -14.281 13.619 17.958 1.00 91.56 357 GLY A CA 1
ATOM 2841 C C . GLY A 1 357 ? -14.164 14.998 18.620 1.00 91.56 357 GLY A C 1
ATOM 2842 O O . GLY A 1 357 ? -13.282 15.768 18.227 1.00 91.56 357 GLY A O 1
ATOM 2843 N N . GLU A 1 358 ? -14.985 15.315 19.626 1.00 96.81 358 GLU A N 1
ATOM 2844 C CA . GLU A 1 358 ? -14.843 16.544 20.418 1.00 96.81 358 GLU A CA 1
ATOM 2845 C C . GLU A 1 358 ? -13.653 16.448 21.385 1.00 96.81 358 GLU A C 1
ATOM 2847 O O . GLU A 1 358 ? -13.305 15.370 21.871 1.00 96.81 358 GLU A O 1
ATOM 2852 N N . GLU A 1 359 ? -13.005 17.582 21.650 1.00 96.69 359 GLU A N 1
ATOM 2853 C CA . GLU A 1 359 ? -11.811 17.651 22.495 1.00 96.69 359 GLU A CA 1
ATOM 2854 C C . GLU A 1 359 ? -12.136 17.416 23.979 1.00 96.69 359 GLU A C 1
ATOM 2856 O O . GLU A 1 359 ? -13.077 17.991 24.529 1.00 96.69 359 GLU A O 1
ATOM 2861 N N . VAL A 1 360 ? -11.312 16.600 24.638 1.00 96.31 360 VAL A N 1
ATOM 2862 C CA . VAL A 1 360 ? -11.281 16.442 26.094 1.00 96.31 360 VAL A CA 1
ATOM 2863 C C . VAL A 1 360 ? -10.096 17.234 26.626 1.00 96.31 360 VAL A C 1
ATOM 2865 O O . VAL A 1 360 ? -8.939 16.891 26.372 1.00 96.31 360 VAL A O 1
ATOM 2868 N N . LEU A 1 361 ? -10.380 18.305 27.365 1.00 94.50 361 LEU A N 1
ATOM 2869 C CA . LEU A 1 361 ? -9.349 19.236 27.804 1.00 94.50 361 LEU A CA 1
ATOM 2870 C C . LEU A 1 361 ? -8.422 18.585 28.823 1.00 94.50 361 LEU A C 1
ATOM 2872 O O . LEU A 1 361 ? -8.850 18.016 29.829 1.00 94.50 361 LEU A O 1
ATOM 2876 N N . MET A 1 362 ? -7.126 18.763 28.595 1.00 88.88 362 MET A N 1
ATOM 2877 C CA . MET A 1 362 ? -6.086 18.195 29.441 1.00 88.88 362 MET A CA 1
ATOM 2878 C C . MET A 1 362 ? -6.187 18.637 30.908 1.00 88.88 362 MET A C 1
ATOM 2880 O O . MET A 1 362 ? -5.903 17.856 31.814 1.00 88.88 362 MET A O 1
ATOM 2884 N N . ASP A 1 363 ? -6.608 19.882 31.140 1.00 90.12 363 ASP A N 1
ATOM 2885 C CA . ASP A 1 363 ? -6.752 20.463 32.477 1.00 90.12 363 ASP A CA 1
ATOM 2886 C C . ASP A 1 363 ? -7.904 19.856 33.293 1.00 90.12 363 ASP A C 1
ATOM 2888 O O . ASP A 1 363 ? -7.891 19.948 34.522 1.00 90.12 363 ASP A O 1
ATOM 2892 N N . ASP A 1 364 ? -8.868 19.209 32.635 1.00 92.06 364 ASP A N 1
ATOM 2893 C CA . ASP A 1 364 ? -10.008 18.578 33.303 1.00 92.06 364 ASP A CA 1
ATOM 2894 C C . ASP A 1 364 ? -9.719 17.132 33.730 1.00 92.06 364 ASP A C 1
ATOM 2896 O O . ASP A 1 364 ? -10.424 16.589 34.587 1.00 92.06 364 ASP A O 1
ATOM 2900 N N . ILE A 1 365 ? -8.704 16.499 33.129 1.00 90.75 365 ILE A N 1
ATOM 2901 C CA . ILE A 1 365 ? -8.360 15.089 33.331 1.00 90.75 365 ILE A CA 1
ATOM 2902 C C . ILE A 1 365 ? -7.663 14.901 34.683 1.00 90.75 365 ILE A C 1
ATOM 2904 O O . ILE A 1 365 ? -6.630 15.502 34.975 1.00 90.75 365 ILE A O 1
ATOM 2908 N N . THR A 1 366 ? -8.194 13.993 35.500 1.00 90.62 366 THR A N 1
ATOM 2909 C CA . THR A 1 366 ? -7.620 13.605 36.797 1.00 90.62 366 THR A CA 1
ATOM 2910 C C . THR A 1 366 ? -6.805 12.325 36.721 1.00 90.62 366 THR A C 1
ATOM 2912 O O . THR A 1 366 ? -5.830 12.171 37.457 1.00 90.62 366 THR A O 1
ATOM 2915 N N . THR A 1 367 ? -7.189 11.377 35.865 1.00 90.06 367 THR A N 1
ATOM 2916 C CA . THR A 1 367 ? -6.498 10.088 35.729 1.00 90.06 367 THR A CA 1
ATOM 2917 C C . THR A 1 367 ? -6.663 9.540 34.319 1.00 90.06 367 THR A C 1
ATOM 2919 O O . THR A 1 367 ? -7.709 9.717 33.696 1.00 90.06 367 THR A O 1
ATOM 2922 N N . MET A 1 368 ? -5.617 8.876 33.826 1.00 92.69 368 MET A N 1
ATOM 2923 C CA . MET A 1 368 ? -5.600 8.178 32.544 1.00 92.69 368 MET A CA 1
ATOM 2924 C C . MET A 1 368 ? -5.516 6.675 32.776 1.00 92.69 368 MET A C 1
ATOM 2926 O O . MET A 1 368 ? -4.683 6.201 33.556 1.00 92.69 368 MET A O 1
ATOM 2930 N N . TRP A 1 369 ? -6.355 5.947 32.058 1.00 94.88 369 TRP A N 1
ATOM 2931 C CA . TRP A 1 369 ? -6.573 4.522 32.215 1.00 94.88 369 TRP A CA 1
ATOM 2932 C C . TRP A 1 369 ? -6.291 3.797 30.906 1.00 94.88 369 TRP A C 1
ATOM 2934 O O . TRP A 1 369 ? -6.544 4.331 29.824 1.00 94.88 369 TRP A O 1
ATOM 2944 N N . VAL A 1 370 ? -5.790 2.572 31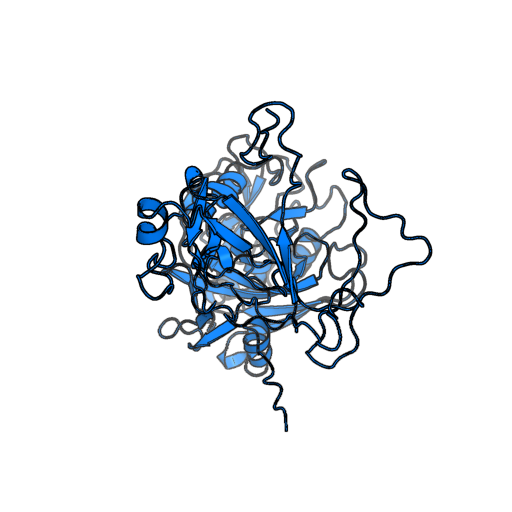.015 1.00 95.06 370 VAL A N 1
ATOM 2945 C CA . VAL A 1 370 ? -5.713 1.610 29.913 1.00 95.06 370 VAL A CA 1
ATOM 2946 C C . VAL A 1 370 ? -6.507 0.362 30.276 1.00 95.06 370 VAL A C 1
ATOM 2948 O O . VAL A 1 370 ? -6.438 -0.098 31.418 1.00 95.06 370 VAL A O 1
ATOM 2951 N N . TRP A 1 371 ? -7.294 -0.157 29.337 1.00 95.12 371 TRP A N 1
ATOM 2952 C CA . TRP A 1 371 ? -8.018 -1.409 29.534 1.00 95.12 371 TRP A CA 1
ATOM 2953 C C . TRP A 1 371 ? -7.068 -2.568 29.295 1.00 95.12 371 TRP A C 1
ATOM 2955 O O . TRP A 1 371 ? -6.466 -2.659 28.222 1.00 95.12 371 TRP A O 1
ATOM 2965 N N . ILE A 1 372 ? -6.965 -3.448 30.284 1.00 93.56 372 ILE A N 1
ATOM 2966 C CA . ILE A 1 372 ? -6.247 -4.712 30.198 1.00 93.56 372 ILE A CA 1
ATOM 2967 C C . ILE A 1 372 ? -7.297 -5.820 30.057 1.00 93.56 372 ILE A C 1
ATOM 2969 O O . ILE A 1 372 ? -7.938 -6.168 31.055 1.00 93.56 372 ILE A O 1
ATOM 2973 N N . PRO A 1 373 ? -7.521 -6.356 28.841 1.00 93.06 373 PRO A N 1
ATOM 2974 C CA . PRO A 1 373 ? -8.425 -7.482 28.648 1.00 93.06 373 PRO A CA 1
ATOM 2975 C C . PRO A 1 373 ? -7.896 -8.725 29.358 1.00 93.06 373 PRO A C 1
ATOM 2977 O O . PRO A 1 373 ? -6.691 -8.866 29.549 1.00 93.06 373 PRO A O 1
ATOM 2980 N N . ARG A 1 374 ? -8.787 -9.651 29.711 1.00 91.12 374 ARG A N 1
ATOM 2981 C CA . ARG A 1 374 ? -8.421 -10.962 30.259 1.00 91.12 374 ARG A CA 1
ATOM 2982 C C . ARG A 1 374 ? -7.477 -11.704 29.309 1.00 91.12 374 ARG A C 1
ATOM 2984 O O . ARG A 1 374 ? -7.770 -11.857 28.123 1.00 91.12 374 ARG A O 1
ATOM 2991 N N . PHE A 1 375 ? -6.353 -12.181 29.837 1.00 91.50 375 PHE A N 1
ATOM 2992 C CA . PHE A 1 375 ? -5.367 -12.945 29.075 1.00 91.50 375 PHE A CA 1
ATOM 2993 C C . PHE A 1 375 ? -4.721 -14.051 29.914 1.00 91.50 375 PHE A C 1
ATOM 2995 O O . PHE A 1 375 ? -4.759 -14.039 31.149 1.00 91.50 375 PHE A O 1
ATOM 3002 N N . ASN A 1 376 ? -4.098 -14.992 29.214 1.00 87.25 376 ASN A N 1
ATOM 3003 C CA . ASN A 1 376 ? -3.169 -15.967 29.758 1.00 87.25 376 ASN A CA 1
ATOM 3004 C C . ASN A 1 376 ? -1.772 -15.749 29.151 1.00 87.25 376 ASN A C 1
ATOM 3006 O O . ASN A 1 376 ? -1.624 -15.125 28.098 1.00 87.25 376 ASN A O 1
ATOM 3010 N N . THR A 1 377 ? -0.742 -16.233 29.832 1.00 81.81 377 THR A N 1
ATOM 3011 C CA . THR A 1 377 ? 0.654 -16.096 29.416 1.00 81.81 377 THR A CA 1
ATOM 3012 C C . THR A 1 377 ? 1.471 -17.289 29.887 1.00 81.81 377 THR A C 1
ATOM 3014 O O . THR A 1 377 ? 1.295 -17.780 31.002 1.00 81.81 377 THR A O 1
ATOM 3017 N N . THR A 1 378 ? 2.424 -17.718 29.066 1.00 74.00 378 THR A N 1
ATOM 3018 C CA . THR A 1 378 ? 3.506 -18.603 29.496 1.00 74.00 378 THR A CA 1
ATOM 3019 C C . THR A 1 378 ? 4.702 -17.753 29.888 1.00 74.00 378 THR A C 1
ATOM 3021 O O . THR A 1 378 ? 5.463 -17.304 29.032 1.00 74.00 378 THR A O 1
ATOM 3024 N N . THR A 1 379 ? 4.877 -17.507 31.185 1.00 64.06 379 THR A N 1
ATOM 3025 C CA . THR A 1 379 ? 6.055 -16.786 31.673 1.00 64.06 379 THR A CA 1
ATOM 3026 C C . THR A 1 379 ? 7.307 -17.644 31.441 1.00 64.06 379 THR A C 1
ATOM 3028 O O . THR A 1 379 ? 7.355 -18.772 31.939 1.00 64.06 379 THR A O 1
ATOM 3031 N N . PRO A 1 380 ? 8.334 -17.154 30.721 1.00 63.47 380 PRO A N 1
ATOM 3032 C CA . PRO A 1 380 ? 9.584 -17.890 30.562 1.00 63.47 380 PRO A CA 1
ATOM 3033 C C . PRO A 1 380 ? 10.232 -18.182 31.921 1.00 63.47 380 PRO A C 1
ATOM 3035 O O . PRO A 1 380 ? 10.202 -17.344 32.829 1.00 63.47 380 PRO A O 1
ATOM 3038 N N . SER A 1 381 ? 10.869 -19.347 32.066 1.00 63.44 381 SER A N 1
ATOM 3039 C CA . SER A 1 381 ? 11.686 -19.647 33.247 1.00 63.44 381 SER A CA 1
ATOM 3040 C C . SER A 1 381 ? 12.766 -18.568 33.414 1.00 63.44 381 SER A C 1
ATOM 3042 O O . SER A 1 381 ? 13.565 -18.368 32.499 1.00 63.44 381 SER A O 1
ATOM 3044 N N . ASN A 1 382 ? 12.799 -17.904 34.578 1.00 65.38 382 ASN A N 1
ATOM 3045 C CA . ASN A 1 382 ? 13.688 -16.780 34.934 1.00 65.38 382 ASN A CA 1
ATOM 3046 C C . ASN A 1 382 ? 13.322 -15.393 34.357 1.00 65.38 382 ASN A C 1
ATOM 3048 O O . ASN A 1 382 ? 14.196 -14.534 34.229 1.00 65.38 382 ASN A O 1
ATOM 3052 N N . TYR A 1 383 ? 12.052 -15.132 34.026 1.00 64.31 383 TYR A N 1
ATOM 3053 C CA . TYR A 1 383 ? 11.617 -13.779 33.658 1.00 64.31 383 TYR A CA 1
ATOM 3054 C C . TYR A 1 383 ? 11.721 -12.805 34.852 1.00 64.31 383 TYR A C 1
ATOM 3056 O O . TYR A 1 383 ? 10.914 -12.850 35.777 1.00 64.31 383 TYR A O 1
ATOM 3064 N N . ASN A 1 384 ? 12.703 -11.899 34.808 1.00 65.75 384 ASN A N 1
ATOM 3065 C CA . ASN A 1 384 ? 12.968 -10.889 35.846 1.00 65.75 384 ASN A CA 1
ATOM 3066 C C . ASN A 1 384 ? 12.313 -9.520 35.559 1.00 65.75 384 ASN A C 1
ATOM 3068 O O . ASN A 1 384 ? 12.732 -8.506 36.117 1.00 65.75 384 ASN A O 1
ATOM 3072 N N . GLY A 1 385 ? 11.303 -9.469 34.684 1.00 67.44 385 GLY A N 1
ATOM 3073 C CA . GLY A 1 385 ? 10.712 -8.209 34.230 1.00 67.44 385 GLY A CA 1
ATOM 3074 C C . GLY A 1 385 ? 11.529 -7.506 33.142 1.00 67.44 385 GLY A C 1
ATOM 3075 O O . GLY A 1 385 ? 12.664 -7.874 32.827 1.00 67.44 385 GLY A O 1
ATOM 3076 N N . GLY A 1 386 ? 10.921 -6.488 32.537 1.00 64.19 386 GLY A N 1
ATOM 3077 C CA . GLY A 1 386 ? 11.595 -5.549 31.646 1.00 64.19 386 GLY A CA 1
ATOM 3078 C C . GLY A 1 386 ? 12.235 -4.384 32.394 1.00 64.19 386 GLY A C 1
ATOM 3079 O O . GLY A 1 386 ? 11.739 -3.945 33.429 1.00 64.19 386 GLY A O 1
ATOM 3080 N N . THR A 1 387 ? 13.315 -3.839 31.844 1.00 64.06 387 THR A N 1
ATOM 3081 C CA . THR A 1 387 ? 13.830 -2.513 32.208 1.00 64.06 387 THR A CA 1
ATOM 3082 C C . THR A 1 387 ? 13.346 -1.475 31.193 1.00 64.06 387 THR A C 1
ATOM 3084 O O . THR A 1 387 ? 12.866 -1.821 30.117 1.00 64.06 387 THR A O 1
ATOM 3087 N N . GLN A 1 388 ? 13.506 -0.181 31.484 1.00 58.56 388 GLN A N 1
ATOM 3088 C CA . GLN A 1 388 ? 13.194 0.871 30.506 1.00 58.56 388 GLN A CA 1
ATOM 3089 C C . GLN A 1 388 ? 13.994 0.713 29.196 1.00 58.56 388 GLN A C 1
ATOM 3091 O O . GLN A 1 388 ? 13.486 1.029 28.124 1.00 58.56 388 GLN A O 1
ATOM 3096 N N . THR A 1 389 ? 15.235 0.222 29.277 1.00 61.88 389 THR A N 1
ATOM 3097 C CA . THR A 1 389 ? 16.116 -0.012 28.121 1.00 61.88 389 THR A CA 1
ATOM 3098 C C . THR A 1 389 ? 15.874 -1.355 27.441 1.00 61.88 389 THR A C 1
ATOM 3100 O O . THR A 1 389 ? 16.171 -1.497 26.259 1.00 61.88 389 THR A O 1
ATOM 3103 N N . GLN A 1 390 ? 15.333 -2.333 28.165 1.00 62.47 390 GLN A N 1
ATOM 3104 C CA . GLN A 1 390 ? 15.023 -3.657 27.649 1.00 62.47 390 GLN A CA 1
ATOM 3105 C C . GLN A 1 390 ? 13.680 -4.121 28.227 1.00 62.47 390 GLN A C 1
ATOM 3107 O O . GLN A 1 390 ? 13.650 -4.860 29.214 1.00 62.47 390 GLN A O 1
ATOM 3112 N N . PRO A 1 391 ? 12.554 -3.682 27.639 1.00 60.59 391 PRO A N 1
ATOM 3113 C CA . PRO A 1 391 ? 11.230 -3.874 28.224 1.00 60.59 391 PRO A CA 1
ATOM 3114 C C . PRO A 1 391 ? 10.767 -5.334 28.297 1.00 60.59 391 PRO A C 1
ATOM 3116 O O . PRO A 1 391 ? 9.734 -5.567 28.908 1.00 60.59 391 PRO A O 1
ATOM 3119 N N . ASN A 1 392 ? 11.525 -6.291 27.735 1.00 64.00 392 ASN A N 1
ATOM 3120 C CA . ASN A 1 392 ? 11.287 -7.740 27.770 1.00 64.00 392 ASN A CA 1
ATOM 3121 C C . ASN A 1 392 ? 9.803 -8.098 27.592 1.00 64.00 392 ASN A C 1
ATOM 3123 O O . ASN A 1 392 ? 9.062 -8.237 28.565 1.00 64.00 392 ASN A O 1
ATOM 3127 N N . ALA A 1 393 ? 9.371 -8.245 26.339 1.00 67.12 393 ALA A N 1
ATOM 3128 C CA . ALA A 1 393 ? 7.991 -8.589 26.021 1.00 67.12 393 ALA A CA 1
ATOM 3129 C C . ALA A 1 393 ? 7.617 -9.986 26.538 1.00 67.12 393 ALA A C 1
ATOM 3131 O O . ALA A 1 393 ? 8.457 -10.884 26.627 1.00 67.12 393 ALA A O 1
ATOM 3132 N N . ILE A 1 394 ? 6.338 -10.144 26.863 1.00 73.31 394 ILE A N 1
ATOM 3133 C CA . ILE A 1 394 ? 5.723 -11.428 27.166 1.00 73.31 394 ILE A CA 1
ATOM 3134 C C . ILE A 1 394 ? 4.618 -11.637 26.138 1.00 73.31 394 ILE A C 1
ATOM 3136 O O . ILE A 1 394 ? 3.803 -10.735 25.925 1.00 73.31 394 ILE A O 1
ATOM 3140 N N . ASP A 1 395 ? 4.590 -12.813 25.520 1.00 74.38 395 ASP A N 1
ATOM 3141 C CA . ASP A 1 395 ? 3.498 -13.191 24.635 1.00 74.38 395 ASP A CA 1
ATOM 3142 C C . ASP A 1 395 ? 2.249 -13.481 25.465 1.00 74.38 395 ASP A C 1
ATOM 3144 O O . ASP A 1 395 ? 2.239 -14.342 26.348 1.00 74.38 395 ASP A O 1
ATOM 3148 N N . VAL A 1 396 ? 1.185 -12.737 25.179 1.00 83.19 396 VAL A N 1
ATOM 3149 C CA . VAL A 1 396 ? -0.114 -12.903 25.827 1.00 83.19 396 VAL A CA 1
ATOM 3150 C C . VAL A 1 396 ? -1.112 -13.466 24.830 1.00 83.19 396 VAL A C 1
ATOM 3152 O O . VAL A 1 396 ? -1.132 -13.081 23.663 1.00 83.19 396 VAL A O 1
ATOM 3155 N N . THR A 1 397 ? -1.965 -14.366 25.303 1.00 86.06 397 THR A N 1
ATOM 3156 C CA . THR A 1 397 ? -3.119 -14.867 24.551 1.00 86.06 397 THR A CA 1
ATOM 3157 C C . THR A 1 397 ? -4.376 -14.389 25.256 1.00 86.06 397 THR A C 1
ATOM 3159 O O . THR A 1 397 ? -4.566 -14.691 26.436 1.00 86.06 397 THR A O 1
ATOM 3162 N N . PHE A 1 398 ? -5.221 -13.615 24.575 1.00 89.50 398 PHE A N 1
ATOM 3163 C CA . PHE A 1 398 ? -6.506 -13.209 25.142 1.00 89.50 398 PHE A CA 1
ATOM 3164 C C . PHE A 1 398 ? -7.414 -14.426 25.304 1.00 89.50 398 PHE A C 1
ATOM 3166 O O . PHE A 1 398 ? -7.422 -15.315 24.456 1.00 89.50 398 PHE A O 1
ATOM 3173 N N . VAL A 1 399 ? -8.156 -14.469 26.408 1.00 85.69 399 VAL A N 1
ATOM 3174 C CA . VAL A 1 399 ? -9.014 -15.612 26.748 1.00 85.69 399 VAL A CA 1
ATOM 3175 C C . VAL A 1 399 ? -10.427 -15.150 27.067 1.00 85.69 399 VAL A C 1
ATOM 3177 O O . VAL A 1 399 ? -10.644 -14.051 27.593 1.00 85.69 399 VAL A O 1
ATOM 3180 N N . LYS A 1 400 ? -11.403 -15.999 26.744 1.00 80.25 400 LYS A N 1
ATOM 3181 C CA . LYS A 1 400 ? -12.826 -15.702 26.935 1.00 80.25 400 LYS A CA 1
ATOM 3182 C C . LYS A 1 400 ? -13.212 -15.812 28.412 1.00 80.25 400 LYS A C 1
ATOM 3184 O O . LYS A 1 400 ? -12.507 -16.379 29.249 1.00 80.25 400 LYS A O 1
ATOM 3189 N N . GLN A 1 401 ? -14.376 -15.264 28.746 1.00 69.00 401 GLN A N 1
ATOM 3190 C CA . GLN A 1 401 ? -14.977 -15.460 30.063 1.00 69.00 401 GLN A CA 1
ATOM 3191 C C . GLN A 1 401 ? -15.211 -16.963 30.302 1.00 69.00 401 GLN A C 1
ATOM 3193 O O . GLN A 1 401 ? -15.724 -17.642 29.409 1.00 69.00 401 GLN A O 1
ATOM 3198 N N . ASN A 1 402 ? -14.870 -17.467 31.494 1.00 73.44 402 ASN A N 1
ATOM 3199 C CA . ASN A 1 402 ? -14.877 -18.889 31.878 1.00 73.44 402 ASN A CA 1
ATOM 3200 C C . ASN A 1 402 ? -13.720 -19.754 31.336 1.00 73.44 402 ASN A C 1
ATOM 3202 O O . ASN A 1 402 ? -13.691 -20.954 31.603 1.00 73.44 402 ASN A O 1
ATOM 3206 N N . GLU A 1 403 ? -12.755 -19.182 30.609 1.00 82.56 403 GLU A N 1
ATOM 3207 C CA . GLU A 1 403 ? -11.478 -19.848 30.319 1.00 82.56 403 GLU A CA 1
ATOM 3208 C C . GLU A 1 403 ? -10.439 -19.511 31.398 1.00 82.56 403 GLU A C 1
ATOM 3210 O O . GLU A 1 403 ? -10.457 -18.424 31.991 1.00 82.56 403 GLU A O 1
ATOM 3215 N N . VAL A 1 404 ? -9.509 -20.440 31.645 1.00 82.44 404 VAL A N 1
ATOM 3216 C CA . VAL A 1 404 ? -8.431 -20.255 32.627 1.00 82.44 404 VAL A CA 1
ATOM 3217 C C . VAL A 1 404 ? -7.560 -19.063 32.217 1.00 82.44 404 VAL A C 1
ATOM 3219 O O . VAL A 1 404 ? -6.986 -19.043 31.128 1.00 82.44 404 VAL A O 1
ATOM 3222 N N . ALA A 1 405 ? -7.453 -18.081 33.109 1.00 86.50 405 ALA A N 1
ATOM 3223 C CA . ALA A 1 405 ? -6.643 -16.877 32.946 1.00 86.50 405 ALA A CA 1
ATOM 3224 C C . ALA A 1 405 ? -5.716 -16.687 34.149 1.00 86.50 405 ALA A C 1
ATOM 3226 O O . ALA A 1 405 ? -5.788 -17.437 35.122 1.00 86.50 405 ALA A O 1
ATOM 3227 N N . LEU A 1 406 ? -4.872 -15.655 34.098 1.00 87.31 406 LEU A N 1
ATOM 3228 C CA . LEU A 1 406 ? -4.091 -15.242 35.263 1.00 87.31 406 LEU A CA 1
ATOM 3229 C C . LEU A 1 406 ? -4.986 -14.873 36.457 1.00 87.31 406 LEU A C 1
ATOM 3231 O O . LEU A 1 406 ? -6.029 -14.238 36.288 1.00 87.31 406 LEU A O 1
ATOM 3235 N N . ASP A 1 407 ? -4.497 -15.148 37.669 1.00 87.38 407 ASP A N 1
ATOM 3236 C CA . ASP A 1 407 ? -5.183 -14.852 38.939 1.00 87.38 407 ASP A CA 1
ATOM 3237 C C . ASP A 1 407 ? -5.598 -13.378 39.088 1.00 87.38 407 ASP A C 1
ATOM 3239 O O . ASP A 1 407 ? -6.586 -13.072 39.751 1.00 87.38 407 ASP A O 1
ATOM 3243 N N . ALA A 1 408 ? -4.889 -12.453 38.428 1.00 87.94 408 ALA A N 1
ATOM 3244 C CA . ALA A 1 408 ? -5.226 -11.027 38.400 1.00 87.94 408 ALA A CA 1
ATOM 3245 C C . ALA A 1 408 ? -6.637 -10.736 37.846 1.00 87.94 408 ALA A C 1
ATOM 3247 O O . ALA A 1 408 ? -7.191 -9.667 38.100 1.00 87.94 408 ALA A O 1
ATOM 3248 N N . PHE A 1 409 ? -7.229 -11.678 37.107 1.00 90.50 409 PHE A N 1
ATOM 3249 C CA . PHE A 1 409 ? -8.585 -11.583 36.569 1.00 90.50 409 PHE A CA 1
ATOM 3250 C C . PHE A 1 409 ? -9.636 -12.274 37.448 1.00 90.50 409 PHE A C 1
ATOM 3252 O O . PHE A 1 409 ? -10.756 -12.502 36.988 1.00 90.50 409 PHE A O 1
ATOM 3259 N N . THR A 1 410 ? -9.309 -12.577 38.704 1.00 88.81 410 THR A N 1
ATOM 3260 C CA . THR A 1 410 ? -10.234 -13.152 39.684 1.00 88.81 410 THR A CA 1
ATOM 3261 C C . THR A 1 410 ? -10.307 -12.258 40.919 1.00 88.81 410 THR A C 1
ATOM 3263 O O . THR A 1 410 ? -9.303 -11.977 41.568 1.00 88.81 410 THR A O 1
ATOM 3266 N N . PHE A 1 411 ? -11.513 -11.804 41.269 1.00 85.69 411 PHE A N 1
ATOM 3267 C CA . PHE A 1 411 ? -11.764 -11.014 42.475 1.00 85.69 411 PHE A CA 1
ATOM 3268 C C . PHE A 1 411 ? -12.798 -11.712 43.364 1.00 85.69 411 PHE A C 1
ATOM 3270 O O . PHE A 1 411 ? -13.999 -11.723 43.074 1.00 85.69 411 PHE A O 1
ATOM 3277 N N . GLY A 1 412 ? -12.327 -12.326 44.453 1.00 90.00 412 GLY A N 1
ATOM 3278 C CA . GLY A 1 412 ? -13.138 -13.255 45.239 1.00 90.00 412 GLY A CA 1
ATOM 3279 C C . GLY A 1 412 ? -13.555 -14.447 44.376 1.00 90.00 412 GLY A C 1
ATOM 3280 O O . GLY A 1 412 ? -12.704 -15.117 43.806 1.00 90.00 412 GLY A O 1
ATOM 3281 N N . ASN A 1 413 ? -14.863 -14.664 44.225 1.00 87.00 413 ASN A N 1
ATOM 3282 C CA . ASN A 1 413 ? -15.413 -15.736 43.383 1.00 87.00 413 ASN A CA 1
ATOM 3283 C C . ASN A 1 413 ? -15.840 -15.246 41.987 1.00 87.00 413 ASN A C 1
ATOM 3285 O O . ASN A 1 413 ? -16.563 -15.952 41.286 1.00 87.00 413 ASN A O 1
ATOM 3289 N N . LYS A 1 414 ? -15.491 -14.009 41.608 1.00 87.31 414 LYS A N 1
ATOM 3290 C CA . LYS A 1 414 ? -15.877 -13.425 40.320 1.00 87.31 414 LYS A CA 1
ATOM 3291 C C . LYS A 1 414 ? -14.705 -13.402 39.357 1.00 87.31 414 LYS A C 1
ATOM 3293 O O . LYS A 1 414 ? -13.662 -12.830 39.660 1.00 87.31 414 LYS A O 1
ATOM 3298 N N . GLU A 1 415 ? -14.941 -13.933 38.169 1.00 88.81 415 GLU A N 1
ATOM 3299 C CA . GLU A 1 415 ? -14.047 -13.781 37.031 1.00 88.81 415 GLU A CA 1
ATOM 3300 C C . GLU A 1 415 ? -14.312 -12.460 36.303 1.00 88.81 415 GLU A C 1
ATOM 3302 O O . GLU A 1 415 ? -15.451 -12.135 35.957 1.00 88.81 415 GLU A O 1
ATOM 3307 N N . LEU A 1 416 ? -13.251 -11.695 36.068 1.00 89.69 416 LEU A N 1
ATOM 3308 C CA . LEU A 1 416 ? -13.270 -10.424 35.357 1.00 89.69 416 LEU A CA 1
ATOM 3309 C C . LEU A 1 416 ? -12.987 -10.652 33.866 1.00 89.69 416 LEU A C 1
ATOM 3311 O O . LEU A 1 416 ? -12.106 -11.436 33.507 1.00 89.69 416 LEU A O 1
ATOM 3315 N N . SER A 1 417 ? -13.697 -9.920 33.004 1.00 90.62 417 SER A N 1
ATOM 3316 C CA . SER A 1 417 ? -13.403 -9.829 31.564 1.00 90.62 417 SER A CA 1
ATOM 3317 C C . SER A 1 417 ? -12.153 -8.984 31.273 1.00 90.62 417 SER A C 1
ATOM 3319 O O . SER A 1 417 ? -11.558 -9.068 30.205 1.00 90.62 417 SER A O 1
ATOM 3321 N N . GLY A 1 418 ? -11.730 -8.179 32.240 1.00 91.88 418 GLY A N 1
ATOM 3322 C CA . GLY A 1 418 ? -10.555 -7.325 32.191 1.00 91.88 418 GLY A CA 1
ATOM 3323 C C . GLY A 1 418 ? -10.618 -6.300 33.316 1.00 91.88 418 GLY A C 1
ATOM 3324 O O . GLY A 1 418 ? -11.539 -6.323 34.140 1.00 91.88 418 GLY A O 1
ATOM 3325 N N . PHE A 1 419 ? -9.647 -5.399 33.362 1.00 93.31 419 PHE A N 1
ATOM 3326 C CA . PHE A 1 419 ? -9.638 -4.305 34.329 1.00 93.31 419 PHE A CA 1
ATOM 3327 C C . PHE A 1 419 ? -8.965 -3.053 33.769 1.00 93.31 419 PHE A C 1
ATOM 3329 O O . PHE A 1 419 ? -8.160 -3.103 32.841 1.00 93.31 419 PHE A O 1
ATOM 3336 N N . TRP A 1 420 ? -9.287 -1.908 34.367 1.00 94.19 420 TRP A N 1
ATOM 3337 C CA . TRP A 1 420 ? -8.606 -0.649 34.085 1.00 94.19 420 TRP A CA 1
ATOM 3338 C C . TRP A 1 420 ? -7.345 -0.522 34.934 1.00 94.19 420 TRP A C 1
ATOM 3340 O O . TRP A 1 420 ? -7.402 -0.645 36.157 1.00 94.19 420 TRP A O 1
ATOM 3350 N N . TYR A 1 421 ? -6.220 -0.222 34.291 1.00 92.62 421 TYR A N 1
ATOM 3351 C CA . TYR A 1 421 ? -4.950 0.059 34.953 1.00 92.62 421 TYR A CA 1
ATOM 3352 C C . TYR A 1 421 ? -4.575 1.536 34.797 1.00 92.62 421 TYR A C 1
ATOM 3354 O O . TYR A 1 421 ? -4.686 2.108 33.708 1.00 92.62 421 TYR A O 1
ATOM 3362 N N . GLY A 1 422 ? -4.150 2.176 35.888 1.00 90.19 422 GLY A N 1
ATOM 3363 C CA . GLY A 1 422 ? -3.720 3.575 35.876 1.00 90.19 422 GLY A CA 1
ATOM 3364 C C . GLY A 1 422 ? -2.352 3.720 35.209 1.00 90.19 422 GLY A C 1
ATOM 3365 O O . GLY A 1 422 ? -1.395 3.070 35.614 1.00 90.19 422 GLY A O 1
ATOM 3366 N N . LYS A 1 423 ? -2.236 4.584 34.194 1.00 82.12 423 LYS A N 1
ATOM 3367 C CA . LYS A 1 423 ? -1.007 4.692 33.380 1.00 82.12 423 LYS A CA 1
ATOM 3368 C C . LYS A 1 423 ? 0.204 5.307 34.090 1.00 82.12 423 LYS A C 1
ATOM 3370 O O . LYS A 1 423 ? 1.320 5.156 33.603 1.00 82.12 423 LYS A O 1
ATOM 3375 N N . PHE A 1 424 ? 0.007 6.029 35.190 1.00 75.50 424 PHE A N 1
ATOM 3376 C CA . PHE A 1 424 ? 1.072 6.784 35.854 1.00 75.50 424 PHE A CA 1
ATOM 3377 C C . PHE A 1 424 ? 1.097 6.514 37.355 1.00 75.50 424 PHE A C 1
ATOM 3379 O O . PHE A 1 424 ? 0.051 6.353 37.983 1.00 75.50 424 PHE A O 1
ATOM 3386 N N . GLU A 1 425 ? 2.299 6.515 37.933 1.00 59.81 425 GLU A N 1
ATOM 3387 C CA . GLU A 1 425 ? 2.494 6.387 39.375 1.00 59.81 425 GLU A CA 1
ATOM 3388 C C . GLU A 1 425 ? 1.825 7.541 40.132 1.00 59.81 425 GLU A C 1
ATOM 3390 O O . GLU A 1 425 ? 2.022 8.721 39.825 1.00 59.81 425 GLU A O 1
ATOM 3395 N N . VAL A 1 426 ? 1.081 7.207 41.185 1.00 55.22 426 VAL A N 1
ATOM 3396 C CA . VAL A 1 426 ? 0.555 8.196 42.127 1.00 55.22 426 VAL A CA 1
ATOM 3397 C C . VAL A 1 426 ? 1.658 8.500 43.144 1.00 55.22 426 VAL A C 1
ATOM 3399 O O . VAL A 1 426 ? 1.840 7.756 44.105 1.00 55.22 426 VAL A O 1
ATOM 3402 N N . ARG A 1 427 ? 2.433 9.580 42.967 1.00 48.72 427 ARG A N 1
ATOM 3403 C CA . ARG A 1 427 ? 3.351 10.018 44.035 1.00 48.72 427 ARG A CA 1
ATOM 3404 C C . ARG A 1 427 ? 2.556 10.605 45.200 1.00 48.72 427 ARG A C 1
ATOM 3406 O O . ARG A 1 427 ? 1.736 11.505 45.020 1.00 48.72 427 ARG A O 1
ATOM 3413 N N . ASN A 1 428 ? 2.848 10.125 46.410 1.00 45.06 428 ASN A N 1
ATOM 3414 C CA . ASN A 1 428 ? 2.322 10.693 47.648 1.00 45.06 428 ASN A CA 1
ATOM 3415 C C . ASN A 1 428 ? 2.617 12.201 47.715 1.00 45.06 428 ASN A C 1
ATOM 3417 O O . ASN A 1 428 ? 3.738 12.647 47.466 1.00 45.06 428 ASN A O 1
ATOM 3421 N N . LYS A 1 429 ? 1.578 12.972 48.056 1.00 43.72 429 LYS A N 1
ATOM 3422 C CA . LYS A 1 429 ? 1.476 14.444 48.122 1.00 43.72 429 LYS A CA 1
ATOM 3423 C C . LYS A 1 429 ? 2.401 15.111 49.166 1.00 43.72 429 LYS A C 1
ATOM 3425 O O . LYS A 1 429 ? 1.989 16.015 49.882 1.00 43.72 429 LYS A O 1
ATOM 3430 N N . SER A 1 430 ? 3.666 14.723 49.261 1.00 38.38 430 SER A N 1
ATOM 3431 C CA . SER A 1 430 ? 4.649 15.374 50.132 1.00 38.38 430 SER A CA 1
ATOM 3432 C C . SER A 1 430 ? 5.949 15.640 49.382 1.00 38.38 430 SER A C 1
ATOM 3434 O O . SER A 1 430 ? 6.993 15.095 49.731 1.00 38.38 430 SER A O 1
ATOM 3436 N N . LYS A 1 431 ? 5.859 16.436 48.311 1.00 36.06 431 LYS A N 1
ATOM 3437 C CA . LYS A 1 431 ? 6.868 17.391 47.810 1.00 36.06 431 LYS A CA 1
ATOM 3438 C C . LYS A 1 431 ? 6.499 17.780 46.376 1.00 36.06 431 LYS A C 1
ATOM 3440 O O . LYS A 1 431 ? 6.526 16.946 45.481 1.00 36.06 431 LYS A O 1
ATOM 3445 N N . THR A 1 432 ? 6.181 19.066 46.219 1.00 35.00 432 THR A N 1
ATOM 3446 C CA . THR A 1 432 ? 6.109 19.830 44.960 1.00 35.00 432 THR A CA 1
ATOM 3447 C C . THR A 1 432 ? 5.029 19.414 43.949 1.00 35.00 432 THR A C 1
ATOM 3449 O O . THR A 1 432 ? 4.893 18.262 43.560 1.00 35.00 432 THR A O 1
ATOM 3452 N N . LYS A 1 433 ? 4.243 20.404 43.502 1.00 35.16 433 LYS A N 1
ATOM 3453 C CA . LYS A 1 433 ? 3.203 20.308 42.464 1.00 35.16 433 LYS A CA 1
ATOM 3454 C C . LYS A 1 433 ? 3.762 19.728 41.152 1.00 35.16 433 LYS A C 1
ATOM 3456 O O . LYS A 1 433 ? 4.125 20.483 40.259 1.00 35.16 433 LYS A O 1
ATOM 3461 N N . CYS A 1 434 ? 3.773 18.410 41.010 1.00 37.06 434 CYS A N 1
ATOM 3462 C CA . CYS A 1 434 ? 3.887 17.743 39.716 1.00 37.06 434 CYS A CA 1
ATOM 3463 C C . CYS A 1 434 ? 2.742 16.733 39.583 1.00 37.06 434 CYS A C 1
ATOM 3465 O O . CYS A 1 434 ? 2.939 15.527 39.564 1.00 37.06 434 CYS A O 1
ATOM 3467 N N . ASN A 1 435 ? 1.514 17.258 39.559 1.00 40.41 435 ASN A N 1
ATOM 3468 C CA . ASN A 1 435 ? 0.304 16.504 39.229 1.00 40.41 435 ASN A CA 1
ATOM 3469 C C . ASN A 1 435 ? -0.163 16.892 37.825 1.00 40.41 435 ASN A C 1
ATOM 3471 O O . ASN A 1 435 ? -1.283 17.363 37.679 1.00 40.41 435 ASN A O 1
ATOM 3475 N N . ARG A 1 436 ? 0.699 16.781 36.811 1.00 39.28 436 ARG A N 1
ATOM 3476 C CA . ARG A 1 436 ? 0.310 16.820 35.393 1.00 39.28 436 ARG A CA 1
ATOM 3477 C C . ARG A 1 436 ? 1.347 16.020 34.618 1.00 39.28 436 ARG A C 1
ATOM 3479 O O . ARG A 1 436 ? 2.510 16.383 34.667 1.00 39.28 436 ARG A O 1
ATOM 3486 N N . CYS A 1 437 ? 0.904 14.932 33.993 1.00 35.53 437 CYS A N 1
ATOM 3487 C CA . CYS A 1 437 ? 1.585 14.127 32.976 1.00 35.53 437 CYS A CA 1
ATOM 3488 C C . CYS A 1 437 ? 3.116 14.115 32.954 1.00 35.53 437 CYS A C 1
ATOM 3490 O O . CYS A 1 437 ? 3.754 15.099 32.592 1.00 35.53 437 CYS A O 1
ATOM 3492 N N . ASN A 1 438 ? 3.694 12.925 33.116 1.00 29.06 438 ASN A N 1
ATOM 3493 C CA . ASN A 1 438 ? 5.048 12.624 32.650 1.00 29.06 438 ASN A CA 1
ATOM 3494 C C . ASN A 1 438 ? 5.125 12.597 31.104 1.00 29.06 438 ASN A C 1
ATOM 3496 O O . ASN A 1 438 ? 5.585 11.630 30.511 1.00 29.06 438 ASN A O 1
ATOM 3500 N N . ILE A 1 439 ? 4.719 13.684 30.445 1.00 31.16 439 ILE A N 1
ATOM 3501 C CA . ILE A 1 439 ? 5.352 14.134 29.206 1.00 31.16 439 ILE A CA 1
ATOM 3502 C C . ILE A 1 439 ? 6.296 15.267 29.622 1.00 31.16 439 ILE A C 1
ATOM 3504 O O . ILE A 1 439 ? 6.137 16.430 29.251 1.00 31.16 439 ILE A O 1
ATOM 3508 N N . CYS A 1 440 ? 7.296 14.930 30.439 1.00 25.50 440 CYS A N 1
ATOM 3509 C CA . CYS A 1 440 ? 8.529 15.698 30.424 1.00 25.50 440 CYS A CA 1
ATOM 3510 C C . CYS A 1 440 ? 9.142 15.446 29.049 1.00 25.50 440 CYS A C 1
ATOM 3512 O O . CYS A 1 440 ? 9.801 14.433 28.836 1.00 25.50 440 CYS A O 1
ATOM 3514 N N . LYS A 1 441 ? 8.861 16.347 28.102 1.00 27.89 441 LYS A N 1
ATOM 3515 C CA . LYS A 1 441 ? 9.627 16.468 26.865 1.00 27.89 441 LYS A CA 1
ATOM 3516 C C . LYS A 1 441 ? 11.102 16.554 27.258 1.00 27.89 441 LYS A C 1
ATOM 3518 O O . LYS A 1 441 ? 11.535 17.570 27.802 1.00 27.89 441 LYS A O 1
ATOM 3523 N N . THR A 1 442 ? 11.868 15.503 26.999 1.00 26.11 442 THR A N 1
ATOM 3524 C CA . THR A 1 442 ? 13.295 15.668 26.741 1.00 26.11 442 THR A CA 1
ATOM 3525 C C . THR A 1 442 ? 13.396 16.536 25.492 1.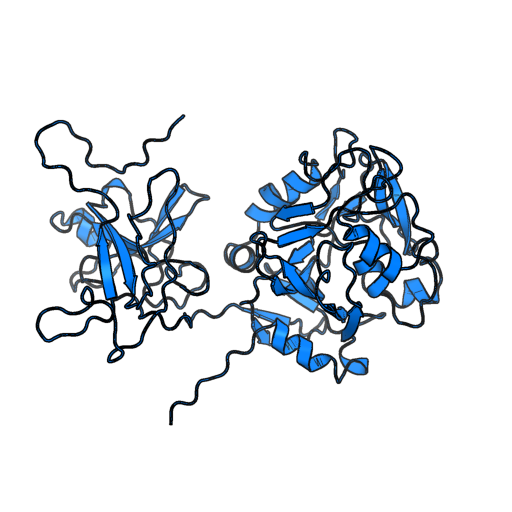00 26.11 442 THR A C 1
ATOM 3527 O O . THR A 1 442 ? 12.844 16.180 24.450 1.00 26.11 442 THR A O 1
ATOM 3530 N N . LYS A 1 443 ? 13.975 17.729 25.656 1.00 30.72 443 LYS A N 1
ATOM 3531 C CA . LYS A 1 443 ? 14.433 18.559 24.540 1.00 30.72 443 LYS A CA 1
ATOM 3532 C C . LYS A 1 443 ? 15.502 17.831 23.742 1.00 30.72 443 LYS A C 1
ATOM 3534 O O . LYS A 1 443 ? 16.257 17.063 24.380 1.00 30.72 443 LYS A O 1
#

Secondary structure (DSSP, 8-state):
---------HHHHHHTTGGGHHHH-EEEEEEPP-TTBSSSSSS-EEEEEE-BSS-S-EEEETTEEEEEEEEEEEE-SSS-EEEEEEEEESS---EE-S-TTS---STTT-HHHHHIIIIIHHTS-HHHHHTBPPEEEE---BS-S-S-HHHHHHHHTBSS-TTTSSTT--SEEEESEE---HHHHHHHB-TT--S-GGGTTSHHHHHTBTT--SS-EEEEEEBTT-SSEEEEE-TTS-EEEEETTS-EE---EEEB-TTEEEEE--SSSSSPEEEEE--S--SSPPPP---TTEEEEEEETTTTEEEE--TTS--TTT---BTTTTB--EEEEE-TT-HHHHHHHB-TTS-B-SPTT-EE-GGGEEEEEEEEE-EEE-PPTT-----SS------EEE--TTS---GGGEETTEE-SEEEEESS----SSS----S-S-----